Prot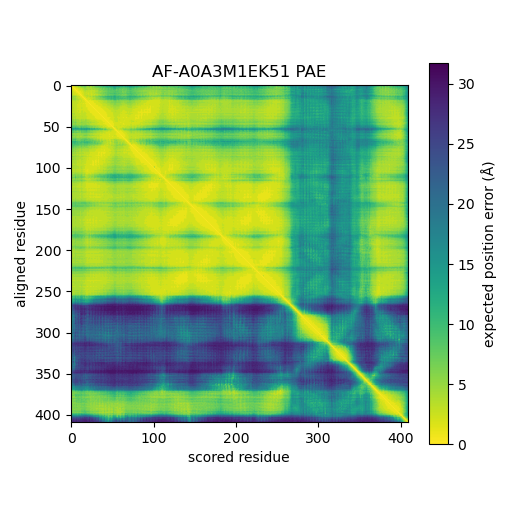ein AF-A0A3M1EK51-F1 (afdb_monomer)

Mean predicted aligned error: 11.31 Å

pLDDT: mean 75.84, std 20.47, range [30.03, 98.56]

Sequence (409 aa):
DLGHMERFWTVFVHRNLWSVLEIEIHFYVIYIVILCAELWLLMRRDLIRCGQGEGWQATVCRILALGSRDLSEESARRDMGIVKVLGILGIPTAIGVHGGTGAIFAVVKARPMWFGPLFPIIFIVSALVSGGALLTFLTAFFSRLPEEERKTLTLDLGKLTAAILAFDLLLMWSEFSVGIYGNIPEHLEVMRLSFFGPFWWVFWLVQILFGAVIPLSLILWPVTGRDRRWVGLAGLMIVVGIFGVRLNIVIPALNAEILPGFLDSYHVIPAPPKAVPAYPPGIVTSLASLAVLAALLTFLLAGVTAWRRARGQALGRVGQATATVAIVLIALLSLRWIGGTTALNITGSAPIRMTVPAVLGGLFGETHLPFLYIPSPNEWLSSMGLLGLTVLLFALGWTTLPLEVEHES

Foldseek 3Di:
DDLQLVCPCVLVVVPDPVQLVSQLVVLVVLLVVLVLLLVLLVCLLLLLVLLPDDDDSVVVSCVSNVPDNDNDPVSNVVSVVVSVVSVVVNVVSLLSNQLSVLVNQCPPPLFALSNDPCSSVLSSLLVLLLVLLQVLLCLLQPDPDDPVVSLVVSLVSLVVSLVSLVVSVVSVVVSVVCCLVVLDQLNLQLVCCCCQNPVNCLNPPQQPPQQHVLLNCQCPPPPNVSDSNSSSVSSVSNNSNSVSVVCSSPFSRVQRDSDPCPVVVPPPDPPPPDPDFPDDPVVLVVLLVVLVVLLVVLVVLLVVVSVCVVVVHDDDPVSVVVLVVSLVVLVCSLVVPSHDDGDDADDDDDFPWGDDPPVCCVSRPIDTGPGGDDPRSVNVSVVSSVVSNVSSVVVCCVRSRPSDPPPPD

Secondary structure (DSSP, 8-state):
--SSGGGTTHHHHS--TT-HHHHHHHHHHHHHHHHHHHHHHHHHHHHHHHHTSSSHHHHHHHHHTTT-----HHHHHHHHHHHHHHHHHHHHHHHHHHHHHHHHHHT-TTSTTTS-TTHHHHHHHHHHHHHHHHHHHHHHHH--S-HHHHHHHHHHHHHHHHHHHHHHHHHHHHHHHHHHHTT-HHHHHHHHHHHHSTTHHIIIIIIIIIIIIHHHHHHHSTTGGG-HHHHHHHHHHHHHHHHHHHHHHHHHHHHS-SSTTHHHH--SS---S-PPPSS-HHHHHHHHHHHHHHHHHHHHHHHHHHHHHHTT----HHHHHHHHHHHHHHHHHHHTTTT----------S---B---TTTTTTS-PBP-S------HHHHHHHHHHHHHHHHHHHHHHHH---------

Structure (mmCIF, N/CA/C/O backbone):
data_AF-A0A3M1EK51-F1
#
_entry.id   AF-A0A3M1EK51-F1
#
loop_
_atom_site.group_PDB
_atom_site.id
_atom_site.type_symbol
_atom_site.label_atom_id
_atom_site.label_alt_id
_atom_site.label_comp_id
_atom_site.label_asym_id
_atom_site.label_entity_id
_atom_site.label_seq_id
_atom_site.pdbx_PDB_ins_code
_atom_site.Cartn_x
_atom_site.Cartn_y
_atom_site.Cartn_z
_atom_site.occupancy
_atom_site.B_iso_or_equiv
_atom_site.auth_seq_id
_atom_site.auth_comp_id
_atom_site.auth_asym_id
_atom_site.auth_atom_id
_atom_site.pdbx_PDB_model_num
ATOM 1 N N . ASP A 1 1 ? 15.737 -5.920 3.160 1.00 55.31 1 ASP A N 1
ATOM 2 C CA . ASP A 1 1 ? 16.417 -5.899 1.855 1.00 55.31 1 ASP A CA 1
ATOM 3 C C . ASP A 1 1 ? 17.845 -5.339 1.886 1.00 55.31 1 ASP A C 1
ATOM 5 O O . ASP A 1 1 ? 18.521 -5.308 0.868 1.00 55.31 1 ASP A O 1
ATOM 9 N N . LEU A 1 2 ? 18.370 -4.919 3.047 1.00 62.34 2 LEU A N 1
ATOM 10 C CA . LEU A 1 2 ? 19.791 -4.575 3.140 1.00 62.34 2 LEU A CA 1
ATOM 11 C C . LEU A 1 2 ? 20.639 -5.845 2.995 1.00 62.34 2 LEU A C 1
ATOM 13 O O . LEU A 1 2 ? 20.403 -6.815 3.712 1.00 62.34 2 LEU A O 1
ATOM 17 N N . GLY A 1 3 ? 21.661 -5.809 2.135 1.00 65.94 3 GLY A N 1
ATOM 18 C CA . GLY A 1 3 ? 22.643 -6.899 2.031 1.00 65.94 3 GLY A CA 1
ATOM 19 C C . GLY A 1 3 ? 23.434 -7.132 3.328 1.00 65.94 3 GLY A C 1
ATOM 20 O O . GLY A 1 3 ? 23.920 -8.231 3.561 1.00 65.94 3 GLY A O 1
ATOM 21 N N . HIS A 1 4 ? 23.501 -6.111 4.189 1.00 72.75 4 HIS A N 1
ATOM 22 C CA . HIS A 1 4 ? 24.113 -6.127 5.518 1.00 72.75 4 HIS A CA 1
ATOM 23 C C . HIS A 1 4 ? 23.136 -5.538 6.545 1.00 72.75 4 HIS A C 1
ATOM 25 O O . HIS A 1 4 ? 23.185 -4.345 6.858 1.00 72.75 4 HIS A O 1
ATOM 31 N N . MET A 1 5 ? 22.192 -6.354 7.022 1.00 73.50 5 MET A N 1
ATOM 32 C CA . MET A 1 5 ? 21.124 -5.908 7.928 1.00 73.50 5 MET A CA 1
ATOM 33 C C . MET A 1 5 ? 21.655 -5.372 9.261 1.00 73.50 5 MET A C 1
ATOM 35 O O . MET A 1 5 ? 21.077 -4.445 9.820 1.00 73.50 5 MET A O 1
ATOM 39 N N . GLU A 1 6 ? 22.782 -5.888 9.747 1.00 78.38 6 GLU A N 1
ATOM 40 C CA . GLU A 1 6 ? 23.448 -5.441 10.973 1.00 78.38 6 GLU A CA 1
ATOM 41 C C . GLU A 1 6 ? 23.888 -3.970 10.922 1.00 78.38 6 GLU A C 1
ATOM 43 O O . GLU A 1 6 ? 24.092 -3.335 11.957 1.00 78.38 6 GLU A O 1
ATOM 48 N N . ARG A 1 7 ? 24.000 -3.407 9.714 1.00 82.44 7 ARG A N 1
ATOM 49 C CA . ARG A 1 7 ? 24.392 -2.016 9.477 1.00 82.44 7 ARG A CA 1
ATOM 50 C C . ARG A 1 7 ? 23.202 -1.073 9.333 1.00 82.44 7 ARG A C 1
ATOM 52 O O . ARG A 1 7 ? 23.407 0.077 8.982 1.00 82.44 7 ARG A O 1
ATOM 59 N N . PHE A 1 8 ? 21.969 -1.498 9.619 1.00 84.12 8 PHE A N 1
ATOM 60 C CA . PHE A 1 8 ? 20.788 -0.636 9.449 1.00 84.12 8 PHE A CA 1
ATOM 61 C C . PHE A 1 8 ? 20.923 0.725 10.160 1.00 84.12 8 PHE A C 1
ATOM 63 O O . PHE A 1 8 ? 20.462 1.744 9.652 1.00 84.12 8 PHE A O 1
ATOM 70 N N . TRP A 1 9 ? 21.596 0.757 11.317 1.00 86.44 9 TRP A N 1
ATOM 71 C CA . TRP A 1 9 ? 21.773 1.967 12.115 1.00 86.44 9 TRP A CA 1
ATOM 72 C C . TRP A 1 9 ? 22.668 3.015 11.439 1.00 86.44 9 TRP A C 1
ATOM 74 O O . TRP A 1 9 ? 22.593 4.192 11.793 1.00 86.44 9 TRP A O 1
ATOM 84 N N . THR A 1 10 ? 23.496 2.628 10.457 1.00 88.19 10 THR A N 1
ATOM 85 C CA . THR A 1 10 ? 24.425 3.559 9.801 1.00 88.19 10 THR A CA 1
ATOM 86 C C . THR A 1 10 ? 23.698 4.646 9.030 1.00 88.19 10 THR A C 1
ATOM 88 O O . THR A 1 10 ? 24.228 5.745 8.933 1.00 88.19 10 THR A O 1
ATOM 91 N N . VAL A 1 11 ? 22.489 4.361 8.540 1.00 86.00 11 VAL A N 1
ATOM 92 C CA . VAL A 1 11 ? 21.598 5.329 7.882 1.00 86.00 11 VAL A CA 1
ATOM 93 C C . VAL A 1 11 ? 21.290 6.508 8.813 1.00 86.00 11 VAL A C 1
ATOM 95 O O . VAL A 1 11 ? 21.306 7.652 8.387 1.00 86.00 11 VAL A O 1
ATOM 98 N N . PHE A 1 12 ? 21.112 6.268 10.116 1.00 88.44 12 PHE A N 1
ATOM 99 C CA . PHE A 1 12 ? 20.792 7.334 11.074 1.00 88.44 12 PHE A CA 1
ATOM 100 C C . PHE A 1 12 ? 22.010 8.149 11.523 1.00 88.44 12 PHE A C 1
ATOM 102 O O . PHE A 1 12 ? 21.857 9.276 11.991 1.00 88.44 12 PHE A O 1
ATOM 109 N N . VAL A 1 13 ? 23.217 7.592 11.393 1.00 90.19 13 VAL A N 1
ATOM 110 C CA . VAL A 1 13 ? 24.464 8.234 11.844 1.00 90.19 13 VAL A CA 1
ATOM 111 C C . VAL A 1 13 ? 25.180 8.944 10.695 1.00 90.19 13 VAL A C 1
ATOM 113 O O . VAL A 1 13 ? 25.619 10.081 10.848 1.00 90.19 13 VAL A O 1
ATOM 116 N N . HIS A 1 14 ? 25.280 8.299 9.533 1.00 88.19 14 HIS A N 1
ATOM 117 C CA . HIS A 1 14 ? 26.025 8.779 8.368 1.00 88.19 14 HIS A CA 1
ATOM 118 C C . HIS A 1 14 ? 25.056 9.194 7.261 1.00 88.19 14 HIS A C 1
ATOM 120 O O . HIS A 1 14 ? 24.879 8.501 6.259 1.00 88.19 14 HIS A O 1
ATOM 126 N N . ARG A 1 15 ? 24.404 10.336 7.476 1.00 87.62 15 ARG A N 1
ATOM 127 C CA . ARG A 1 15 ? 23.273 10.785 6.661 1.00 87.62 15 ARG A CA 1
ATOM 128 C C . ARG A 1 15 ? 23.727 11.394 5.337 1.00 87.62 15 ARG A C 1
ATOM 130 O O . ARG A 1 15 ? 24.546 12.313 5.322 1.00 87.62 15 ARG A O 1
ATOM 137 N N . ASN A 1 16 ? 23.126 10.954 4.232 1.00 89.88 16 ASN A N 1
ATOM 138 C CA . ASN A 1 16 ? 23.249 11.612 2.931 1.00 89.88 16 ASN A CA 1
ATOM 139 C C . ASN A 1 16 ? 21.917 12.256 2.532 1.00 89.88 16 ASN A C 1
ATOM 141 O O . ASN A 1 16 ? 21.075 11.614 1.908 1.00 89.88 16 ASN A O 1
ATOM 145 N N . LEU A 1 17 ? 21.752 13.542 2.847 1.00 87.69 17 LEU A N 1
ATOM 146 C CA . LEU A 1 17 ? 20.511 14.288 2.599 1.00 87.69 17 LEU A CA 1
ATOM 147 C C . LEU A 1 17 ? 20.164 14.471 1.111 1.00 87.69 17 LEU A C 1
ATOM 149 O O . LEU A 1 17 ? 19.076 14.939 0.802 1.00 87.69 17 LEU A O 1
ATOM 153 N N . TRP A 1 18 ? 21.059 14.103 0.193 1.00 89.19 18 TRP A N 1
ATOM 154 C CA . TRP A 1 18 ? 20.786 14.101 -1.246 1.00 89.19 18 TRP A CA 1
ATOM 155 C C . TRP A 1 18 ? 20.210 12.772 -1.749 1.00 89.19 18 TRP A C 1
ATOM 157 O O . TRP A 1 18 ? 19.781 12.681 -2.897 1.00 89.19 18 TRP A O 1
ATOM 167 N N . SER A 1 19 ? 20.201 11.733 -0.911 1.00 91.31 19 SER A N 1
ATOM 168 C CA . SER A 1 19 ? 19.583 10.451 -1.235 1.00 91.31 19 SER A CA 1
ATOM 169 C C . SER A 1 19 ? 18.086 10.498 -0.938 1.00 91.31 19 SER A C 1
ATOM 171 O O . SER A 1 19 ? 17.677 10.721 0.200 1.00 91.31 19 SER A O 1
ATOM 173 N N . VAL A 1 20 ? 17.255 10.224 -1.946 1.00 92.50 20 VAL A N 1
ATOM 174 C CA . VAL A 1 20 ? 15.797 10.129 -1.759 1.00 92.50 20 VAL A CA 1
ATOM 175 C C . VAL A 1 20 ? 15.443 9.018 -0.767 1.00 92.50 20 VAL A C 1
ATOM 177 O O . VAL A 1 20 ? 14.569 9.213 0.071 1.00 92.50 20 VAL A O 1
ATOM 180 N N . LEU A 1 21 ? 16.175 7.898 -0.792 1.00 91.69 21 LEU A N 1
ATOM 181 C CA . LEU A 1 21 ? 15.986 6.791 0.150 1.00 91.69 21 LEU A CA 1
ATOM 182 C C . LEU A 1 21 ? 16.266 7.211 1.602 1.00 91.69 21 LEU A C 1
ATOM 184 O O . LEU A 1 21 ? 15.526 6.842 2.505 1.00 91.69 21 LEU A O 1
ATOM 188 N N . GLU A 1 22 ? 17.304 8.018 1.835 1.00 91.62 22 GLU A N 1
ATOM 189 C CA . GLU A 1 22 ? 17.614 8.551 3.171 1.00 91.62 22 GLU A CA 1
ATOM 190 C C . GLU A 1 22 ? 16.473 9.437 3.688 1.00 91.62 22 GLU A C 1
ATOM 192 O O . GLU A 1 22 ? 16.039 9.301 4.834 1.00 91.62 22 GLU A O 1
ATOM 197 N N . ILE A 1 23 ? 15.977 10.342 2.838 1.00 92.00 23 ILE A N 1
ATOM 198 C CA . ILE A 1 23 ? 14.858 11.234 3.164 1.00 92.00 23 ILE A CA 1
ATOM 199 C C . ILE A 1 23 ? 13.604 10.412 3.488 1.00 92.00 23 ILE A C 1
ATOM 201 O O . ILE A 1 23 ? 12.938 10.662 4.493 1.00 92.00 23 ILE A O 1
ATOM 205 N N . GLU A 1 24 ? 13.305 9.409 2.666 1.00 93.19 24 GLU A N 1
ATOM 206 C CA . GLU A 1 24 ? 12.142 8.542 2.831 1.00 93.19 24 GLU A CA 1
ATOM 207 C C . GLU A 1 24 ? 12.183 7.768 4.158 1.00 93.19 24 GLU A C 1
ATOM 209 O O . GLU A 1 24 ? 11.187 7.738 4.880 1.00 93.19 24 GLU A O 1
ATOM 214 N N . ILE A 1 25 ? 13.340 7.217 4.545 1.00 91.94 25 ILE A N 1
ATOM 215 C CA . ILE A 1 25 ? 13.498 6.514 5.830 1.00 91.94 25 ILE A CA 1
ATOM 216 C C . ILE A 1 25 ? 13.119 7.424 7.007 1.00 91.94 25 ILE A C 1
ATOM 218 O O . ILE A 1 25 ? 12.463 6.981 7.951 1.00 91.94 25 ILE A O 1
ATOM 222 N N . HIS A 1 26 ? 13.470 8.709 6.947 1.00 91.19 26 HIS A N 1
ATOM 223 C CA . HIS A 1 26 ? 13.110 9.666 7.994 1.00 91.19 26 HIS A CA 1
ATOM 224 C C . HIS A 1 26 ? 11.609 9.958 8.018 1.00 91.19 26 HIS A C 1
ATOM 226 O O . HIS A 1 26 ? 11.026 10.005 9.102 1.00 91.19 26 HIS A O 1
ATOM 232 N N . PHE A 1 27 ? 10.969 10.091 6.852 1.00 94.94 27 PHE A N 1
ATOM 233 C CA . PHE A 1 27 ? 9.512 10.194 6.779 1.00 94.94 27 PHE A CA 1
ATOM 234 C C . PHE A 1 27 ? 8.833 8.964 7.384 1.00 94.94 27 PHE A C 1
ATOM 236 O O . PHE A 1 27 ? 7.913 9.135 8.179 1.00 94.94 27 PHE A O 1
ATOM 243 N N . TYR A 1 28 ? 9.314 7.748 7.103 1.00 93.06 28 TYR A N 1
ATOM 244 C CA . TYR A 1 28 ? 8.777 6.527 7.713 1.00 93.06 28 TYR A CA 1
ATOM 245 C C . TYR A 1 28 ? 8.905 6.525 9.236 1.00 93.06 28 TYR A C 1
ATOM 247 O O . TYR A 1 28 ? 7.934 6.222 9.926 1.00 93.06 28 TYR A O 1
ATOM 255 N N . VAL A 1 29 ? 10.075 6.880 9.776 1.00 94.12 29 VAL A N 1
ATOM 256 C CA . VAL A 1 29 ? 10.281 6.920 11.232 1.00 94.12 29 VAL A CA 1
ATOM 257 C C . VAL A 1 29 ? 9.351 7.941 11.885 1.00 94.12 29 VAL A C 1
ATOM 259 O O . VAL A 1 29 ? 8.668 7.606 12.852 1.00 94.12 29 VAL A O 1
ATOM 262 N N . ILE A 1 30 ? 9.274 9.160 11.342 1.00 95.38 30 ILE A N 1
ATOM 263 C CA . ILE A 1 30 ? 8.384 10.208 11.862 1.00 95.38 30 ILE A CA 1
ATOM 264 C C . ILE A 1 30 ? 6.924 9.756 11.771 1.00 95.38 30 ILE A C 1
ATOM 266 O O . ILE A 1 30 ? 6.180 9.891 12.738 1.00 95.38 30 ILE A O 1
ATOM 270 N N . TYR A 1 31 ? 6.525 9.169 10.644 1.00 95.94 31 TYR A N 1
ATOM 271 C CA . TYR A 1 31 ? 5.164 8.695 10.426 1.00 95.94 31 TYR A CA 1
ATOM 272 C C . TYR A 1 31 ? 4.767 7.604 11.421 1.00 95.94 31 TYR A C 1
ATOM 274 O O . TYR A 1 31 ? 3.708 7.692 12.037 1.00 95.94 31 TYR A O 1
ATOM 282 N N . ILE A 1 32 ? 5.638 6.617 11.648 1.00 94.56 32 ILE A N 1
ATOM 283 C CA . ILE A 1 32 ? 5.410 5.553 12.633 1.00 94.56 32 ILE A CA 1
ATOM 284 C C . ILE A 1 32 ? 5.303 6.135 14.044 1.00 94.56 32 ILE A C 1
ATOM 286 O O . ILE A 1 32 ? 4.436 5.715 14.806 1.00 94.56 32 ILE A O 1
ATOM 290 N N . VAL A 1 33 ? 6.145 7.108 14.404 1.00 96.38 33 VAL A N 1
ATOM 291 C CA . VAL A 1 33 ? 6.068 7.773 15.714 1.00 96.38 33 VAL A CA 1
ATOM 292 C C . VAL A 1 33 ? 4.739 8.510 15.880 1.00 96.38 33 VAL A C 1
ATOM 294 O O . VAL A 1 33 ? 4.097 8.349 16.917 1.00 96.38 33 VAL A O 1
ATOM 297 N N . ILE A 1 34 ? 4.302 9.264 14.864 1.00 97.12 34 ILE A N 1
ATOM 298 C CA . ILE A 1 34 ? 3.012 9.970 14.871 1.00 97.12 34 ILE A CA 1
ATOM 299 C C . ILE A 1 34 ? 1.862 8.972 15.039 1.00 97.12 34 ILE A C 1
ATOM 301 O O . ILE A 1 34 ? 1.078 9.115 15.973 1.00 97.12 34 ILE A O 1
ATOM 305 N N . LEU A 1 35 ? 1.802 7.923 14.213 1.00 94.44 35 LEU A N 1
ATOM 306 C CA . LEU A 1 35 ? 0.734 6.920 14.276 1.00 94.44 35 LEU A CA 1
ATOM 307 C C . LEU A 1 35 ? 0.709 6.168 15.610 1.00 94.44 35 LEU A C 1
ATOM 309 O O . LEU A 1 35 ? -0.360 5.943 16.172 1.00 94.44 35 LEU A O 1
ATOM 313 N N . CYS A 1 36 ? 1.873 5.783 16.139 1.00 94.25 36 CYS A N 1
ATOM 314 C CA . CYS A 1 36 ? 1.962 5.133 17.444 1.00 94.25 36 CYS A CA 1
ATOM 315 C C . CYS A 1 36 ? 1.483 6.061 18.567 1.00 94.25 36 CYS A C 1
ATOM 317 O O . CYS A 1 36 ? 0.782 5.605 19.469 1.00 94.25 36 CYS A O 1
ATOM 319 N N . ALA A 1 37 ? 1.834 7.349 18.513 1.00 95.88 37 ALA A N 1
ATOM 320 C CA . ALA A 1 37 ? 1.392 8.335 19.493 1.00 95.88 37 ALA A CA 1
ATOM 321 C C . ALA A 1 37 ? -0.120 8.590 19.406 1.00 95.88 37 ALA A C 1
ATOM 323 O O . ALA A 1 37 ? -0.792 8.583 20.435 1.00 95.88 37 ALA A O 1
ATOM 324 N N . GLU A 1 38 ? -0.668 8.758 18.200 1.00 95.25 38 GLU A N 1
ATOM 325 C CA . GLU A 1 38 ? -2.109 8.911 17.975 1.00 95.25 38 GLU A CA 1
ATOM 326 C C . GLU A 1 38 ? -2.886 7.700 18.480 1.00 95.25 38 GLU A C 1
ATOM 328 O O . GLU A 1 38 ? -3.819 7.849 19.269 1.00 95.25 38 GLU A O 1
ATOM 333 N N . LEU A 1 39 ? -2.471 6.497 18.075 1.00 91.38 39 LEU A N 1
ATOM 334 C CA . LEU A 1 39 ? -3.113 5.256 18.488 1.00 91.38 39 LEU A CA 1
ATOM 335 C C . LEU A 1 39 ? -3.073 5.094 20.010 1.00 91.38 39 LEU A C 1
ATOM 337 O O . LEU A 1 39 ? -4.082 4.748 20.622 1.00 91.38 39 LEU A O 1
ATOM 341 N N . TRP A 1 40 ? -1.925 5.376 20.630 1.00 92.88 40 TRP A N 1
ATOM 342 C CA . TRP A 1 40 ? -1.781 5.298 22.078 1.00 92.88 40 TRP A CA 1
ATOM 343 C C . TRP A 1 40 ? -2.683 6.302 22.800 1.00 92.88 40 TRP A C 1
ATOM 345 O O . TRP A 1 40 ? -3.357 5.913 23.749 1.00 92.88 40 TRP A O 1
ATOM 355 N N . LEU A 1 41 ? -2.740 7.559 22.345 1.00 93.81 41 LEU A N 1
ATOM 356 C CA . LEU A 1 41 ? -3.604 8.593 22.926 1.00 93.81 41 LEU A CA 1
ATOM 357 C C . LEU A 1 41 ? -5.087 8.230 22.797 1.00 93.81 41 LEU A C 1
ATOM 359 O O . LEU A 1 41 ? -5.825 8.350 23.773 1.00 93.81 41 LEU A O 1
ATOM 363 N N . LEU A 1 42 ? -5.508 7.730 21.631 1.00 91.00 42 LEU A N 1
ATOM 364 C CA . LEU A 1 42 ? -6.882 7.282 21.395 1.00 91.00 42 LEU A CA 1
ATOM 365 C C . LEU A 1 42 ? -7.264 6.102 22.296 1.00 91.00 42 LEU A C 1
ATOM 367 O O . LEU A 1 42 ? -8.375 6.060 22.812 1.00 91.00 42 LEU A O 1
ATOM 371 N N . MET A 1 43 ? -6.338 5.171 22.526 1.00 89.50 43 MET A N 1
ATOM 372 C CA . MET A 1 43 ? -6.567 3.986 23.358 1.00 89.50 43 MET A CA 1
ATOM 373 C C . MET A 1 43 ? -6.267 4.204 24.849 1.00 89.50 43 MET A C 1
ATOM 375 O O . MET A 1 43 ? -6.482 3.302 25.659 1.00 89.50 43 MET A O 1
ATOM 379 N N . ARG A 1 44 ? -5.738 5.366 25.249 1.00 90.94 44 ARG A N 1
ATOM 380 C CA . ARG A 1 44 ? -5.144 5.581 26.578 1.00 90.94 44 ARG A CA 1
ATOM 381 C C . ARG A 1 44 ? -6.119 5.292 27.717 1.00 90.94 44 ARG A C 1
ATOM 383 O O . ARG A 1 44 ? -5.754 4.602 28.666 1.00 90.94 44 ARG A O 1
ATOM 390 N N . ARG A 1 45 ? -7.355 5.793 27.635 1.00 89.00 45 ARG A N 1
ATOM 391 C CA . ARG A 1 45 ? -8.379 5.586 28.680 1.00 89.00 45 ARG A CA 1
ATOM 392 C C . ARG A 1 45 ? -8.806 4.124 28.769 1.00 89.00 45 ARG A C 1
ATOM 394 O O . ARG A 1 45 ? -8.911 3.593 29.874 1.00 89.00 45 ARG A O 1
ATOM 401 N N . ASP A 1 46 ? -8.954 3.462 27.629 1.00 87.88 46 ASP A N 1
ATOM 402 C CA . ASP A 1 46 ? -9.325 2.048 27.564 1.00 87.88 46 ASP A CA 1
ATOM 403 C C . ASP A 1 46 ? -8.220 1.156 28.135 1.00 87.88 46 ASP A C 1
ATOM 405 O O . ASP A 1 46 ? -8.496 0.217 28.880 1.00 87.88 46 ASP A O 1
ATOM 409 N N . LEU A 1 47 ? -6.951 1.494 27.880 1.00 89.81 47 LEU A N 1
ATOM 410 C CA . LEU A 1 47 ? -5.798 0.819 28.481 1.00 89.81 47 LEU A CA 1
ATOM 411 C C . LEU A 1 47 ? -5.763 0.989 30.006 1.00 89.81 47 LEU A C 1
ATOM 413 O O . LEU A 1 47 ? -5.469 0.029 30.720 1.00 89.81 47 LEU A O 1
ATOM 417 N N . ILE A 1 48 ? -6.097 2.175 30.527 1.00 90.25 48 ILE A N 1
ATOM 418 C CA . ILE A 1 48 ? -6.174 2.414 31.977 1.00 90.25 48 ILE A CA 1
ATOM 419 C C . ILE A 1 48 ? -7.303 1.584 32.597 1.00 90.25 48 ILE A C 1
ATOM 421 O O . ILE A 1 48 ? -7.063 0.895 33.588 1.00 90.25 48 ILE A O 1
ATOM 425 N N . ARG A 1 49 ? -8.505 1.604 32.003 1.00 88.75 49 ARG A N 1
ATOM 426 C CA . ARG A 1 49 ? -9.666 0.814 32.453 1.00 88.75 49 ARG A CA 1
ATOM 427 C C . ARG A 1 49 ? -9.362 -0.684 32.433 1.00 88.75 49 ARG A C 1
ATOM 429 O O . ARG A 1 49 ? -9.505 -1.354 33.450 1.00 88.75 49 ARG A O 1
ATOM 436 N N . CYS A 1 50 ? -8.835 -1.192 31.319 1.00 87.12 50 CYS A N 1
ATOM 437 C CA . CYS A 1 50 ? -8.387 -2.580 31.190 1.00 87.12 50 CYS A CA 1
ATOM 438 C C . CYS A 1 50 ? -7.322 -2.947 32.243 1.00 87.12 50 CYS A C 1
ATOM 440 O O . CYS A 1 50 ? -7.343 -4.039 32.809 1.00 87.12 50 CYS A O 1
ATOM 442 N N . GLY A 1 51 ? -6.400 -2.028 32.549 1.00 87.62 51 GLY A N 1
ATOM 443 C CA . GLY A 1 51 ? -5.322 -2.235 33.519 1.00 87.62 51 GLY A CA 1
ATOM 444 C C . GLY A 1 51 ? -5.761 -2.328 34.988 1.00 87.62 51 GLY A C 1
ATOM 445 O O . GLY A 1 51 ? -4.964 -2.793 35.816 1.00 87.62 51 GLY A O 1
ATOM 446 N N . GLN A 1 52 ? -6.992 -1.905 35.309 1.00 87.69 52 GLN A N 1
ATOM 447 C CA . GLN A 1 52 ? -7.608 -2.022 36.640 1.00 87.69 52 GLN A CA 1
ATOM 448 C C . GLN A 1 52 ? -8.187 -3.418 36.914 1.00 87.69 52 GLN A C 1
ATOM 450 O O . GLN A 1 52 ? -8.428 -3.747 38.072 1.00 87.69 52 GLN A O 1
ATOM 455 N N . GLY A 1 53 ? -8.394 -4.234 35.876 1.00 85.44 53 GLY A N 1
ATOM 456 C CA . GLY A 1 53 ? -8.874 -5.606 36.019 1.00 85.44 53 GLY A CA 1
ATOM 457 C C . GLY A 1 53 ? -7.825 -6.577 36.575 1.00 85.44 53 GLY A C 1
ATOM 458 O O . GLY A 1 53 ? -6.713 -6.205 36.961 1.00 85.44 53 GLY A O 1
ATOM 459 N N . GLU A 1 54 ? -8.175 -7.862 36.563 1.00 83.81 54 GLU A N 1
ATOM 460 C CA . GLU A 1 54 ? -7.309 -8.961 36.999 1.00 83.81 54 GLU A CA 1
ATOM 461 C C . GLU A 1 54 ? -6.824 -9.815 35.813 1.00 83.81 54 GLU A C 1
ATOM 463 O O . GLU A 1 54 ? -7.425 -9.845 34.739 1.00 83.81 54 GLU A O 1
ATOM 468 N N . GLY A 1 55 ? -5.713 -10.533 36.003 1.00 87.50 55 GLY A N 1
ATOM 469 C CA . GLY A 1 55 ? -5.146 -11.442 35.004 1.00 87.50 55 GLY A CA 1
ATOM 470 C C . GLY A 1 55 ? -4.088 -10.824 34.080 1.00 87.50 55 GLY A C 1
ATOM 471 O O . GLY A 1 55 ? -3.648 -9.680 34.229 1.00 87.50 55 GLY A O 1
ATOM 472 N N . TRP A 1 56 ? -3.631 -11.625 33.114 1.00 85.50 56 TRP A N 1
ATOM 473 C CA . TRP A 1 56 ? -2.505 -11.266 32.244 1.00 85.50 56 TRP A CA 1
ATOM 474 C C . TRP A 1 56 ? -2.828 -10.099 31.295 1.00 85.50 56 TRP A C 1
ATOM 476 O O . TRP A 1 56 ? -1.953 -9.279 31.025 1.00 85.50 56 TRP A O 1
ATOM 486 N N . GLN A 1 57 ? -4.085 -9.976 30.847 1.00 84.94 57 GLN A N 1
ATOM 487 C CA . GLN A 1 57 ? -4.547 -8.877 29.986 1.00 84.94 57 GLN A CA 1
ATOM 488 C C . GLN A 1 57 ? -4.423 -7.526 30.700 1.00 84.94 57 GLN A C 1
ATOM 490 O O . GLN A 1 57 ? -3.883 -6.580 30.132 1.00 84.94 57 GLN A O 1
ATOM 495 N N . ALA A 1 58 ? -4.817 -7.460 31.976 1.00 86.62 58 ALA A N 1
ATOM 496 C CA . ALA A 1 58 ? -4.682 -6.255 32.789 1.00 86.62 58 ALA A CA 1
ATOM 497 C C . ALA A 1 58 ? -3.211 -5.867 33.010 1.00 86.62 58 ALA A C 1
ATOM 499 O O . ALA A 1 58 ? -2.872 -4.685 33.005 1.00 86.62 58 ALA A O 1
ATOM 500 N N . THR A 1 59 ? -2.308 -6.848 33.140 1.00 87.75 59 THR A N 1
ATOM 501 C CA . THR A 1 59 ? -0.861 -6.575 33.225 1.00 87.75 59 THR A CA 1
ATOM 502 C C . THR A 1 59 ? -0.333 -5.953 31.932 1.00 87.75 59 THR A C 1
ATOM 504 O O . THR A 1 59 ? 0.362 -4.940 31.987 1.00 87.75 59 THR A O 1
ATOM 507 N N . VAL A 1 60 ? -0.705 -6.503 30.770 1.00 88.75 60 VAL A N 1
ATOM 508 C CA . VAL A 1 60 ? -0.322 -5.944 29.461 1.00 88.75 60 VAL A CA 1
ATOM 509 C C . VAL A 1 60 ? -0.869 -4.526 29.296 1.00 88.75 60 VAL A C 1
ATOM 511 O O . VAL A 1 60 ? -0.105 -3.613 28.992 1.00 88.75 60 VAL A O 1
ATOM 514 N N . CYS A 1 61 ? -2.156 -4.310 29.574 1.00 89.62 61 CYS A N 1
ATOM 515 C CA . CYS A 1 61 ? -2.781 -2.989 29.518 1.00 89.62 61 CYS A CA 1
ATOM 516 C C . CYS A 1 61 ? -2.100 -1.979 30.457 1.00 89.62 61 CYS A C 1
ATOM 518 O O . CYS A 1 61 ? -1.892 -0.834 30.073 1.00 89.62 61 CYS A O 1
ATOM 520 N N . ARG A 1 62 ? -1.670 -2.397 31.655 1.00 89.31 62 ARG A N 1
ATOM 521 C CA . ARG A 1 62 ? -0.958 -1.538 32.615 1.00 89.31 62 ARG A CA 1
ATOM 522 C C . ARG A 1 62 ? 0.433 -1.127 32.135 1.00 89.31 62 ARG A C 1
ATOM 524 O O . ARG A 1 62 ? 0.829 0.016 32.354 1.00 89.31 62 ARG A O 1
ATOM 531 N N . ILE A 1 63 ? 1.154 -2.038 31.479 1.00 91.31 63 ILE A N 1
ATOM 532 C CA . ILE A 1 63 ? 2.436 -1.728 30.830 1.00 91.31 63 ILE A CA 1
ATOM 533 C C . ILE A 1 63 ? 2.198 -0.736 29.687 1.00 91.31 63 ILE A C 1
ATOM 535 O O . ILE A 1 63 ? 2.856 0.300 29.628 1.00 91.31 63 ILE A O 1
ATOM 539 N N . LEU A 1 64 ? 1.215 -1.011 28.825 1.00 90.69 64 LEU A N 1
ATOM 540 C CA . LEU A 1 64 ? 0.874 -0.156 27.687 1.00 90.69 64 LEU A CA 1
ATOM 541 C C . LEU A 1 64 ? 0.284 1.198 28.102 1.00 90.69 64 LEU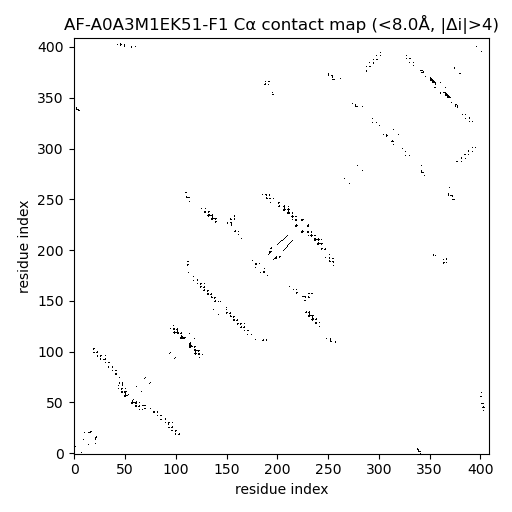 A C 1
ATOM 543 O O . LEU A 1 64 ? 0.433 2.160 27.363 1.00 90.69 64 LEU A O 1
ATOM 547 N N . ALA A 1 65 ? -0.321 1.322 29.285 1.00 90.50 65 ALA A N 1
ATOM 548 C CA . ALA A 1 65 ? -0.783 2.599 29.830 1.00 90.50 65 ALA A CA 1
ATOM 549 C C . ALA A 1 65 ? 0.373 3.536 30.238 1.00 90.50 65 ALA A C 1
ATOM 551 O O . ALA A 1 65 ? 0.121 4.693 30.576 1.00 90.50 65 ALA A O 1
ATOM 552 N N . LEU A 1 66 ? 1.627 3.054 30.231 1.00 91.75 66 LEU A N 1
ATOM 553 C CA . LEU A 1 66 ? 2.843 3.821 30.543 1.00 91.75 66 LEU A CA 1
ATOM 554 C C . LEU A 1 66 ? 2.753 4.592 31.875 1.00 91.75 66 LEU A C 1
ATOM 556 O O . LEU A 1 66 ? 3.236 5.713 32.004 1.00 91.75 66 LEU A O 1
ATOM 560 N N . GLY A 1 67 ? 2.095 4.000 32.876 1.00 88.00 67 GLY A N 1
ATOM 561 C CA . GLY A 1 67 ? 1.912 4.611 34.198 1.00 88.00 67 GLY A CA 1
ATOM 562 C C . GLY A 1 67 ? 0.822 5.687 34.280 1.00 88.00 67 GLY A C 1
ATOM 563 O O . GLY A 1 67 ? 0.607 6.240 35.359 1.00 88.00 67 GLY A O 1
ATOM 564 N N . SER A 1 68 ? 0.098 5.959 33.192 1.00 88.56 68 SER A N 1
ATOM 565 C CA . SER A 1 68 ? -1.056 6.858 33.200 1.00 88.56 68 SER A CA 1
ATOM 566 C C . SER A 1 68 ? -2.189 6.320 34.082 1.00 88.56 68 SER A C 1
ATOM 568 O O . SER A 1 68 ? -2.463 5.122 34.092 1.00 88.56 68 SER A O 1
ATOM 570 N N . ARG A 1 69 ? -2.869 7.210 34.816 1.00 87.75 69 ARG A N 1
ATOM 571 C CA . ARG A 1 69 ? -4.003 6.872 35.707 1.00 87.75 69 ARG A CA 1
ATOM 572 C C . ARG A 1 69 ? -5.205 7.804 35.571 1.00 87.75 69 ARG A C 1
ATOM 574 O O . ARG A 1 69 ? -6.217 7.602 36.230 1.00 87.75 69 ARG A O 1
ATOM 581 N N . ASP A 1 70 ? -5.071 8.839 34.754 1.00 88.94 70 ASP A N 1
ATOM 582 C CA . ASP A 1 70 ? -6.060 9.898 34.631 1.00 88.94 70 ASP A CA 1
ATOM 583 C C . ASP A 1 70 ? -7.179 9.482 33.668 1.00 88.94 70 ASP A C 1
ATOM 585 O O . ASP A 1 70 ? -6.931 9.227 32.489 1.00 88.94 70 ASP A O 1
ATOM 589 N N . LEU A 1 71 ? -8.399 9.385 34.198 1.00 87.25 71 LEU A N 1
ATOM 590 C CA . LEU A 1 71 ? -9.620 9.040 33.463 1.00 87.25 71 LEU A CA 1
ATOM 591 C C . LEU A 1 71 ? -10.567 10.238 33.289 1.00 87.25 71 LEU A C 1
ATOM 593 O O . LEU A 1 71 ? -11.673 10.053 32.772 1.00 87.25 71 LEU A O 1
ATOM 597 N N . SER A 1 72 ? -10.154 11.436 33.718 1.00 89.88 72 SER A N 1
ATOM 598 C CA . SER A 1 72 ? -10.976 12.646 33.671 1.00 89.88 72 SER A CA 1
ATOM 599 C C . SER A 1 72 ? -11.346 13.046 32.238 1.00 89.88 72 SER A C 1
ATOM 601 O O . SER A 1 72 ? -10.599 12.805 31.284 1.00 89.88 72 SER A O 1
ATOM 603 N N . GLU A 1 73 ? -12.497 13.705 32.082 1.00 88.69 73 GLU A N 1
ATOM 604 C CA . GLU A 1 73 ? -12.894 14.294 30.798 1.00 88.69 73 GLU A CA 1
ATOM 605 C C . GLU A 1 73 ? -11.902 15.355 30.309 1.00 88.69 73 GLU A C 1
ATOM 607 O O . GLU A 1 73 ? -11.703 15.508 29.106 1.00 88.69 73 GLU A O 1
ATOM 612 N N . GLU A 1 74 ? -11.256 16.080 31.225 1.00 89.31 74 GLU A N 1
ATOM 613 C CA . GLU A 1 74 ? -10.244 17.077 30.881 1.00 89.31 74 GLU A CA 1
ATOM 614 C C . GLU A 1 74 ? -9.034 16.427 30.192 1.00 89.31 74 GLU A C 1
ATOM 616 O O . GLU A 1 74 ? -8.593 16.910 29.145 1.00 89.31 74 GLU A O 1
ATOM 621 N N . SER A 1 75 ? -8.559 15.280 30.701 1.00 89.50 75 SER A N 1
ATOM 622 C CA . SER A 1 75 ? -7.520 14.487 30.029 1.00 89.50 75 SER A CA 1
ATOM 623 C C . SER A 1 75 ? -7.968 14.043 28.642 1.00 89.50 75 SER A C 1
ATOM 625 O O . SER A 1 75 ? -7.207 14.192 27.693 1.00 89.50 75 SER A O 1
ATOM 627 N N . ALA A 1 76 ? -9.209 13.564 28.499 1.00 88.00 76 ALA A N 1
ATOM 628 C CA . ALA A 1 76 ? -9.742 13.113 27.213 1.00 88.00 76 ALA A CA 1
ATOM 629 C C . ALA A 1 76 ? -9.788 14.247 26.175 1.00 88.00 76 ALA A C 1
ATOM 631 O O . ALA A 1 76 ? -9.390 14.064 25.023 1.00 88.00 76 ALA A O 1
ATOM 632 N N . ARG A 1 77 ? -10.224 15.447 26.585 1.00 91.44 77 ARG A N 1
ATOM 633 C CA . ARG A 1 77 ? -10.239 16.636 25.717 1.00 91.44 77 ARG A CA 1
ATOM 634 C C . ARG A 1 77 ? -8.826 17.062 25.328 1.00 91.44 77 ARG A C 1
ATOM 636 O O . ARG A 1 77 ? -8.599 17.408 24.169 1.00 91.44 77 ARG A O 1
ATOM 643 N N . ARG A 1 78 ? -7.873 17.012 26.264 1.00 92.69 78 ARG A N 1
ATOM 644 C CA . ARG A 1 78 ? -6.459 17.296 25.982 1.00 92.69 78 ARG A CA 1
ATOM 645 C C . ARG A 1 78 ? -5.866 16.280 25.008 1.00 92.69 78 ARG A C 1
ATOM 647 O O . ARG A 1 78 ? -5.228 16.690 24.043 1.00 92.69 78 ARG A O 1
ATOM 654 N N . ASP A 1 79 ? -6.106 14.992 25.231 1.00 93.94 79 ASP A N 1
ATOM 655 C CA . ASP A 1 79 ? -5.622 13.909 24.374 1.00 93.94 79 ASP A CA 1
ATOM 656 C C . ASP A 1 79 ? -6.172 14.073 22.951 1.00 93.94 79 ASP A C 1
ATOM 658 O O . ASP A 1 79 ? -5.401 14.062 21.995 1.00 93.94 79 ASP A O 1
ATOM 662 N N . MET A 1 80 ? -7.469 14.365 22.803 1.00 94.25 80 MET A N 1
ATOM 663 C CA . MET A 1 80 ? -8.079 14.663 21.502 1.00 94.25 80 MET A CA 1
ATOM 664 C C . MET A 1 80 ? -7.489 15.921 20.843 1.00 94.25 80 MET A C 1
ATOM 666 O O . MET A 1 80 ? -7.287 15.958 19.629 1.00 94.25 80 MET A O 1
ATOM 670 N N . GLY A 1 81 ? -7.168 16.953 21.631 1.00 96.19 81 GLY A N 1
ATOM 671 C CA . GLY A 1 81 ? -6.468 18.143 21.147 1.00 96.19 81 GLY A CA 1
ATOM 672 C C . GLY A 1 81 ? -5.089 17.816 20.566 1.00 96.19 81 GLY A C 1
ATOM 673 O O . GLY A 1 81 ? -4.746 18.303 19.489 1.00 96.19 81 GLY A O 1
ATOM 674 N N . ILE A 1 82 ? -4.327 16.947 21.237 1.00 96.69 82 ILE A N 1
ATOM 675 C CA . ILE A 1 82 ? -3.017 16.482 20.762 1.00 96.69 82 ILE A CA 1
ATOM 676 C C . ILE A 1 82 ? -3.177 15.602 19.521 1.00 96.69 82 ILE A C 1
ATOM 678 O O . ILE A 1 82 ? -2.488 15.842 18.533 1.00 96.69 82 ILE A O 1
ATOM 682 N N . VAL A 1 83 ? -4.110 14.644 19.527 1.00 96.69 83 VAL A N 1
ATOM 683 C CA . VAL A 1 83 ? -4.415 13.792 18.363 1.00 96.69 83 VAL A CA 1
ATOM 684 C C . VAL A 1 83 ? -4.758 14.642 17.142 1.00 96.69 83 VAL A C 1
ATOM 686 O O . VAL A 1 83 ? -4.276 14.364 16.052 1.00 96.69 83 VAL A O 1
ATOM 689 N N . LYS A 1 84 ? -5.517 15.730 17.306 1.00 96.69 84 LYS A N 1
ATOM 690 C CA . LYS A 1 84 ? -5.823 16.649 16.203 1.00 96.69 84 LYS A CA 1
ATOM 691 C C . LYS A 1 84 ? -4.568 17.310 15.626 1.00 96.69 84 LYS A C 1
ATOM 693 O O . LYS A 1 84 ? -4.448 17.423 14.408 1.00 96.69 84 LYS A O 1
ATOM 698 N N . VAL A 1 85 ? -3.643 17.758 16.476 1.00 97.44 85 VAL A N 1
ATOM 699 C CA . VAL A 1 85 ? -2.369 18.350 16.030 1.00 97.44 85 VAL A CA 1
ATOM 700 C C . VAL A 1 85 ? -1.503 17.303 15.334 1.00 97.44 85 VAL A C 1
ATOM 702 O O . VAL A 1 85 ? -0.995 17.568 14.246 1.00 97.44 85 VAL A O 1
ATOM 705 N N . LEU A 1 86 ? -1.373 16.116 15.931 1.00 97.12 86 LEU A N 1
ATOM 706 C CA . LEU A 1 86 ? -0.641 14.997 15.344 1.00 97.12 86 LEU A CA 1
ATOM 707 C C . LEU A 1 86 ? -1.222 14.612 13.983 1.00 97.12 86 LEU A C 1
ATOM 709 O O . LEU A 1 86 ? -0.451 14.519 13.038 1.00 97.12 86 LEU A O 1
ATOM 713 N N . GLY A 1 87 ? -2.548 14.556 13.837 1.00 94.62 87 GLY A N 1
ATOM 714 C CA . GLY A 1 87 ? -3.200 14.231 12.568 1.00 94.62 87 GLY A CA 1
ATOM 715 C C . GLY A 1 87 ? -2.936 15.275 11.483 1.00 94.62 87 GLY A C 1
ATOM 716 O O . GLY A 1 87 ? -2.668 14.927 10.333 1.00 94.62 87 GLY A O 1
ATOM 717 N N . ILE A 1 88 ? -2.924 16.564 11.843 1.00 96.50 88 ILE A N 1
ATOM 718 C CA . ILE A 1 88 ? -2.553 17.651 10.921 1.00 96.50 88 ILE A CA 1
ATOM 719 C C . ILE A 1 88 ? -1.094 17.512 10.468 1.00 96.50 88 ILE A C 1
ATOM 721 O O . ILE A 1 88 ? -0.806 17.723 9.293 1.00 96.50 88 ILE A O 1
ATOM 725 N N . LEU A 1 89 ? -0.180 17.136 11.369 1.00 96.50 89 LEU A N 1
ATOM 726 C CA . LEU A 1 89 ? 1.222 16.850 11.034 1.00 96.50 89 LEU A CA 1
ATOM 727 C C . LEU A 1 89 ? 1.389 15.510 10.295 1.00 96.50 89 LEU A C 1
ATOM 729 O O . LEU A 1 89 ? 2.314 15.340 9.497 1.00 96.50 89 LEU A O 1
ATOM 733 N N . GLY A 1 90 ? 0.479 14.569 10.522 1.00 95.12 90 GLY A N 1
ATOM 734 C CA . GLY A 1 90 ? 0.454 13.249 9.916 1.00 95.12 90 GLY A CA 1
ATOM 735 C C . GLY A 1 90 ? 0.168 13.313 8.422 1.00 95.12 90 GLY A C 1
ATOM 736 O O . GLY A 1 90 ? 0.812 12.594 7.669 1.00 95.12 90 GLY A O 1
ATOM 737 N N . ILE A 1 91 ? -0.707 14.217 7.964 1.00 94.94 91 ILE A N 1
ATOM 738 C CA . ILE A 1 91 ? -1.034 14.393 6.535 1.00 94.94 91 ILE A CA 1
ATOM 739 C C . ILE A 1 91 ? 0.207 14.695 5.667 1.00 94.94 91 ILE A C 1
ATOM 741 O O . ILE A 1 91 ? 0.481 13.916 4.751 1.00 94.94 91 ILE A O 1
ATOM 745 N N . PRO A 1 92 ? 0.994 15.768 5.905 1.00 95.75 92 PRO A N 1
ATOM 746 C CA . PRO A 1 92 ? 2.189 16.040 5.109 1.00 95.75 92 PRO A CA 1
ATOM 747 C C . PRO A 1 92 ? 3.250 14.947 5.276 1.00 95.75 92 PRO A C 1
ATOM 749 O O . PRO A 1 92 ? 3.950 14.630 4.317 1.00 95.75 92 PRO A O 1
ATOM 752 N N . THR A 1 93 ? 3.336 14.321 6.452 1.00 96.19 93 THR A N 1
ATOM 753 C CA . THR A 1 93 ? 4.247 13.191 6.674 1.00 96.19 93 THR A CA 1
ATOM 754 C C . THR A 1 93 ? 3.848 11.976 5.829 1.00 96.19 93 THR A C 1
ATOM 756 O O . THR A 1 93 ? 4.704 11.385 5.181 1.00 96.19 93 THR A O 1
ATOM 759 N N . ALA A 1 94 ? 2.558 11.637 5.754 1.00 94.38 94 ALA A N 1
ATOM 760 C CA . ALA A 1 94 ? 2.030 10.542 4.938 1.00 94.38 94 ALA A CA 1
ATOM 761 C C . ALA A 1 94 ? 2.233 10.794 3.437 1.00 94.38 94 ALA A C 1
ATOM 763 O O . ALA A 1 94 ? 2.591 9.878 2.695 1.00 94.38 94 ALA A O 1
ATOM 764 N N . ILE A 1 95 ? 2.061 12.046 2.995 1.00 95.50 95 ILE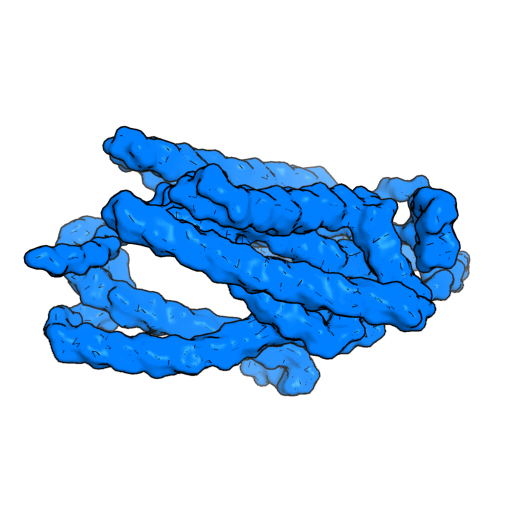 A N 1
ATOM 765 C CA . ILE A 1 95 ? 2.418 12.476 1.637 1.00 95.50 95 ILE A CA 1
ATOM 766 C C . ILE A 1 95 ? 3.916 12.258 1.395 1.00 95.50 95 ILE A C 1
ATOM 768 O O . ILE A 1 95 ? 4.287 11.723 0.355 1.00 95.50 95 ILE A O 1
ATOM 772 N N . GLY A 1 96 ? 4.770 12.618 2.357 1.00 95.56 96 GLY A N 1
ATOM 773 C CA . GLY A 1 96 ? 6.212 12.379 2.297 1.00 95.56 96 GLY A CA 1
ATOM 774 C C . GLY A 1 96 ? 6.584 10.896 2.239 1.00 95.56 96 GLY A C 1
ATOM 775 O O . GLY A 1 96 ? 7.470 10.533 1.475 1.00 95.56 96 GLY A O 1
ATOM 776 N N . VAL A 1 97 ? 5.881 10.028 2.971 1.00 95.44 97 VAL A N 1
ATOM 777 C CA . VAL A 1 97 ? 6.082 8.571 2.929 1.00 95.44 97 VAL A CA 1
ATOM 778 C C . VAL A 1 97 ? 5.699 8.008 1.562 1.00 95.44 97 VAL A C 1
ATOM 780 O O . VAL A 1 97 ? 6.544 7.471 0.854 1.00 95.44 97 VAL A O 1
ATOM 783 N N . HIS A 1 98 ? 4.439 8.156 1.151 1.00 95.00 98 HIS A N 1
ATOM 784 C CA . HIS A 1 98 ? 3.952 7.524 -0.079 1.00 95.00 98 HIS A CA 1
ATOM 785 C C . HIS A 1 98 ? 4.504 8.196 -1.337 1.00 95.00 98 HIS A C 1
ATOM 787 O O . HIS A 1 98 ? 4.926 7.518 -2.275 1.00 95.00 98 HIS A O 1
ATOM 793 N N . GLY A 1 99 ? 4.548 9.528 -1.342 1.00 95.25 99 GLY A N 1
ATOM 794 C CA . GLY A 1 99 ? 5.180 10.302 -2.402 1.00 95.25 99 GLY A CA 1
ATOM 795 C C . GLY A 1 99 ? 6.685 10.063 -2.453 1.00 95.25 99 GLY A C 1
ATOM 796 O O . GLY A 1 99 ? 7.235 9.969 -3.544 1.00 95.25 99 GLY A O 1
ATOM 797 N N . GLY A 1 100 ? 7.339 9.889 -1.300 1.00 94.75 100 GLY A N 1
ATOM 798 C CA . GLY A 1 100 ? 8.751 9.519 -1.193 1.00 94.75 100 GLY A CA 1
ATOM 799 C C . GLY A 1 100 ? 9.046 8.162 -1.824 1.00 94.75 100 GLY A C 1
ATOM 800 O O . GLY A 1 100 ? 9.972 8.067 -2.626 1.00 94.75 100 GLY A O 1
ATOM 801 N N . THR A 1 101 ? 8.208 7.151 -1.577 1.00 93.38 101 THR A N 1
ATOM 802 C CA . THR A 1 101 ? 8.342 5.843 -2.239 1.00 93.38 101 THR A CA 1
ATOM 803 C C . THR A 1 101 ? 8.238 5.974 -3.751 1.00 93.38 101 THR A C 1
ATOM 805 O O . THR A 1 101 ? 9.090 5.461 -4.473 1.00 93.38 101 THR A O 1
ATOM 808 N N . GLY A 1 102 ? 7.248 6.716 -4.253 1.00 94.50 102 GLY A N 1
ATOM 809 C CA . GLY A 1 102 ? 7.158 7.003 -5.686 1.00 94.50 102 GLY A CA 1
ATOM 810 C C . GLY A 1 102 ? 8.356 7.810 -6.201 1.00 94.50 102 GLY A C 1
ATOM 811 O O . GLY A 1 102 ? 8.832 7.563 -7.306 1.00 94.50 102 GLY A O 1
ATOM 812 N N . ALA A 1 103 ? 8.901 8.724 -5.395 1.00 95.00 103 ALA A N 1
ATOM 813 C CA . ALA A 1 103 ? 10.070 9.524 -5.742 1.00 95.00 103 ALA A CA 1
ATOM 814 C C . ALA A 1 103 ? 11.347 8.687 -5.868 1.00 95.00 103 ALA A C 1
ATOM 816 O O . ALA A 1 103 ? 12.172 8.994 -6.725 1.00 95.00 103 ALA A O 1
ATOM 817 N N . ILE A 1 104 ? 11.500 7.615 -5.082 1.00 93.56 104 ILE A N 1
ATOM 818 C CA . ILE A 1 104 ? 12.633 6.689 -5.221 1.00 93.56 104 ILE A CA 1
ATOM 819 C C . ILE A 1 104 ? 12.670 6.100 -6.620 1.00 93.56 104 ILE A C 1
ATOM 821 O O . ILE A 1 104 ? 13.737 6.086 -7.220 1.00 93.56 104 ILE A O 1
ATOM 825 N N . PHE A 1 105 ? 11.524 5.679 -7.156 1.00 92.81 105 PHE A N 1
ATOM 826 C CA . PHE A 1 105 ? 11.417 5.230 -8.543 1.00 92.81 105 PHE A CA 1
ATOM 827 C C . PHE A 1 105 ? 11.611 6.395 -9.524 1.00 92.81 105 PHE A C 1
ATOM 829 O O . PHE A 1 105 ? 12.400 6.283 -10.463 1.00 92.81 105 PHE A O 1
ATOM 836 N N . ALA A 1 106 ? 10.975 7.541 -9.259 1.00 94.06 106 ALA A N 1
ATOM 837 C CA . ALA A 1 106 ? 10.992 8.719 -10.128 1.00 94.06 106 ALA A CA 1
ATOM 838 C C . ALA A 1 106 ? 12.389 9.265 -10.435 1.00 94.06 106 ALA A C 1
ATOM 840 O O . ALA A 1 106 ? 12.574 9.906 -11.465 1.00 94.06 106 ALA A O 1
ATOM 841 N N . VAL A 1 107 ? 13.376 9.041 -9.562 1.00 92.62 107 VAL A N 1
ATOM 842 C CA . VAL A 1 107 ? 14.754 9.517 -9.771 1.00 92.62 107 VAL A CA 1
ATOM 843 C C . VAL A 1 107 ? 15.670 8.492 -10.447 1.00 92.62 107 VAL A C 1
ATOM 845 O O . VAL A 1 107 ? 16.806 8.828 -10.793 1.00 92.62 107 VAL A O 1
ATOM 848 N N . VAL A 1 108 ? 15.204 7.261 -10.695 1.00 90.25 108 VAL A N 1
ATOM 849 C CA . VAL A 1 108 ? 15.995 6.217 -11.366 1.00 90.25 108 VAL A CA 1
ATOM 850 C C . VAL A 1 108 ? 15.967 6.416 -12.881 1.00 90.25 108 VAL A C 1
ATOM 852 O O . VAL A 1 108 ? 15.271 5.722 -13.614 1.00 90.25 108 VAL A O 1
ATOM 855 N N . LYS A 1 109 ? 16.803 7.335 -13.372 1.00 86.25 109 LYS A N 1
ATOM 856 C CA . LYS A 1 109 ? 16.946 7.648 -14.810 1.00 86.25 109 LYS A CA 1
ATOM 857 C C . LYS A 1 109 ? 17.235 6.432 -15.695 1.00 86.25 109 LYS A C 1
ATOM 859 O O . LYS A 1 109 ? 16.892 6.433 -16.867 1.00 86.25 109 LYS A O 1
ATOM 864 N N . ALA A 1 110 ? 17.893 5.414 -15.141 1.00 85.12 110 ALA A N 1
ATOM 865 C CA . ALA A 1 110 ? 18.277 4.206 -15.867 1.00 85.12 110 ALA A CA 1
ATOM 866 C C . ALA A 1 110 ? 17.112 3.229 -16.106 1.00 85.12 110 ALA A C 1
ATOM 868 O O . ALA A 1 110 ? 17.306 2.218 -16.776 1.00 85.12 110 ALA A O 1
ATOM 869 N N . ARG A 1 111 ? 15.929 3.470 -15.524 1.00 87.88 111 ARG A N 1
ATOM 870 C CA . ARG A 1 111 ? 14.773 2.577 -15.636 1.00 87.88 111 ARG A CA 1
ATOM 871 C C . ARG A 1 111 ? 13.619 3.297 -16.343 1.00 87.88 111 ARG A C 1
ATOM 873 O O . ARG A 1 111 ? 12.997 4.180 -15.744 1.00 87.88 111 ARG A O 1
ATOM 880 N N . PRO A 1 112 ? 13.332 2.932 -17.606 1.00 84.88 112 PRO A N 1
ATOM 881 C CA . PRO A 1 112 ? 12.198 3.471 -18.352 1.00 84.88 112 PRO A CA 1
ATOM 882 C C . PRO A 1 112 ? 10.885 3.249 -17.591 1.00 84.88 112 PRO A C 1
ATOM 884 O O . PRO A 1 112 ? 10.758 2.265 -16.862 1.00 84.88 112 PRO A O 1
ATOM 887 N N . MET A 1 113 ? 9.916 4.156 -17.745 1.00 87.25 113 MET A N 1
ATOM 888 C CA . MET A 1 113 ? 8.625 4.178 -17.021 1.00 87.25 113 MET A CA 1
ATOM 889 C C . MET A 1 113 ? 8.684 4.388 -15.496 1.00 87.25 113 MET A C 1
ATOM 891 O O . MET A 1 113 ? 7.644 4.634 -14.893 1.00 87.25 113 MET A O 1
ATOM 895 N N . TRP A 1 114 ? 9.853 4.315 -14.848 1.00 90.88 114 TRP A N 1
ATOM 896 C CA . TRP A 1 114 ? 10.008 4.778 -13.461 1.00 90.88 114 TRP A CA 1
ATOM 897 C C . TRP A 1 114 ? 10.317 6.266 -13.414 1.00 90.88 114 TRP A C 1
ATOM 899 O O . TRP A 1 114 ? 9.732 6.993 -12.617 1.00 90.88 114 TRP A O 1
ATOM 909 N N . PHE A 1 115 ? 11.235 6.716 -14.272 1.00 89.62 115 PHE A N 1
ATOM 910 C CA . PHE A 1 115 ? 11.659 8.108 -14.332 1.00 89.62 115 PHE A CA 1
ATOM 911 C C . PHE A 1 115 ? 10.544 9.008 -14.883 1.00 89.62 115 PHE A C 1
ATOM 913 O O . PHE A 1 115 ? 10.396 9.165 -16.094 1.00 89.62 115 PHE A O 1
ATOM 920 N N . GLY A 1 116 ? 9.769 9.620 -13.986 1.00 87.94 116 GLY A N 1
ATOM 921 C CA . GLY A 1 116 ? 8.674 10.509 -14.359 1.00 87.94 116 GLY A CA 1
ATOM 922 C C . GLY A 1 116 ? 8.146 11.334 -13.180 1.00 87.94 116 GLY A C 1
ATOM 923 O O . GLY A 1 116 ? 8.073 10.838 -12.054 1.00 87.94 116 GLY A O 1
ATOM 924 N N . PRO A 1 117 ? 7.741 12.599 -13.403 1.00 91.44 117 PRO A N 1
ATOM 925 C CA . PRO A 1 117 ? 7.251 13.478 -12.336 1.00 91.44 117 PRO A CA 1
ATOM 926 C C . PRO A 1 117 ? 5.876 13.066 -11.786 1.00 91.44 117 PRO A C 1
ATOM 928 O O . PRO A 1 117 ? 5.502 13.491 -10.696 1.00 91.44 117 PRO A O 1
ATOM 931 N N . LEU A 1 118 ? 5.120 12.242 -12.520 1.00 93.56 118 LEU A N 1
ATOM 932 C CA . LEU A 1 118 ? 3.809 11.732 -12.108 1.00 93.56 118 LEU A CA 1
ATOM 933 C C . LEU A 1 118 ? 3.909 10.591 -11.088 1.00 93.56 118 LEU A C 1
ATOM 935 O O . LEU A 1 118 ? 2.971 10.376 -10.324 1.00 93.56 118 LEU A O 1
ATOM 939 N N . PHE A 1 119 ? 5.039 9.884 -11.025 1.00 93.06 119 PHE A N 1
ATOM 940 C CA . PHE A 1 119 ? 5.191 8.680 -10.205 1.00 93.06 119 PHE A CA 1
ATOM 941 C C . PHE A 1 119 ? 4.948 8.901 -8.699 1.00 93.06 119 PHE A C 1
ATOM 943 O O . PHE A 1 119 ? 4.191 8.132 -8.104 1.00 93.06 119 PHE A O 1
ATOM 950 N N . PRO A 1 120 ? 5.478 9.967 -8.062 1.00 95.69 120 PRO A N 1
ATOM 951 C CA . PRO A 1 120 ? 5.149 10.295 -6.672 1.00 95.69 120 PRO A CA 1
ATOM 952 C C . PRO A 1 120 ? 3.645 10.496 -6.447 1.00 95.69 120 PRO A C 1
ATOM 954 O O . PRO A 1 120 ? 3.097 10.042 -5.445 1.00 95.69 120 PRO A O 1
ATOM 957 N N . ILE A 1 121 ? 2.963 11.139 -7.401 1.00 96.69 121 ILE A N 1
ATOM 958 C CA . ILE A 1 121 ? 1.524 11.421 -7.327 1.00 96.69 121 ILE A CA 1
ATOM 959 C C . ILE A 1 121 ? 0.727 10.121 -7.467 1.00 96.69 121 ILE A C 1
ATOM 961 O O . ILE A 1 121 ? -0.163 9.866 -6.657 1.00 96.69 121 ILE A O 1
ATOM 965 N N . ILE A 1 122 ? 1.090 9.269 -8.431 1.00 95.75 122 ILE A N 1
ATOM 966 C CA . ILE A 1 122 ? 0.489 7.942 -8.621 1.00 95.75 122 ILE A CA 1
ATOM 967 C C . ILE A 1 122 ? 0.609 7.118 -7.336 1.00 95.75 122 ILE A C 1
ATOM 969 O O . ILE A 1 122 ? -0.364 6.506 -6.907 1.00 95.75 122 ILE A O 1
ATOM 973 N N . PHE A 1 123 ? 1.763 7.131 -6.664 1.00 96.31 123 PHE A N 1
ATOM 974 C CA . PHE A 1 123 ? 1.933 6.380 -5.416 1.00 96.31 123 PHE A CA 1
ATOM 975 C C . PHE A 1 123 ? 1.043 6.892 -4.281 1.00 96.31 123 PHE A C 1
ATOM 977 O O . PHE A 1 123 ? 0.473 6.074 -3.558 1.00 96.31 123 PHE A O 1
ATOM 984 N N . ILE A 1 124 ? 0.877 8.211 -4.141 1.00 97.00 124 ILE A N 1
ATOM 985 C CA . ILE A 1 124 ? -0.025 8.803 -3.140 1.00 97.00 124 ILE A CA 1
ATOM 986 C C . ILE A 1 124 ? -1.477 8.407 -3.427 1.00 97.00 124 ILE A C 1
ATOM 988 O O . ILE A 1 124 ? -2.178 7.932 -2.533 1.00 97.00 124 ILE A O 1
ATOM 992 N N . VAL A 1 125 ? -1.929 8.568 -4.672 1.00 97.75 125 VAL A N 1
ATOM 993 C CA . VAL A 1 125 ? -3.306 8.243 -5.070 1.00 97.75 125 VAL A CA 1
ATOM 994 C C . VAL A 1 125 ? -3.570 6.747 -4.901 1.00 97.75 125 VAL A C 1
ATOM 996 O O . VAL A 1 125 ? -4.525 6.362 -4.232 1.00 97.75 125 VAL A O 1
ATOM 999 N N . SER A 1 126 ? -2.672 5.899 -5.395 1.00 96.12 126 SER A N 1
ATOM 1000 C CA . SER A 1 126 ? -2.742 4.444 -5.259 1.00 96.12 126 SER A CA 1
ATOM 1001 C C . SER A 1 126 ? -2.731 3.985 -3.789 1.00 96.12 126 SER A C 1
ATOM 1003 O O . SER A 1 126 ? -3.431 3.034 -3.427 1.00 96.12 126 SER A O 1
ATOM 1005 N N . ALA A 1 127 ? -1.995 4.676 -2.907 1.00 96.00 127 ALA A N 1
ATOM 1006 C CA . ALA A 1 127 ? -2.039 4.425 -1.466 1.00 96.00 127 ALA A CA 1
ATOM 1007 C C . ALA A 1 127 ? -3.429 4.729 -0.884 1.00 96.00 127 ALA A C 1
ATOM 1009 O O . ALA A 1 127 ? -3.990 3.874 -0.193 1.00 96.00 127 ALA A O 1
ATOM 1010 N N . LEU A 1 128 ? -4.027 5.877 -1.230 1.00 97.06 128 LEU A N 1
ATOM 1011 C CA . LEU A 1 128 ? -5.391 6.234 -0.820 1.00 97.06 128 LEU A CA 1
ATOM 1012 C C . LEU A 1 128 ? -6.430 5.222 -1.322 1.00 97.06 128 LEU A C 1
ATOM 1014 O O . LEU A 1 128 ? -7.304 4.826 -0.552 1.00 97.06 128 LEU A O 1
ATOM 1018 N N . VAL A 1 129 ? -6.307 4.755 -2.571 1.00 98.31 129 VAL A N 1
ATOM 1019 C CA . VAL A 1 129 ? -7.171 3.699 -3.124 1.00 98.31 129 VAL A CA 1
ATOM 1020 C C . VAL A 1 129 ? -7.070 2.428 -2.285 1.00 98.31 129 VAL A C 1
ATOM 1022 O O . VAL A 1 129 ? -8.090 1.912 -1.836 1.00 98.31 129 VAL A O 1
ATOM 1025 N N . SER A 1 130 ? -5.857 1.930 -2.029 1.00 95.81 130 SER A N 1
ATOM 1026 C CA . SER A 1 130 ? -5.670 0.688 -1.266 1.00 95.81 130 SER A CA 1
ATOM 1027 C C . SER A 1 130 ? -6.144 0.795 0.187 1.00 95.81 130 SER A C 1
ATOM 1029 O O . SER A 1 130 ? -6.795 -0.124 0.686 1.00 95.81 130 SER A O 1
ATOM 1031 N N . GLY A 1 131 ? -5.884 1.926 0.853 1.00 95.31 131 GLY A N 1
ATOM 1032 C CA . GLY A 1 131 ? -6.325 2.181 2.222 1.00 95.31 131 GLY A CA 1
ATOM 1033 C C . GLY A 1 131 ? -7.845 2.303 2.323 1.00 95.31 131 GLY A C 1
ATOM 1034 O O . GLY A 1 131 ? -8.463 1.626 3.144 1.00 95.31 131 GLY A O 1
ATOM 1035 N N . GLY A 1 132 ? -8.463 3.102 1.447 1.00 97.31 132 GLY A N 1
ATOM 1036 C CA . GLY A 1 132 ? -9.919 3.247 1.371 1.00 97.31 132 GLY A CA 1
ATOM 1037 C C . GLY A 1 132 ? -10.620 1.927 1.048 1.00 97.31 132 GLY A C 1
ATOM 1038 O O . GLY A 1 132 ? -11.605 1.566 1.694 1.00 97.31 132 GLY A O 1
ATOM 1039 N N . ALA A 1 133 ? -10.062 1.147 0.123 1.00 98.06 133 ALA A N 1
ATOM 1040 C CA . ALA A 1 133 ? -10.570 -0.168 -0.244 1.00 98.06 133 ALA A CA 1
ATOM 1041 C C . ALA A 1 133 ? -10.496 -1.173 0.915 1.00 98.06 133 ALA A C 1
ATOM 1043 O O . ALA A 1 133 ? -11.474 -1.875 1.193 1.00 98.06 133 ALA A O 1
ATOM 1044 N N . LEU A 1 134 ? -9.373 -1.204 1.639 1.00 95.19 134 LEU A N 1
ATOM 1045 C CA . LEU A 1 134 ? -9.216 -2.058 2.813 1.00 95.19 134 LEU A CA 1
ATOM 1046 C C . LEU A 1 134 ? -10.178 -1.646 3.934 1.00 95.19 134 LEU A C 1
ATOM 1048 O O . LEU A 1 134 ? -10.833 -2.510 4.513 1.00 95.19 134 LEU A O 1
ATOM 1052 N N . LEU A 1 135 ? -10.333 -0.346 4.208 1.00 95.75 135 LEU A N 1
ATOM 1053 C CA . LEU A 1 135 ? -11.310 0.153 5.182 1.00 95.75 135 LEU A CA 1
ATOM 1054 C C . LEU A 1 135 ? -12.749 -0.183 4.776 1.00 95.75 135 LEU A C 1
ATOM 1056 O O . LEU A 1 135 ? -13.546 -0.594 5.619 1.00 95.75 135 LEU A O 1
ATOM 1060 N N . THR A 1 136 ? -13.082 -0.079 3.490 1.00 96.31 136 THR A N 1
ATOM 1061 C CA . THR A 1 136 ? -14.391 -0.483 2.954 1.00 96.31 136 THR A CA 1
ATOM 1062 C C . THR A 1 136 ? -14.654 -1.964 3.239 1.00 96.31 136 THR A C 1
ATOM 1064 O O . THR A 1 136 ? -15.704 -2.319 3.771 1.00 96.31 136 THR A O 1
ATOM 1067 N N . PHE A 1 137 ? -13.682 -2.839 2.972 1.00 94.31 137 PHE A N 1
ATOM 1068 C CA . PHE A 1 137 ? -13.794 -4.268 3.269 1.00 94.31 137 PHE A CA 1
ATOM 1069 C C . PHE A 1 137 ? -13.905 -4.549 4.777 1.00 94.31 137 PHE A C 1
ATOM 1071 O O . PHE A 1 137 ? -14.787 -5.290 5.219 1.00 94.31 137 PHE A O 1
ATOM 1078 N N . LEU A 1 138 ? -13.044 -3.934 5.592 1.00 87.44 138 LEU A N 1
ATOM 1079 C CA . LEU A 1 138 ? -13.030 -4.151 7.038 1.00 87.44 138 LEU A CA 1
ATOM 1080 C C . LEU A 1 138 ? -14.321 -3.660 7.702 1.00 87.44 138 LEU A C 1
ATOM 1082 O O . LEU A 1 138 ? -14.899 -4.370 8.528 1.00 87.44 138 LEU A O 1
ATOM 1086 N N . THR A 1 139 ? -14.834 -2.496 7.301 1.00 90.50 139 THR A N 1
ATOM 1087 C CA . THR A 1 139 ? -16.126 -1.993 7.791 1.00 90.50 139 THR A CA 1
ATOM 1088 C C . THR A 1 139 ? -17.276 -2.905 7.373 1.00 90.50 139 THR A C 1
ATOM 1090 O O . THR A 1 139 ? -18.132 -3.225 8.203 1.00 90.50 139 THR A O 1
ATOM 1093 N N . ALA A 1 140 ? -17.250 -3.416 6.141 1.00 89.69 140 ALA A N 1
ATOM 1094 C CA . ALA A 1 140 ? -18.278 -4.297 5.605 1.00 89.69 140 ALA A CA 1
ATOM 1095 C C . ALA A 1 140 ? -18.358 -5.672 6.280 1.00 89.69 140 ALA A C 1
ATOM 1097 O O . ALA A 1 140 ? -19.425 -6.274 6.256 1.00 89.69 140 ALA A O 1
ATOM 1098 N N . PHE A 1 141 ? -17.284 -6.199 6.864 1.00 86.06 141 PHE A N 1
ATOM 1099 C CA . PHE A 1 141 ? -17.297 -7.574 7.389 1.00 86.06 141 PHE A CA 1
ATOM 1100 C C . PHE A 1 141 ? -16.918 -7.696 8.864 1.00 86.06 141 PHE A C 1
ATOM 1102 O O . PHE A 1 141 ? -17.334 -8.655 9.512 1.00 86.06 141 PHE A O 1
ATOM 1109 N N . PHE A 1 142 ? -16.180 -6.731 9.412 1.00 82.69 142 PHE A N 1
ATOM 1110 C CA . PHE A 1 142 ? -15.556 -6.856 10.731 1.00 82.69 142 PHE A CA 1
ATOM 1111 C C . PHE A 1 142 ? -15.926 -5.740 11.714 1.00 82.69 142 PHE A C 1
ATOM 1113 O O . PHE A 1 142 ? -15.665 -5.889 12.909 1.00 82.69 142 PHE A O 1
ATOM 1120 N N . SER A 1 143 ? -16.551 -4.644 11.264 1.00 82.56 143 SER A N 1
ATOM 1121 C CA . SER A 1 143 ? -16.958 -3.574 12.182 1.00 82.56 143 SER A CA 1
ATOM 1122 C C . SER A 1 143 ? -18.122 -3.987 13.087 1.00 82.56 143 SER A C 1
ATOM 1124 O O . SER A 1 143 ? -19.035 -4.718 12.685 1.00 82.56 143 SER A O 1
ATOM 1126 N N . ARG A 1 144 ? -18.091 -3.481 14.325 1.00 82.62 144 ARG A N 1
ATOM 1127 C CA . ARG A 1 144 ? -19.120 -3.702 15.357 1.00 82.62 144 ARG A CA 1
ATOM 1128 C C . ARG A 1 144 ? -20.214 -2.628 15.364 1.00 82.62 144 ARG A C 1
ATOM 1130 O O . ARG A 1 144 ? -21.038 -2.627 16.268 1.00 82.62 144 ARG A O 1
ATOM 1137 N N . LEU A 1 145 ? -20.215 -1.741 14.369 1.00 85.88 145 LEU A N 1
ATOM 1138 C CA . LEU A 1 145 ? -21.221 -0.693 14.226 1.00 85.88 145 LEU A CA 1
ATOM 1139 C C . LEU A 1 145 ? -22.626 -1.297 14.015 1.00 85.88 145 LEU A C 1
ATOM 1141 O O . LEU A 1 145 ? -22.733 -2.389 13.431 1.00 85.88 145 LEU A O 1
ATOM 1145 N N . PRO A 1 146 ? -23.694 -0.591 14.433 1.00 92.12 146 PRO A N 1
ATOM 1146 C CA . PRO A 1 146 ? -25.074 -0.942 14.096 1.00 92.12 146 PRO A CA 1
ATOM 1147 C C . PRO A 1 146 ? -25.257 -1.153 12.585 1.00 92.12 146 PRO A C 1
ATOM 1149 O O . PRO A 1 146 ? -24.596 -0.494 11.786 1.00 92.12 146 PRO A O 1
ATOM 1152 N N . GLU A 1 147 ? -26.151 -2.061 12.168 1.00 89.69 147 GLU A N 1
ATOM 1153 C CA . GLU A 1 147 ? -26.282 -2.460 10.749 1.00 89.69 147 GLU A CA 1
ATOM 1154 C C . GLU A 1 147 ? -26.492 -1.268 9.805 1.00 89.69 147 GLU A C 1
ATOM 1156 O O . GLU A 1 147 ? -25.850 -1.216 8.757 1.00 89.69 147 GLU A O 1
ATOM 1161 N N . GLU A 1 148 ? -27.335 -0.306 10.185 1.00 92.69 148 GLU A N 1
ATOM 1162 C CA . GLU A 1 148 ? -27.653 0.867 9.360 1.00 92.69 148 GLU A CA 1
ATOM 1163 C C . GLU A 1 148 ? -26.469 1.835 9.219 1.00 92.69 148 GLU A C 1
ATOM 1165 O O . GLU A 1 148 ? -26.145 2.273 8.112 1.00 92.69 148 GLU A O 1
ATOM 1170 N N . GLU A 1 149 ? -25.770 2.125 10.318 1.00 94.31 149 GLU A N 1
ATOM 1171 C CA . GLU A 1 149 ? -24.576 2.978 10.304 1.00 94.31 149 GLU A CA 1
ATOM 1172 C C . GLU A 1 149 ? -23.441 2.304 9.530 1.00 94.31 149 GLU A C 1
ATOM 1174 O O . GLU A 1 149 ? -22.829 2.899 8.645 1.00 94.31 149 GLU A O 1
ATOM 1179 N N . ARG A 1 150 ? -23.228 1.011 9.788 1.00 93.00 150 ARG A N 1
ATOM 1180 C CA . ARG A 1 150 ? -22.254 0.177 9.089 1.00 93.00 150 ARG A CA 1
ATOM 1181 C C . ARG A 1 150 ? -22.514 0.136 7.587 1.00 93.00 150 ARG A C 1
ATOM 1183 O O . ARG A 1 150 ? -21.578 0.237 6.800 1.00 93.00 150 ARG A O 1
ATOM 1190 N N . LYS A 1 151 ? -23.776 -0.026 7.181 1.00 96.06 151 LYS A N 1
ATOM 1191 C CA . LYS A 1 151 ? -24.196 0.020 5.777 1.00 96.06 151 LYS A CA 1
ATOM 1192 C C . LYS A 1 151 ? -23.872 1.370 5.163 1.00 96.06 151 LYS A C 1
ATOM 1194 O O . LYS A 1 151 ? -23.188 1.399 4.147 1.00 96.06 151 LYS A O 1
ATOM 1199 N N . THR A 1 152 ? -24.312 2.455 5.786 1.00 97.12 152 THR A N 1
ATOM 1200 C CA . THR A 1 152 ? -24.093 3.815 5.279 1.00 97.12 152 THR A CA 1
ATOM 1201 C C . THR A 1 152 ? -22.601 4.105 5.109 1.00 97.12 152 THR A C 1
ATOM 1203 O O . THR A 1 152 ? -22.160 4.419 4.005 1.00 97.12 152 THR A O 1
ATOM 1206 N N . LEU A 1 153 ? -21.804 3.856 6.152 1.00 97.12 153 LEU A N 1
ATOM 1207 C CA . LEU A 1 153 ? -20.361 4.077 6.138 1.00 97.12 153 LEU A CA 1
ATOM 1208 C C . LEU A 1 153 ? -19.648 3.250 5.060 1.00 97.12 153 LEU A C 1
ATOM 1210 O O . LEU A 1 153 ? -18.823 3.789 4.327 1.00 97.12 153 LEU A O 1
ATOM 1214 N N . THR A 1 154 ? -19.962 1.956 4.922 1.00 97.50 154 THR A N 1
ATOM 1215 C CA . THR A 1 154 ? -19.348 1.128 3.871 1.00 97.50 154 THR A CA 1
ATOM 1216 C C . THR A 1 154 ? -19.696 1.639 2.474 1.00 97.50 154 THR A C 1
ATOM 1218 O O . THR A 1 154 ? -18.828 1.652 1.605 1.00 97.50 154 THR A O 1
ATOM 1221 N N . LEU A 1 155 ? -20.946 2.048 2.232 1.00 97.88 155 LEU A N 1
ATOM 1222 C CA . LEU A 1 155 ? -21.348 2.557 0.921 1.00 97.88 155 LEU A CA 1
ATOM 1223 C C . LEU A 1 155 ? -20.628 3.866 0.580 1.00 97.88 155 LEU A C 1
ATOM 1225 O O . LEU A 1 155 ? -20.195 4.042 -0.558 1.00 97.88 155 LEU A O 1
ATOM 1229 N N . ASP A 1 156 ? -20.463 4.760 1.551 1.00 98.00 156 ASP A N 1
ATOM 1230 C CA . ASP A 1 156 ? -19.791 6.042 1.336 1.00 98.00 156 ASP A CA 1
ATOM 1231 C C . ASP A 1 156 ? -18.277 5.878 1.159 1.00 98.00 156 ASP A C 1
ATOM 1233 O O . ASP A 1 156 ? -17.709 6.439 0.218 1.00 98.00 156 ASP A O 1
ATOM 1237 N N . LEU A 1 157 ? -17.636 5.020 1.964 1.00 97.94 157 LEU A N 1
ATOM 1238 C CA . LEU A 1 157 ? -16.238 4.622 1.759 1.00 97.94 157 LEU A CA 1
ATOM 1239 C C . LEU A 1 157 ? -16.034 3.971 0.387 1.00 97.94 157 LEU A C 1
ATOM 1241 O O . LEU A 1 157 ? -15.065 4.287 -0.305 1.00 97.94 157 LEU A O 1
ATOM 1245 N N . GLY A 1 158 ? -16.962 3.109 -0.037 1.00 97.94 158 GLY A N 1
ATOM 1246 C CA . GLY A 1 158 ? -16.923 2.456 -1.341 1.00 97.94 158 GLY A CA 1
ATOM 1247 C C . GLY A 1 158 ? -16.996 3.449 -2.500 1.00 97.94 158 GLY A C 1
ATOM 1248 O O . GLY A 1 158 ? -16.184 3.372 -3.419 1.00 97.94 158 GLY A O 1
ATOM 1249 N N . LYS A 1 159 ? -17.912 4.426 -2.447 1.00 97.94 159 LYS A N 1
ATOM 1250 C CA . LYS A 1 159 ? -18.027 5.481 -3.472 1.00 97.94 159 LYS A CA 1
ATOM 1251 C C . LYS A 1 159 ? -16.790 6.373 -3.520 1.00 97.94 159 LYS A C 1
ATOM 1253 O O . LYS A 1 159 ? -16.304 6.667 -4.610 1.00 97.94 159 LYS A O 1
ATOM 1258 N N . LEU A 1 160 ? -16.270 6.781 -2.360 1.00 98.31 160 LEU A N 1
ATOM 1259 C CA . LEU A 1 160 ? -15.046 7.576 -2.283 1.00 98.31 160 LEU A CA 1
ATOM 1260 C C . LEU A 1 160 ? -13.865 6.801 -2.878 1.00 98.31 160 LEU A C 1
ATOM 1262 O O . LEU A 1 160 ? -13.156 7.318 -3.736 1.00 98.31 160 LEU A O 1
ATOM 1266 N N . THR A 1 161 ? -13.704 5.536 -2.488 1.00 98.44 161 THR A N 1
ATOM 1267 C CA . THR A 1 161 ? -12.661 4.649 -3.019 1.00 98.44 161 THR A CA 1
ATOM 1268 C C . THR A 1 161 ? -12.796 4.476 -4.531 1.00 98.44 161 THR A C 1
ATOM 1270 O O . THR A 1 161 ? -11.799 4.567 -5.239 1.00 98.44 161 THR A O 1
ATOM 1273 N N . ALA A 1 162 ? -14.013 4.282 -5.047 1.00 98.31 162 ALA A N 1
ATOM 1274 C CA . ALA A 1 162 ? -14.271 4.172 -6.481 1.00 98.31 162 ALA A CA 1
ATOM 1275 C C . ALA A 1 162 ? -13.911 5.457 -7.244 1.00 98.31 162 ALA A C 1
ATOM 1277 O O . ALA A 1 162 ? -13.330 5.379 -8.324 1.00 98.31 162 ALA A O 1
ATOM 1278 N N . ALA A 1 163 ? -14.206 6.633 -6.681 1.00 98.56 163 ALA A N 1
ATOM 1279 C CA . ALA A 1 163 ? -13.830 7.913 -7.278 1.00 98.56 163 ALA A CA 1
ATOM 1280 C C . ALA A 1 163 ? -12.303 8.089 -7.337 1.00 98.56 163 ALA A C 1
ATOM 1282 O O . ALA A 1 163 ? -11.766 8.467 -8.378 1.00 98.56 163 ALA A O 1
ATOM 1283 N N . ILE A 1 164 ? -11.595 7.763 -6.250 1.00 98.44 164 ILE A N 1
ATOM 1284 C CA . ILE A 1 164 ? -10.127 7.831 -6.209 1.00 98.44 164 ILE A CA 1
ATOM 1285 C C . ILE A 1 164 ? -9.519 6.786 -7.158 1.00 98.44 164 ILE A C 1
ATOM 1287 O O . ILE A 1 164 ? -8.571 7.098 -7.867 1.00 98.44 164 ILE A O 1
ATOM 1291 N N . LEU A 1 165 ? -10.085 5.578 -7.244 1.00 98.56 165 LEU A N 1
ATOM 1292 C CA . LEU A 1 165 ? -9.651 4.543 -8.188 1.00 98.56 165 LEU A CA 1
ATOM 1293 C C . LEU A 1 165 ? -9.839 4.985 -9.643 1.00 98.56 165 LEU A C 1
ATOM 1295 O O . LEU A 1 165 ? -8.952 4.780 -10.462 1.00 98.56 165 LEU A O 1
ATOM 1299 N N . ALA A 1 166 ? -10.961 5.624 -9.978 1.00 98.50 166 ALA A N 1
ATOM 1300 C CA . ALA A 1 166 ? -11.158 6.190 -11.310 1.00 98.50 166 ALA A CA 1
ATOM 1301 C C . ALA A 1 166 ? -10.107 7.268 -11.630 1.00 98.50 166 ALA A C 1
ATOM 1303 O O . ALA A 1 166 ? -9.606 7.329 -12.752 1.00 98.50 166 ALA A O 1
ATOM 1304 N N . PHE A 1 167 ? -9.732 8.082 -10.638 1.00 98.50 167 PHE A N 1
ATOM 1305 C CA . PHE A 1 167 ? -8.646 9.049 -10.777 1.00 98.50 167 PHE A CA 1
ATOM 1306 C C . PHE A 1 167 ? -7.268 8.376 -10.925 1.00 98.50 167 PHE A C 1
ATOM 1308 O O . PHE A 1 167 ? -6.482 8.793 -11.769 1.00 98.50 167 PHE A O 1
ATOM 1315 N N . ASP A 1 168 ? -6.993 7.295 -10.191 1.00 97.88 168 ASP A N 1
ATOM 1316 C CA . ASP A 1 168 ? -5.771 6.486 -10.335 1.00 97.88 168 ASP A CA 1
ATOM 1317 C C . ASP A 1 168 ? -5.643 5.904 -11.755 1.00 97.88 168 ASP A C 1
ATOM 1319 O O . ASP A 1 168 ? -4.598 6.016 -12.396 1.00 97.88 168 ASP A O 1
ATOM 1323 N N . LEU A 1 169 ? -6.743 5.372 -12.304 1.00 98.06 169 LEU A N 1
ATOM 1324 C CA . LEU A 1 169 ? -6.801 4.879 -13.684 1.00 98.06 169 LEU A CA 1
ATOM 1325 C C . LEU A 1 169 ? -6.574 5.993 -14.711 1.00 98.06 169 LEU A C 1
ATOM 1327 O O . LEU A 1 169 ? -5.945 5.747 -15.740 1.00 98.06 169 LEU A O 1
ATOM 1331 N N . LEU A 1 170 ? -7.055 7.210 -14.440 1.00 97.94 170 LEU A N 1
ATOM 1332 C CA . LEU A 1 170 ? -6.793 8.376 -15.282 1.00 97.94 170 LEU A CA 1
ATOM 1333 C C . LEU A 1 170 ? -5.305 8.753 -15.268 1.00 97.94 170 LEU A C 1
ATOM 1335 O O . LEU A 1 170 ? -4.748 9.037 -16.327 1.00 97.94 170 LEU A O 1
ATOM 1339 N N . LEU A 1 171 ? -4.649 8.731 -14.104 1.00 96.81 171 LEU A N 1
ATOM 1340 C CA . LEU A 1 171 ? -3.209 8.986 -14.003 1.00 96.81 171 LEU A CA 1
ATOM 1341 C C . LEU A 1 171 ? -2.395 7.910 -14.731 1.00 96.81 171 LEU A C 1
ATOM 1343 O O . LEU A 1 171 ? -1.477 8.238 -15.478 1.00 96.81 171 LEU A O 1
ATOM 1347 N N . MET A 1 172 ? -2.768 6.638 -14.578 1.00 95.12 172 MET A N 1
ATOM 1348 C CA . MET A 1 172 ? -2.159 5.530 -15.319 1.00 95.12 172 MET A CA 1
ATOM 1349 C C . MET A 1 172 ? -2.343 5.694 -16.832 1.00 95.12 172 MET A C 1
ATOM 1351 O O . MET A 1 172 ? -1.394 5.523 -17.595 1.00 95.12 172 MET A O 1
ATOM 1355 N N . TRP A 1 173 ? -3.553 6.044 -17.276 1.00 95.00 173 TRP A N 1
ATOM 1356 C CA . TRP A 1 173 ? -3.818 6.341 -18.682 1.00 95.00 173 TRP A CA 1
ATOM 1357 C C . TRP A 1 173 ? -2.952 7.499 -19.179 1.00 95.00 173 TRP A C 1
ATOM 1359 O O . TRP A 1 173 ? -2.361 7.395 -20.251 1.00 95.00 173 TRP A O 1
ATOM 1369 N N . SER A 1 174 ? -2.833 8.574 -18.394 1.00 94.12 174 SER A N 1
ATOM 1370 C CA . SER A 1 174 ? -1.965 9.707 -18.713 1.00 94.12 174 SER A CA 1
ATOM 1371 C C . SER A 1 174 ? -0.524 9.245 -18.930 1.00 94.12 174 SER A C 1
ATOM 1373 O O . SER A 1 174 ? 0.037 9.519 -19.988 1.00 94.12 174 SER A O 1
ATOM 1375 N N . GLU A 1 175 ? 0.046 8.487 -17.992 1.00 91.38 175 GLU A N 1
ATOM 1376 C CA . GLU A 1 175 ? 1.424 7.985 -18.077 1.00 91.38 175 GLU A CA 1
ATOM 1377 C C . GLU A 1 175 ? 1.647 7.115 -19.328 1.00 91.38 175 GLU A C 1
ATOM 1379 O O . GLU A 1 175 ? 2.571 7.349 -20.109 1.00 91.38 175 GLU A O 1
ATOM 1384 N N . PHE A 1 176 ? 0.753 6.154 -19.584 1.00 91.19 176 PHE A N 1
ATOM 1385 C CA . PHE A 1 176 ? 0.838 5.299 -20.770 1.00 91.19 176 PHE A CA 1
ATOM 1386 C C . PHE A 1 176 ? 0.637 6.065 -22.074 1.00 91.19 176 PHE A C 1
ATOM 1388 O O . PHE A 1 176 ? 1.340 5.804 -23.049 1.00 91.19 176 PHE A O 1
ATOM 1395 N N . SER A 1 177 ? -0.295 7.016 -22.110 1.00 91.06 177 SER A N 1
ATOM 1396 C CA . SER A 1 177 ? -0.546 7.818 -23.305 1.00 91.06 177 SER A CA 1
ATOM 1397 C C . SER A 1 177 ? 0.679 8.653 -23.671 1.00 91.06 177 SER A C 1
ATOM 1399 O O . SER A 1 177 ? 1.071 8.661 -24.833 1.00 91.06 177 SER A O 1
ATOM 1401 N N . VAL A 1 178 ? 1.349 9.271 -22.692 1.00 88.94 178 VAL A N 1
ATOM 1402 C CA . VAL A 1 178 ? 2.581 10.036 -22.923 1.00 88.94 178 VAL A CA 1
ATOM 1403 C C . VAL A 1 178 ? 3.689 9.130 -23.459 1.00 88.94 178 VAL A C 1
ATOM 1405 O O . VAL A 1 178 ? 4.354 9.508 -24.421 1.00 88.94 178 VAL A O 1
ATOM 1408 N N . GLY A 1 179 ? 3.849 7.922 -22.909 1.00 86.00 179 GLY A N 1
ATOM 1409 C CA . GLY A 1 179 ? 4.802 6.935 -23.426 1.00 86.00 179 GLY A CA 1
ATOM 1410 C C . GLY A 1 179 ? 4.525 6.534 -24.881 1.00 86.00 179 GLY A C 1
ATOM 1411 O O . GLY A 1 179 ? 5.446 6.511 -25.699 1.00 86.00 179 GLY A O 1
ATOM 1412 N N . ILE A 1 180 ? 3.255 6.284 -25.222 1.00 88.31 180 ILE A N 1
ATOM 1413 C CA . ILE A 1 180 ? 2.829 5.905 -26.579 1.00 88.31 180 ILE A CA 1
ATOM 1414 C C . ILE A 1 180 ? 3.000 7.064 -27.566 1.00 88.31 180 ILE A C 1
ATOM 1416 O O . ILE A 1 180 ? 3.630 6.893 -28.607 1.00 88.31 180 ILE A O 1
ATOM 1420 N N . TYR A 1 181 ? 2.471 8.248 -27.252 1.00 88.38 181 TYR A N 1
ATOM 1421 C CA . TYR A 1 181 ? 2.544 9.416 -28.136 1.00 88.38 181 TYR A CA 1
ATOM 1422 C C . TYR A 1 181 ? 3.962 9.968 -28.271 1.00 88.38 181 TYR A C 1
ATOM 1424 O O . TYR A 1 181 ? 4.324 10.467 -29.334 1.00 88.38 181 TYR A O 1
ATOM 1432 N N . GLY A 1 182 ? 4.768 9.866 -27.213 1.00 86.62 182 GLY A N 1
ATOM 1433 C CA . GLY A 1 182 ? 6.180 10.231 -27.243 1.00 86.62 182 GLY A CA 1
ATOM 1434 C C . GLY A 1 182 ? 7.03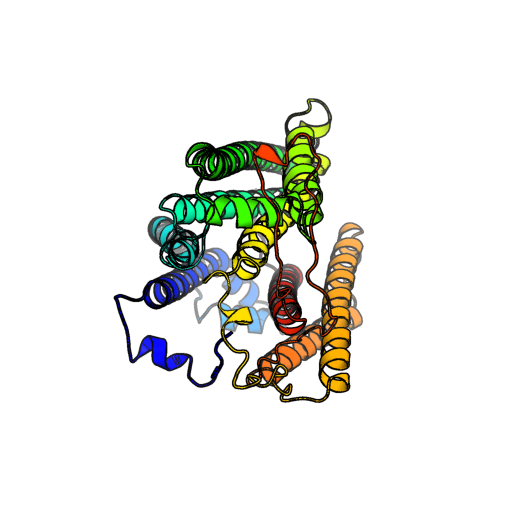2 9.281 -28.084 1.00 86.62 182 GLY A C 1
ATOM 1435 O O . GLY A 1 182 ? 8.156 9.638 -28.424 1.00 86.62 182 GLY A O 1
ATOM 1436 N N . ASN A 1 183 ? 6.507 8.095 -28.425 1.00 84.81 183 ASN A N 1
ATOM 1437 C CA . ASN A 1 183 ? 7.182 7.055 -29.201 1.00 84.81 183 ASN A CA 1
ATOM 1438 C C . ASN A 1 183 ? 8.608 6.758 -28.696 1.00 84.81 183 ASN A C 1
ATOM 1440 O O . ASN A 1 183 ? 9.539 6.597 -29.484 1.00 84.81 183 ASN A O 1
ATOM 1444 N N . ILE A 1 184 ? 8.781 6.740 -27.369 1.00 82.81 184 ILE A N 1
ATOM 1445 C CA . ILE A 1 184 ? 10.071 6.491 -26.716 1.00 82.81 184 ILE A CA 1
ATOM 1446 C C . ILE A 1 184 ? 10.295 4.970 -26.702 1.00 82.81 184 ILE A C 1
ATOM 1448 O O . ILE A 1 184 ? 9.562 4.274 -25.987 1.00 82.81 184 ILE A O 1
ATOM 1452 N N . PRO A 1 185 ? 11.264 4.426 -27.465 1.00 83.12 185 PRO A N 1
ATOM 1453 C CA . PRO A 1 185 ? 11.395 2.981 -27.667 1.00 83.12 185 PRO A CA 1
ATOM 1454 C C . PRO A 1 185 ? 11.509 2.186 -26.363 1.00 83.12 185 PRO A C 1
ATOM 1456 O O . PRO A 1 185 ? 10.875 1.143 -26.205 1.00 83.12 185 PRO A O 1
ATOM 1459 N N . GLU A 1 186 ? 12.255 2.710 -25.393 1.00 82.00 186 GLU A N 1
ATOM 1460 C CA . GLU A 1 186 ? 12.506 2.053 -24.113 1.00 82.00 186 GLU A CA 1
ATOM 1461 C C . GLU A 1 186 ? 11.254 2.032 -23.219 1.00 82.00 186 GLU A C 1
ATOM 1463 O O . GLU A 1 186 ? 11.027 1.074 -22.481 1.00 82.00 186 GLU A O 1
ATOM 1468 N N . HIS A 1 187 ? 10.397 3.056 -23.303 1.00 86.50 187 HIS A N 1
ATOM 1469 C CA . HIS A 1 187 ? 9.115 3.075 -22.589 1.00 86.50 187 HIS A CA 1
ATOM 1470 C C . HIS A 1 187 ? 8.136 2.077 -23.217 1.00 86.50 187 HIS A C 1
ATOM 1472 O O . HIS A 1 187 ? 7.482 1.310 -22.507 1.00 86.50 187 HIS A O 1
ATOM 1478 N N . LEU A 1 188 ? 8.082 2.034 -24.552 1.00 88.00 188 LEU A N 1
ATOM 1479 C CA . LEU A 1 188 ? 7.256 1.082 -25.296 1.00 88.00 188 LEU A CA 1
ATOM 1480 C C . LEU A 1 188 ? 7.664 -0.373 -25.033 1.00 88.00 188 LEU A C 1
ATOM 1482 O O . LEU A 1 188 ? 6.806 -1.255 -25.047 1.00 88.00 188 LEU A O 1
ATOM 1486 N N . GLU A 1 189 ? 8.946 -0.637 -24.774 1.00 85.25 189 GLU A N 1
ATOM 1487 C CA . GLU A 1 189 ? 9.442 -1.952 -24.352 1.00 85.25 189 GLU A CA 1
ATOM 1488 C C . GLU A 1 189 ? 8.842 -2.384 -23.009 1.00 85.25 189 GLU A C 1
ATOM 1490 O O . GLU A 1 189 ? 8.235 -3.451 -22.910 1.00 85.25 189 GLU A O 1
ATOM 1495 N N . VAL A 1 190 ? 8.924 -1.528 -21.986 1.00 88.25 190 VAL A N 1
ATOM 1496 C CA . VAL A 1 190 ? 8.347 -1.816 -20.663 1.00 88.25 190 VAL A CA 1
ATOM 1497 C C . VAL A 1 190 ? 6.828 -2.004 -20.748 1.00 88.25 190 VAL A C 1
ATOM 1499 O O . VAL A 1 190 ? 6.270 -2.905 -20.113 1.00 88.25 190 VAL A O 1
ATOM 1502 N N . MET A 1 191 ? 6.142 -1.207 -21.571 1.00 90.31 191 MET A N 1
ATOM 1503 C CA . MET A 1 191 ? 4.702 -1.352 -21.807 1.00 90.31 191 MET A CA 1
ATOM 1504 C C . MET A 1 191 ? 4.367 -2.669 -22.512 1.00 90.31 191 MET A C 1
ATOM 1506 O O . MET A 1 191 ? 3.440 -3.366 -22.105 1.00 90.31 191 MET A O 1
ATOM 1510 N N . ARG A 1 192 ? 5.149 -3.068 -23.517 1.00 86.12 192 ARG A N 1
ATOM 1511 C CA . ARG A 1 192 ? 4.981 -4.346 -24.221 1.00 86.12 192 ARG A CA 1
ATOM 1512 C C . ARG A 1 192 ? 5.189 -5.535 -23.290 1.00 86.12 192 ARG A C 1
ATOM 1514 O O . ARG A 1 192 ? 4.365 -6.447 -23.293 1.00 86.12 192 ARG A O 1
ATOM 1521 N N . LEU A 1 193 ? 6.200 -5.483 -22.423 1.00 81.19 193 LEU A N 1
ATOM 1522 C CA . LEU A 1 193 ? 6.406 -6.472 -21.362 1.00 81.19 193 LEU A CA 1
ATOM 1523 C C . LEU A 1 193 ? 5.240 -6.517 -20.364 1.00 81.19 193 LEU A C 1
ATOM 1525 O O . LEU A 1 193 ? 4.868 -7.593 -19.899 1.00 81.19 193 LEU A O 1
ATOM 1529 N N . SER A 1 194 ? 4.628 -5.372 -20.068 1.00 86.75 194 SER A N 1
ATOM 1530 C CA . SER A 1 194 ? 3.463 -5.294 -19.179 1.00 86.75 194 SER A CA 1
ATOM 1531 C C . SER A 1 194 ? 2.196 -5.864 -19.828 1.00 86.75 194 SER A C 1
ATOM 1533 O O . SER A 1 194 ? 1.448 -6.594 -19.185 1.00 86.75 194 SER A O 1
ATOM 1535 N N . PHE A 1 195 ? 1.940 -5.549 -21.102 1.00 84.88 195 PHE A N 1
ATOM 1536 C CA . PHE A 1 195 ? 0.686 -5.885 -21.788 1.00 84.88 195 PHE A CA 1
ATOM 1537 C C . PHE A 1 195 ? 0.691 -7.263 -22.440 1.00 84.88 195 PHE A C 1
ATOM 1539 O O . PHE A 1 195 ? -0.371 -7.870 -22.561 1.00 84.88 195 PHE A O 1
ATOM 1546 N N . PHE A 1 196 ? 1.858 -7.725 -22.888 1.00 77.94 196 PHE A N 1
ATOM 1547 C CA . PHE A 1 196 ? 2.019 -8.931 -23.705 1.00 77.94 196 PHE A CA 1
ATOM 1548 C C . PHE A 1 196 ? 3.201 -9.803 -23.261 1.00 77.94 196 PHE A C 1
ATOM 1550 O O . PHE A 1 196 ? 3.432 -10.861 -23.844 1.00 77.94 196 PHE A O 1
ATOM 1557 N N . GLY A 1 197 ? 3.941 -9.385 -22.229 1.00 68.06 197 GLY A N 1
ATOM 1558 C CA . GLY A 1 197 ? 5.040 -10.161 -21.664 1.00 68.06 197 GLY A CA 1
ATOM 1559 C C . GLY A 1 197 ? 4.589 -11.375 -20.850 1.00 68.06 197 GLY A C 1
ATOM 1560 O O . GLY A 1 197 ? 3.400 -11.675 -20.773 1.00 68.06 197 GLY A O 1
ATOM 1561 N N . PRO A 1 198 ? 5.507 -12.086 -20.171 1.00 63.56 198 PRO A N 1
ATOM 1562 C CA . PRO A 1 198 ? 5.204 -13.351 -19.488 1.00 63.56 198 PRO A CA 1
ATOM 1563 C C . PRO A 1 198 ? 4.171 -13.193 -18.363 1.00 63.56 198 PRO A C 1
ATOM 1565 O O . PRO A 1 198 ? 3.476 -14.140 -17.996 1.00 63.56 198 PRO A O 1
ATOM 1568 N N . PHE A 1 199 ? 4.065 -11.976 -17.830 1.00 67.38 199 PHE A N 1
ATOM 1569 C CA . PHE A 1 199 ? 3.174 -11.600 -16.739 1.00 67.38 199 PHE A CA 1
ATOM 1570 C C . PHE A 1 199 ? 2.008 -10.715 -17.198 1.00 67.38 199 PHE A C 1
ATOM 1572 O O . PHE A 1 199 ? 1.394 -10.051 -16.368 1.00 67.38 199 PHE A O 1
ATOM 1579 N N . TRP A 1 200 ? 1.651 -10.733 -18.490 1.00 76.19 200 TRP A N 1
ATOM 1580 C CA . TRP A 1 200 ? 0.547 -9.929 -19.037 1.00 76.19 200 TRP A CA 1
ATOM 1581 C C . TRP A 1 200 ? -0.777 -10.101 -18.280 1.00 76.19 200 TRP A C 1
ATOM 1583 O O . TRP A 1 200 ? -1.583 -9.177 -18.174 1.00 76.19 200 TRP A O 1
ATOM 1593 N N . TRP A 1 201 ? -1.007 -11.294 -17.732 1.00 68.94 201 TRP A N 1
ATOM 1594 C CA . TRP A 1 201 ? -2.202 -11.631 -16.968 1.00 68.94 201 TRP A CA 1
ATOM 1595 C C . TRP A 1 201 ? -2.280 -10.860 -15.641 1.00 68.94 201 TRP A C 1
ATOM 1597 O O . TRP A 1 201 ? -3.381 -10.579 -15.170 1.00 68.94 201 TRP A O 1
ATOM 1607 N N . VAL A 1 202 ? -1.145 -10.458 -15.053 1.00 75.44 202 VAL A N 1
ATOM 1608 C CA . VAL A 1 202 ? -1.112 -9.592 -13.861 1.00 75.44 202 VAL A CA 1
ATOM 1609 C C . VAL A 1 202 ? -1.658 -8.212 -14.214 1.00 75.44 202 VAL A C 1
ATOM 1611 O O . VAL A 1 202 ? -2.439 -7.638 -13.460 1.00 75.44 202 VAL A O 1
ATOM 1614 N N . PHE A 1 203 ? -1.301 -7.687 -15.384 1.00 83.88 203 PHE A N 1
ATOM 1615 C CA . PHE A 1 203 ? -1.854 -6.435 -15.882 1.00 83.88 203 PHE A CA 1
ATOM 1616 C C . PHE A 1 203 ? -3.341 -6.571 -16.227 1.00 83.88 203 PHE A C 1
ATOM 1618 O O . PHE A 1 203 ? -4.190 -5.955 -15.584 1.00 83.88 203 PHE A O 1
ATOM 1625 N N . TRP A 1 204 ? -3.691 -7.418 -17.194 1.00 79.94 204 TRP A N 1
ATOM 1626 C CA . TRP A 1 204 ? -5.053 -7.455 -17.729 1.00 79.94 204 TRP A CA 1
ATOM 1627 C C . TRP A 1 204 ? -6.074 -8.080 -16.779 1.00 79.94 204 TRP A C 1
ATOM 1629 O O . TRP A 1 204 ? -7.172 -7.546 -16.626 1.00 79.94 204 TRP A O 1
ATOM 1639 N N . LEU A 1 205 ? -5.742 -9.204 -16.138 1.00 75.19 205 LEU A N 1
ATOM 1640 C CA . LEU A 1 205 ? -6.704 -9.937 -15.314 1.00 75.19 205 LEU A CA 1
ATOM 1641 C C . LEU A 1 205 ? -6.705 -9.443 -13.870 1.00 75.19 205 LEU A C 1
ATOM 1643 O O . LEU A 1 205 ? -7.777 -9.193 -13.328 1.00 75.19 205 LEU A O 1
ATOM 1647 N N . VAL A 1 206 ? -5.533 -9.286 -13.247 1.00 78.44 206 VAL A N 1
ATOM 1648 C CA . VAL A 1 206 ? -5.448 -8.925 -11.820 1.00 78.44 206 VAL A CA 1
ATOM 1649 C C . VAL A 1 206 ? -5.660 -7.429 -11.607 1.00 78.44 206 VAL A C 1
ATOM 1651 O O . VAL A 1 206 ? -6.543 -7.049 -10.845 1.00 78.44 206 VAL A O 1
ATOM 1654 N N . GLN A 1 207 ? -4.890 -6.573 -12.278 1.00 90.00 207 GLN A N 1
ATOM 1655 C CA . GLN A 1 207 ? -4.976 -5.124 -12.091 1.00 90.00 207 GLN A CA 1
ATOM 1656 C C . GLN A 1 207 ? -6.211 -4.524 -12.779 1.00 90.00 207 GLN A C 1
ATOM 1658 O O . GLN A 1 207 ? -7.017 -3.876 -12.114 1.00 90.00 207 GLN A O 1
ATOM 1663 N N . ILE A 1 208 ? -6.382 -4.734 -14.090 1.00 92.38 208 ILE A N 1
ATOM 1664 C CA . ILE A 1 208 ? -7.445 -4.072 -14.863 1.00 92.38 208 ILE A CA 1
ATOM 1665 C C . ILE A 1 208 ? -8.807 -4.721 -14.612 1.00 92.38 208 ILE A C 1
ATOM 1667 O O . ILE A 1 208 ? -9.728 -4.058 -14.141 1.00 92.38 208 ILE A O 1
ATOM 1671 N N . LEU A 1 209 ? -8.971 -6.010 -14.912 1.00 83.62 209 LEU A N 1
ATOM 1672 C CA . LEU A 1 209 ? -10.284 -6.647 -14.832 1.00 83.62 209 LEU A CA 1
ATOM 1673 C C . LEU A 1 209 ? -10.752 -6.813 -13.379 1.00 83.62 209 LEU A C 1
ATOM 1675 O O . LEU A 1 209 ? -11.796 -6.284 -12.999 1.00 83.62 209 LEU A O 1
ATOM 1679 N N . PHE A 1 210 ? -9.981 -7.535 -12.566 1.00 78.88 210 PHE A N 1
ATOM 1680 C CA . PHE A 1 210 ? -10.343 -7.871 -11.189 1.00 78.88 210 PHE A CA 1
ATOM 1681 C C . PHE A 1 210 ? -10.165 -6.695 -10.227 1.00 78.88 210 PHE A C 1
ATOM 1683 O O . PHE A 1 210 ? -11.009 -6.488 -9.365 1.00 78.88 210 PHE A O 1
ATOM 1690 N N . GLY A 1 211 ? -9.096 -5.917 -10.383 1.00 85.94 211 GLY A N 1
ATOM 1691 C CA . GLY A 1 211 ? -8.743 -4.813 -9.495 1.00 85.94 211 GLY A CA 1
ATOM 1692 C C . GLY A 1 211 ? -9.470 -3.499 -9.763 1.00 85.94 211 GLY A C 1
ATOM 1693 O O . GLY A 1 211 ? -9.584 -2.684 -8.850 1.00 85.94 211 GLY A O 1
ATOM 1694 N N . ALA A 1 212 ? -9.978 -3.295 -10.982 1.00 95.06 212 ALA A N 1
ATOM 1695 C CA . ALA A 1 212 ? -10.592 -2.034 -11.384 1.00 95.06 212 ALA A CA 1
ATOM 1696 C C . ALA A 1 212 ? -11.988 -2.195 -12.000 1.00 95.06 212 ALA A C 1
ATOM 1698 O O . ALA A 1 212 ? -12.968 -1.726 -11.424 1.00 95.06 212 ALA A O 1
ATOM 1699 N N . VAL A 1 213 ? -12.115 -2.874 -13.142 1.00 93.81 213 VAL A N 1
ATOM 1700 C CA . VAL A 1 213 ? -13.370 -2.923 -13.913 1.00 93.81 213 VAL A CA 1
ATOM 1701 C C . VAL A 1 213 ? -14.496 -3.593 -13.128 1.00 93.81 213 VAL A C 1
ATOM 1703 O O . VAL A 1 213 ? -15.577 -3.015 -12.993 1.00 93.81 213 VAL A O 1
ATOM 1706 N N . ILE A 1 214 ? -14.263 -4.793 -12.590 1.00 88.12 214 ILE A N 1
ATOM 1707 C CA . ILE A 1 214 ? -15.272 -5.514 -11.807 1.00 88.12 214 ILE A CA 1
ATOM 1708 C C . ILE A 1 214 ? -15.674 -4.730 -10.544 1.00 88.12 214 ILE A C 1
ATOM 1710 O O . ILE A 1 214 ? -16.872 -4.505 -10.373 1.00 88.12 214 ILE A O 1
ATOM 1714 N N . PRO A 1 215 ? -14.759 -4.273 -9.664 1.00 90.94 215 PRO A N 1
ATOM 1715 C CA . PRO A 1 215 ? -15.159 -3.589 -8.438 1.00 90.94 215 PRO A CA 1
ATOM 1716 C C . PRO A 1 215 ? -15.832 -2.239 -8.703 1.00 90.94 215 PRO A C 1
ATOM 1718 O O . PRO A 1 215 ? -16.817 -1.931 -8.034 1.00 90.94 215 PRO A O 1
ATOM 1721 N N . LEU A 1 216 ? -15.394 -1.472 -9.711 1.00 96.88 216 LEU A N 1
ATOM 1722 C CA . LEU A 1 216 ? -16.108 -0.260 -10.131 1.00 96.88 216 LEU A CA 1
ATOM 1723 C C . LEU A 1 216 ? -17.525 -0.592 -10.602 1.00 96.88 216 LEU A C 1
ATOM 1725 O O . LEU A 1 216 ? -18.477 0.066 -10.190 1.00 96.88 216 LEU A O 1
ATOM 1729 N N . SER A 1 217 ? -17.684 -1.649 -11.401 1.00 92.81 217 SER A N 1
ATOM 1730 C CA . SER A 1 217 ? -19.004 -2.104 -11.846 1.00 92.81 217 SER A CA 1
ATOM 1731 C C . SER A 1 217 ? -19.884 -2.505 -10.660 1.00 92.81 217 SER A C 1
ATOM 1733 O O . SER A 1 217 ? -21.036 -2.092 -10.591 1.00 92.81 217 SER A O 1
ATOM 1735 N N . LEU A 1 218 ? -19.347 -3.243 -9.682 1.00 89.44 218 LEU A N 1
ATOM 1736 C CA . LEU A 1 218 ? -20.087 -3.654 -8.485 1.00 89.44 218 LEU A CA 1
ATOM 1737 C C . LEU A 1 218 ? -20.535 -2.462 -7.629 1.00 89.44 218 LEU A C 1
ATOM 1739 O O . LEU A 1 218 ? -21.657 -2.478 -7.123 1.00 89.44 218 LEU A O 1
ATOM 1743 N N . ILE A 1 219 ? -19.686 -1.445 -7.469 1.00 94.50 219 ILE A N 1
ATOM 1744 C CA . ILE A 1 219 ? -19.982 -0.259 -6.652 1.00 94.50 219 ILE A CA 1
ATOM 1745 C C . ILE A 1 219 ? -20.975 0.673 -7.359 1.00 94.50 219 ILE A C 1
ATOM 1747 O O . ILE A 1 219 ? -21.869 1.217 -6.714 1.00 94.50 219 ILE A O 1
ATOM 1751 N N . LEU A 1 220 ? -20.840 0.858 -8.674 1.00 93.31 220 LEU A N 1
ATOM 1752 C CA . LEU A 1 220 ? -21.666 1.794 -9.445 1.00 93.31 220 LEU A CA 1
ATOM 1753 C C . LEU A 1 220 ? -23.014 1.198 -9.876 1.00 93.31 220 LEU A C 1
ATOM 1755 O O . LEU A 1 220 ? -23.947 1.942 -10.183 1.00 93.31 220 LEU A O 1
ATOM 1759 N N . TRP A 1 221 ? -23.145 -0.129 -9.901 1.00 94.12 221 TRP A N 1
ATOM 1760 C CA . TRP A 1 221 ? -24.374 -0.776 -10.344 1.00 94.12 221 TRP A CA 1
ATOM 1761 C C . TRP A 1 221 ? -25.519 -0.609 -9.323 1.00 94.12 221 TRP A C 1
ATOM 1763 O O . TRP A 1 221 ? -25.325 -0.884 -8.137 1.00 94.12 221 TRP A O 1
ATOM 1773 N N . PRO A 1 222 ? -26.751 -0.247 -9.740 1.00 90.88 222 PRO A N 1
ATOM 1774 C CA . PRO A 1 222 ? -27.840 0.105 -8.816 1.00 90.88 222 PRO A CA 1
ATOM 1775 C C . PRO A 1 222 ? -28.296 -1.001 -7.854 1.00 90.88 222 PRO A C 1
ATOM 1777 O O . PRO A 1 222 ? -28.948 -0.705 -6.849 1.00 90.88 222 PRO A O 1
ATOM 1780 N N . VAL A 1 223 ? -28.022 -2.266 -8.184 1.00 89.94 223 VAL A N 1
ATOM 1781 C CA . VAL A 1 223 ? -28.401 -3.424 -7.358 1.00 89.94 223 VAL A CA 1
ATOM 1782 C C . VAL A 1 223 ? -27.308 -3.728 -6.334 1.00 89.94 223 VAL A C 1
ATOM 1784 O O . VAL A 1 223 ? -27.564 -3.697 -5.134 1.00 89.94 223 VAL A O 1
ATOM 1787 N N . THR A 1 224 ? -26.079 -3.973 -6.790 1.00 88.88 224 THR A N 1
ATOM 1788 C CA . THR A 1 224 ? -24.951 -4.361 -5.929 1.00 88.88 224 THR A CA 1
ATOM 1789 C C . THR A 1 224 ? -24.387 -3.179 -5.147 1.00 88.88 224 THR A C 1
ATOM 1791 O O . THR A 1 224 ? -24.033 -3.338 -3.986 1.00 88.88 224 THR A O 1
ATOM 1794 N N . GLY A 1 225 ? -24.401 -1.972 -5.715 1.00 91.62 225 GLY A N 1
ATOM 1795 C CA . GLY A 1 225 ? -23.917 -0.744 -5.079 1.00 91.62 225 GLY A CA 1
ATOM 1796 C C . GLY A 1 225 ? -24.777 -0.242 -3.914 1.00 91.62 225 GLY A C 1
ATOM 1797 O O . GLY A 1 225 ? -24.405 0.717 -3.245 1.00 91.62 225 GLY A O 1
ATOM 1798 N N . ARG A 1 226 ? -25.933 -0.868 -3.652 1.00 93.25 226 ARG A N 1
ATOM 1799 C CA . ARG A 1 226 ? -26.776 -0.607 -2.467 1.00 93.25 226 ARG A CA 1
ATOM 1800 C C . ARG A 1 226 ? -26.604 -1.652 -1.365 1.00 93.25 226 ARG A C 1
ATOM 1802 O O . ARG A 1 226 ? -27.135 -1.475 -0.265 1.00 93.25 226 ARG A O 1
ATOM 1809 N N . ASP A 1 227 ? -25.881 -2.730 -1.651 1.00 90.31 227 ASP A N 1
ATOM 1810 C CA . ASP A 1 227 ? -25.610 -3.814 -0.718 1.00 90.31 227 ASP A CA 1
ATOM 1811 C C . ASP A 1 227 ? -24.173 -3.706 -0.200 1.00 90.31 227 ASP A C 1
ATOM 1813 O O . ASP A 1 227 ? -23.187 -3.812 -0.934 1.00 90.31 227 ASP A O 1
ATOM 1817 N N . ARG A 1 228 ? -24.071 -3.539 1.119 1.00 93.75 228 ARG A N 1
ATOM 1818 C CA . ARG A 1 228 ? -22.812 -3.437 1.853 1.00 93.75 228 ARG A CA 1
ATOM 1819 C C . ARG A 1 228 ? -21.852 -4.591 1.556 1.00 93.75 228 ARG A C 1
ATOM 1821 O O . ARG A 1 228 ? -20.647 -4.369 1.505 1.00 93.75 228 ARG A O 1
ATOM 1828 N N . ARG A 1 229 ? -22.350 -5.820 1.388 1.00 89.00 229 ARG A N 1
ATOM 1829 C CA . ARG A 1 229 ? -21.499 -7.006 1.197 1.00 89.00 229 ARG A CA 1
ATOM 1830 C C . ARG A 1 229 ? -20.778 -6.953 -0.143 1.00 89.00 229 ARG A C 1
ATOM 1832 O O . ARG A 1 229 ? -19.583 -7.227 -0.193 1.00 89.00 229 ARG A O 1
ATOM 1839 N N . TRP A 1 230 ? -21.480 -6.560 -1.205 1.00 90.25 230 TRP A N 1
ATOM 1840 C CA . TRP A 1 230 ? -20.898 -6.421 -2.540 1.00 90.25 230 TRP A CA 1
ATOM 1841 C C . TRP A 1 230 ? -19.884 -5.281 -2.602 1.00 90.25 230 TRP A C 1
ATOM 1843 O O . TRP A 1 230 ? -18.794 -5.471 -3.135 1.00 90.25 230 TRP A O 1
ATOM 1853 N N . VAL A 1 231 ? -20.196 -4.136 -1.989 1.00 95.50 231 VAL A N 1
ATOM 1854 C CA . VAL A 1 231 ? -19.258 -3.006 -1.887 1.00 95.50 231 VAL A CA 1
ATOM 1855 C C . VAL A 1 231 ? -18.027 -3.369 -1.048 1.00 95.50 231 VAL A C 1
ATOM 1857 O O . VAL A 1 231 ? -16.901 -3.057 -1.428 1.00 95.50 231 VAL A O 1
ATOM 1860 N N . GLY A 1 232 ? -18.212 -4.112 0.044 1.00 90.88 232 GLY A N 1
ATOM 1861 C CA . GLY A 1 232 ? -17.114 -4.663 0.835 1.00 90.88 232 GLY A CA 1
ATOM 1862 C C . GLY A 1 232 ? -16.209 -5.597 0.032 1.00 90.88 232 GLY A C 1
ATOM 1863 O O . GLY A 1 232 ? -14.989 -5.447 0.067 1.00 90.88 232 GLY A O 1
ATOM 1864 N N . LEU A 1 233 ? -16.791 -6.547 -0.712 1.00 90.50 233 LEU A N 1
ATOM 1865 C CA . LEU A 1 233 ? -16.036 -7.459 -1.581 1.00 90.50 233 LEU A CA 1
ATOM 1866 C C . LEU A 1 233 ? -15.288 -6.701 -2.679 1.00 90.50 233 LEU A C 1
ATOM 1868 O O . LEU A 1 233 ? -14.128 -7.014 -2.930 1.00 90.50 233 LEU A O 1
ATOM 1872 N N . ALA A 1 234 ? -15.902 -5.674 -3.271 1.00 90.69 234 ALA A N 1
ATOM 1873 C CA . ALA A 1 234 ? -15.234 -4.800 -4.230 1.00 90.69 234 ALA A CA 1
ATOM 1874 C C . ALA A 1 234 ? -13.988 -4.135 -3.617 1.00 90.69 234 ALA A C 1
ATOM 1876 O O . ALA A 1 234 ? -12.943 -4.103 -4.261 1.00 90.69 234 ALA A O 1
ATOM 1877 N N . GLY A 1 235 ? -14.046 -3.708 -2.350 1.00 92.81 235 GLY A N 1
ATOM 1878 C CA . GLY A 1 235 ? -12.873 -3.232 -1.609 1.00 92.81 235 GLY A CA 1
ATOM 1879 C C . GLY A 1 235 ? -11.733 -4.260 -1.557 1.00 92.81 235 GLY A C 1
ATOM 1880 O O . GLY A 1 235 ? -10.590 -3.939 -1.875 1.00 92.81 235 GLY A O 1
ATOM 1881 N N . LEU A 1 236 ? -12.026 -5.527 -1.249 1.00 90.75 236 LEU A N 1
ATOM 1882 C CA . LEU A 1 236 ? -11.003 -6.583 -1.255 1.00 90.75 236 LEU A CA 1
ATOM 1883 C C . LEU A 1 236 ? -10.393 -6.796 -2.649 1.00 90.75 236 LEU A C 1
ATOM 1885 O O . LEU A 1 236 ? -9.181 -6.970 -2.776 1.00 90.75 236 LEU A O 1
ATOM 1889 N N . MET A 1 237 ? -11.221 -6.762 -3.694 1.00 85.81 237 MET A N 1
ATOM 1890 C CA . MET A 1 237 ? -10.767 -6.907 -5.079 1.00 85.81 237 MET A CA 1
ATOM 1891 C C . MET A 1 237 ? -9.810 -5.782 -5.483 1.00 85.81 237 MET A C 1
ATOM 1893 O O . MET A 1 237 ? -8.762 -6.052 -6.068 1.00 85.81 237 MET A O 1
ATOM 1897 N N . ILE A 1 238 ? -10.118 -4.540 -5.096 1.00 97.19 238 ILE A N 1
ATOM 1898 C CA . ILE A 1 238 ? -9.256 -3.375 -5.335 1.00 97.19 238 ILE A CA 1
ATOM 1899 C C . ILE A 1 238 ? -7.907 -3.539 -4.624 1.00 97.19 238 ILE A C 1
ATOM 1901 O O . ILE A 1 238 ? -6.873 -3.297 -5.239 1.00 97.19 238 ILE A O 1
ATOM 1905 N N . VAL A 1 239 ? -7.876 -4.006 -3.368 1.00 92.94 239 VAL A N 1
ATOM 1906 C CA . VAL A 1 239 ? -6.610 -4.259 -2.643 1.00 92.94 239 VAL A CA 1
ATOM 1907 C C . VAL A 1 239 ? -5.723 -5.256 -3.401 1.00 92.94 239 VAL A C 1
ATOM 1909 O O . VAL A 1 239 ? -4.529 -5.009 -3.579 1.00 92.94 239 VAL A O 1
ATOM 1912 N N . VAL A 1 240 ? -6.303 -6.353 -3.901 1.00 85.12 240 VAL A N 1
ATOM 1913 C CA . VAL A 1 240 ? -5.587 -7.336 -4.738 1.00 85.12 240 VAL A CA 1
ATOM 1914 C C . VAL A 1 240 ? -5.129 -6.710 -6.062 1.00 85.12 240 VAL A C 1
ATOM 1916 O O . VAL A 1 240 ? -4.014 -6.965 -6.516 1.00 85.12 240 VAL A O 1
ATOM 1919 N N . GLY A 1 241 ? -5.949 -5.845 -6.657 1.00 89.38 241 GLY A N 1
ATOM 1920 C CA . GLY A 1 241 ? -5.602 -5.066 -7.844 1.00 89.38 241 GLY A CA 1
ATOM 1921 C C . GLY A 1 241 ? -4.375 -4.179 -7.647 1.00 89.38 241 GLY A C 1
ATOM 1922 O O . GLY A 1 241 ? -3.445 -4.234 -8.449 1.00 89.38 241 GLY A O 1
ATOM 1923 N N . ILE A 1 242 ? -4.333 -3.410 -6.553 1.00 94.75 242 ILE A N 1
ATOM 1924 C CA . ILE A 1 242 ? -3.200 -2.533 -6.216 1.00 94.75 242 ILE A CA 1
ATOM 1925 C C . ILE A 1 242 ? -1.929 -3.344 -5.939 1.00 94.75 242 ILE A C 1
ATOM 1927 O O . ILE A 1 242 ? -0.833 -2.910 -6.295 1.00 94.75 242 ILE A O 1
ATOM 1931 N N . PHE A 1 243 ? -2.047 -4.552 -5.383 1.00 87.38 243 PHE A N 1
ATOM 1932 C CA . PHE A 1 243 ? -0.908 -5.469 -5.313 1.00 87.38 243 PHE A CA 1
ATOM 1933 C C . PHE A 1 243 ? -0.367 -5.803 -6.717 1.00 87.38 243 PHE A C 1
ATOM 1935 O O . PHE A 1 243 ? 0.837 -5.709 -6.953 1.00 87.38 243 PHE A O 1
ATOM 1942 N N . GLY A 1 244 ? -1.257 -6.088 -7.675 1.00 86.88 244 GLY A N 1
ATOM 1943 C CA . GLY A 1 244 ? -0.911 -6.240 -9.092 1.00 86.88 244 GLY A CA 1
ATOM 1944 C C . GLY A 1 244 ? -0.234 -5.002 -9.693 1.00 86.88 244 GLY A C 1
ATOM 1945 O O . GLY A 1 244 ? 0.774 -5.145 -10.381 1.00 86.88 244 GLY A O 1
ATOM 1946 N N . VAL A 1 245 ? -0.704 -3.789 -9.365 1.00 94.44 245 VAL A N 1
ATOM 1947 C CA . VAL A 1 245 ? -0.061 -2.523 -9.783 1.00 94.44 245 VAL A CA 1
ATOM 1948 C C . VAL A 1 245 ? 1.403 -2.482 -9.345 1.00 94.44 245 VAL A C 1
ATOM 1950 O O . VAL A 1 245 ? 2.276 -2.142 -10.140 1.00 94.44 245 VAL A O 1
ATOM 1953 N N . ARG A 1 246 ? 1.708 -2.862 -8.096 1.00 91.69 246 ARG A N 1
ATOM 1954 C CA . ARG A 1 246 ? 3.093 -2.872 -7.589 1.00 91.69 246 ARG A CA 1
ATOM 1955 C C . ARG A 1 246 ? 3.972 -3.877 -8.336 1.00 91.69 246 ARG A C 1
ATOM 1957 O O . ARG A 1 246 ? 5.114 -3.551 -8.653 1.00 91.69 246 ARG A O 1
ATOM 1964 N N . LEU A 1 247 ? 3.440 -5.049 -8.687 1.00 84.94 247 LEU A N 1
ATOM 1965 C CA . LEU A 1 247 ? 4.157 -6.023 -9.518 1.00 84.94 247 LEU A CA 1
ATOM 1966 C C . LEU A 1 247 ? 4.409 -5.497 -10.938 1.00 84.94 247 LEU A C 1
ATOM 1968 O O . LEU A 1 247 ? 5.518 -5.647 -11.445 1.00 84.94 247 LEU A O 1
ATOM 1972 N N . ASN A 1 248 ? 3.419 -4.850 -11.557 1.00 90.12 248 ASN A N 1
ATOM 1973 C CA . ASN A 1 248 ? 3.537 -4.295 -12.910 1.00 90.12 248 ASN A CA 1
ATOM 1974 C C . ASN A 1 248 ? 4.445 -3.063 -12.985 1.00 90.12 248 ASN A C 1
ATOM 1976 O O . ASN A 1 248 ? 5.005 -2.786 -14.039 1.00 90.12 248 ASN A O 1
ATOM 1980 N N . ILE A 1 249 ? 4.640 -2.348 -11.877 1.00 92.12 249 ILE A N 1
ATOM 1981 C CA . ILE A 1 249 ? 5.662 -1.301 -11.786 1.00 92.12 249 ILE A CA 1
ATOM 1982 C C . ILE A 1 249 ? 7.063 -1.923 -11.779 1.00 92.12 249 ILE A C 1
ATOM 1984 O O . ILE A 1 249 ? 7.953 -1.441 -12.473 1.00 92.12 249 ILE A O 1
ATOM 1988 N N . VAL A 1 250 ? 7.279 -2.987 -11.002 1.00 88.94 250 VAL A N 1
ATOM 1989 C CA . VAL A 1 250 ? 8.629 -3.506 -10.735 1.00 88.94 250 VAL A CA 1
ATOM 1990 C C . VAL A 1 250 ? 9.099 -4.513 -11.787 1.00 88.94 250 VAL A C 1
ATOM 1992 O O . VAL A 1 250 ? 10.195 -4.374 -12.329 1.00 88.94 250 VAL A O 1
ATOM 1995 N N . ILE A 1 251 ? 8.289 -5.531 -12.089 1.00 80.50 251 ILE A N 1
ATOM 1996 C CA . ILE A 1 251 ? 8.718 -6.692 -12.881 1.00 80.50 251 ILE A CA 1
ATOM 1997 C C . ILE A 1 251 ? 9.068 -6.304 -14.327 1.00 80.50 251 ILE A C 1
ATOM 1999 O O . ILE A 1 251 ? 10.176 -6.627 -14.757 1.00 80.50 251 ILE A O 1
ATOM 2003 N N . PRO A 1 252 ? 8.206 -5.615 -15.097 1.00 85.62 252 PRO A N 1
ATOM 2004 C CA . PRO A 1 252 ? 8.511 -5.258 -16.484 1.00 85.62 252 PRO A CA 1
ATOM 2005 C C . PRO A 1 252 ? 9.735 -4.341 -16.600 1.00 85.62 252 PRO A C 1
ATOM 2007 O O . PRO A 1 252 ? 10.612 -4.587 -17.423 1.00 85.62 252 PRO A O 1
ATOM 2010 N N . ALA A 1 253 ? 9.851 -3.336 -15.727 1.00 88.06 253 ALA A N 1
ATOM 2011 C CA . ALA A 1 253 ? 10.958 -2.379 -15.747 1.00 88.06 253 ALA A CA 1
ATOM 2012 C C . ALA A 1 253 ? 12.319 -3.006 -15.387 1.00 88.06 253 ALA A C 1
ATOM 2014 O O . ALA A 1 253 ? 13.355 -2.583 -15.906 1.00 88.06 253 ALA A O 1
ATOM 2015 N N . LEU A 1 254 ? 12.341 -4.026 -14.519 1.00 83.19 254 LEU A N 1
ATOM 2016 C CA . LEU A 1 254 ? 13.561 -4.782 -14.215 1.00 83.19 254 LEU A CA 1
ATOM 2017 C C . LEU A 1 254 ? 13.952 -5.762 -15.327 1.00 83.19 254 LEU A C 1
ATOM 2019 O O . LEU A 1 254 ? 15.139 -6.056 -15.467 1.00 83.19 254 LEU A O 1
ATOM 2023 N N . ASN A 1 255 ? 12.975 -6.234 -16.104 1.00 74.38 255 ASN A N 1
ATOM 2024 C CA . ASN A 1 255 ? 13.174 -7.120 -17.251 1.00 74.38 255 ASN A CA 1
ATOM 2025 C C . ASN A 1 255 ? 13.608 -6.391 -18.528 1.00 74.38 255 ASN A C 1
ATOM 2027 O O . ASN A 1 255 ? 14.262 -6.995 -19.372 1.00 74.38 255 ASN A O 1
ATOM 2031 N N . ALA A 1 256 ? 13.266 -5.111 -18.673 1.00 80.12 256 ALA A N 1
ATOM 2032 C CA . ALA A 1 256 ? 13.756 -4.302 -19.779 1.00 80.12 256 ALA A CA 1
ATOM 2033 C C . ALA A 1 256 ? 15.280 -4.105 -19.684 1.00 80.12 256 ALA A C 1
ATOM 2035 O O . ALA A 1 256 ? 15.823 -3.771 -18.620 1.00 80.12 256 ALA A O 1
ATOM 2036 N N . GLU A 1 257 ? 15.972 -4.309 -20.806 1.00 73.19 257 GLU A N 1
ATOM 2037 C CA . GLU A 1 257 ? 17.408 -4.055 -20.920 1.00 73.19 257 GLU A CA 1
ATOM 2038 C C . GLU A 1 257 ? 17.704 -2.559 -20.731 1.00 73.19 257 GLU A C 1
ATOM 2040 O O . GLU A 1 257 ? 17.103 -1.711 -21.384 1.00 73.19 257 GLU A O 1
ATOM 2045 N N . ILE A 1 258 ? 18.653 -2.225 -19.847 1.00 74.81 258 ILE A N 1
ATOM 2046 C CA . ILE A 1 258 ? 19.097 -0.830 -19.646 1.00 74.81 258 ILE A CA 1
ATOM 2047 C C . ILE A 1 258 ? 19.990 -0.371 -20.808 1.00 74.81 258 ILE A C 1
ATOM 2049 O O . ILE A 1 258 ? 19.947 0.784 -21.220 1.00 74.81 258 ILE A O 1
ATOM 2053 N N . LEU A 1 259 ? 20.842 -1.273 -21.300 1.00 73.81 259 LEU A N 1
ATOM 2054 C CA . LEU A 1 259 ? 21.808 -1.023 -22.364 1.00 73.81 259 LEU A CA 1
ATOM 2055 C C . LEU A 1 259 ? 21.622 -2.100 -23.437 1.00 73.81 259 LEU A C 1
ATOM 2057 O O . LEU A 1 259 ? 22.074 -3.229 -23.217 1.00 73.81 259 LEU A O 1
ATOM 2061 N N . PRO A 1 260 ? 20.971 -1.773 -24.568 1.00 70.44 260 PRO A N 1
ATOM 2062 C CA . PRO A 1 260 ? 20.753 -2.725 -25.649 1.00 70.44 260 PRO A CA 1
ATOM 2063 C C . PRO A 1 260 ? 22.065 -3.378 -26.096 1.00 70.44 260 PRO A C 1
ATOM 2065 O O . PRO A 1 260 ? 23.045 -2.687 -26.381 1.00 70.44 260 PRO A O 1
ATOM 2068 N N . GLY A 1 261 ? 22.099 -4.712 -26.129 1.00 65.25 261 GLY A N 1
ATOM 2069 C CA . GLY A 1 261 ? 23.270 -5.476 -26.579 1.00 65.25 261 GLY A CA 1
ATOM 2070 C C . GLY A 1 261 ? 24.432 -5.540 -25.578 1.00 65.25 261 GLY A C 1
ATOM 2071 O O . GLY A 1 261 ? 25.476 -6.110 -25.890 1.00 65.25 261 GLY A O 1
ATOM 2072 N N . PHE A 1 262 ? 24.279 -5.017 -24.353 1.00 68.25 262 PHE A N 1
ATOM 2073 C CA . PHE A 1 262 ? 25.299 -5.148 -23.302 1.00 68.25 262 PHE A CA 1
ATOM 2074 C C . PHE A 1 262 ? 25.607 -6.614 -22.984 1.00 68.25 262 PHE A C 1
ATOM 2076 O O . PHE A 1 262 ? 26.769 -6.983 -22.829 1.00 68.25 262 PHE A O 1
ATOM 2083 N N . LEU A 1 263 ? 24.585 -7.468 -22.929 1.00 59.97 263 LEU A N 1
ATOM 2084 C CA . LEU A 1 263 ? 24.763 -8.893 -22.642 1.00 59.97 263 LEU A CA 1
ATOM 2085 C C . LEU A 1 263 ? 25.430 -9.643 -23.799 1.00 59.97 263 LEU A C 1
ATOM 2087 O O . LEU A 1 263 ? 26.190 -10.578 -23.554 1.00 59.97 263 LEU A O 1
ATOM 2091 N N . ASP A 1 264 ? 25.234 -9.170 -25.028 1.00 63.50 264 ASP A N 1
ATOM 2092 C CA . ASP A 1 264 ? 25.923 -9.685 -26.209 1.00 63.50 264 ASP A CA 1
ATOM 2093 C C . ASP A 1 264 ? 27.360 -9.134 -26.312 1.00 63.50 264 ASP A C 1
ATOM 2095 O O . ASP A 1 264 ? 28.235 -9.758 -26.893 1.00 63.50 264 ASP A O 1
ATOM 2099 N N . SER A 1 265 ? 27.675 -7.995 -25.688 1.00 62.62 265 SER A N 1
ATOM 2100 C CA . SER A 1 265 ? 29.002 -7.369 -25.809 1.00 62.62 265 SER A CA 1
ATOM 2101 C C . SER A 1 265 ? 30.144 -8.117 -25.090 1.00 62.62 265 SER A C 1
ATOM 2103 O O . SER A 1 265 ? 31.312 -7.949 -25.449 1.00 62.62 265 SER A O 1
ATOM 2105 N N . TYR A 1 266 ? 29.841 -8.992 -24.121 1.00 57.69 266 TYR A N 1
ATOM 2106 C CA . TYR A 1 266 ? 30.839 -9.769 -23.367 1.00 57.69 266 TYR A CA 1
ATOM 2107 C C . TYR A 1 266 ? 30.999 -11.200 -23.900 1.00 57.69 266 TYR A C 1
ATOM 2109 O O . TYR A 1 266 ? 30.788 -12.180 -23.190 1.00 57.69 266 TYR A O 1
ATOM 2117 N N . HIS A 1 267 ? 31.434 -11.344 -25.152 1.00 57.84 267 HIS A N 1
ATOM 2118 C CA . HIS A 1 267 ? 31.798 -12.653 -25.716 1.00 57.84 267 HIS A CA 1
ATOM 2119 C C . HIS A 1 267 ? 33.218 -13.132 -25.332 1.00 57.84 267 HIS A C 1
ATOM 2121 O O . HIS A 1 267 ? 33.561 -14.286 -25.578 1.00 57.84 267 HIS A O 1
ATOM 2127 N N . VAL A 1 268 ? 34.060 -12.268 -24.743 1.00 54.19 268 VAL A N 1
ATOM 2128 C CA . VAL A 1 268 ? 35.511 -12.524 -24.560 1.00 54.19 268 VAL A CA 1
ATOM 2129 C C . VAL A 1 268 ? 35.870 -13.048 -23.164 1.00 54.19 268 VAL A C 1
ATOM 2131 O O . VAL A 1 268 ? 36.885 -13.715 -22.985 1.00 54.19 268 VAL A O 1
ATOM 2134 N N . ILE A 1 269 ? 35.020 -12.810 -22.168 1.00 49.91 269 ILE A N 1
ATOM 2135 C CA . ILE A 1 269 ? 35.125 -13.428 -20.846 1.00 49.91 269 ILE A CA 1
ATOM 2136 C C . ILE A 1 269 ? 33.716 -13.905 -20.532 1.00 49.91 269 ILE A C 1
ATOM 2138 O O . ILE A 1 269 ? 32.838 -13.048 -20.420 1.00 49.91 269 ILE A O 1
ATOM 2142 N N . PRO A 1 270 ? 33.455 -15.218 -20.401 1.00 46.84 270 PRO A N 1
ATOM 2143 C CA . PRO A 1 270 ? 32.188 -15.661 -19.857 1.00 46.84 270 PRO A CA 1
ATOM 2144 C C . PRO A 1 270 ? 32.135 -15.126 -18.427 1.00 46.84 270 PRO A C 1
ATOM 2146 O O . PRO A 1 270 ? 32.711 -15.715 -17.511 1.00 46.84 270 PRO A O 1
ATOM 2149 N N . ALA A 1 271 ? 31.493 -13.969 -18.237 1.00 45.91 271 ALA A N 1
ATOM 2150 C CA . ALA A 1 271 ? 31.046 -13.542 -16.924 1.00 45.91 271 ALA A CA 1
ATOM 2151 C C . ALA A 1 271 ? 30.361 -14.771 -16.329 1.00 45.91 271 ALA A C 1
ATOM 2153 O O . ALA A 1 271 ? 29.540 -15.361 -17.039 1.00 45.91 271 ALA A O 1
ATOM 2154 N N . PRO A 1 272 ? 30.745 -15.244 -15.129 1.00 42.88 272 PRO A N 1
ATOM 2155 C CA . PRO A 1 272 ? 30.229 -16.500 -14.617 1.00 42.88 272 PRO A CA 1
ATOM 2156 C C . PRO A 1 272 ? 28.701 -16.413 -14.686 1.00 42.88 272 PRO A C 1
ATOM 2158 O O . PRO A 1 272 ? 28.112 -15.614 -13.958 1.00 42.88 272 PRO A O 1
ATOM 2161 N N . PRO A 1 273 ? 28.030 -17.198 -15.555 1.00 48.31 273 PRO A N 1
ATOM 2162 C CA . PRO A 1 273 ? 26.597 -17.030 -15.821 1.00 48.31 273 PRO A CA 1
ATOM 2163 C C . PRO A 1 273 ? 25.753 -17.526 -14.637 1.00 48.31 273 PRO A C 1
ATOM 2165 O O . PRO A 1 273 ? 24.535 -17.666 -14.707 1.00 48.31 273 PRO A O 1
ATOM 2168 N N . LYS A 1 274 ? 26.429 -17.862 -13.539 1.00 41.84 274 LYS A N 1
ATOM 2169 C CA . LYS A 1 274 ? 25.921 -18.470 -12.332 1.00 41.84 274 LYS A CA 1
ATOM 2170 C C . LYS A 1 274 ? 26.598 -17.760 -11.170 1.00 41.84 274 LYS A C 1
ATOM 2172 O O . LYS A 1 274 ? 27.727 -18.087 -10.810 1.00 41.84 274 LYS A O 1
ATOM 2177 N N . ALA A 1 275 ? 25.895 -16.814 -10.558 1.00 39.75 275 ALA A N 1
ATOM 2178 C CA . ALA A 1 275 ? 26.133 -16.556 -9.149 1.00 39.75 275 ALA A CA 1
ATOM 2179 C C . ALA A 1 275 ? 25.841 -17.873 -8.416 1.00 39.75 275 ALA A C 1
ATOM 2181 O O . ALA A 1 275 ? 24.739 -18.415 -8.527 1.00 39.75 275 ALA A O 1
ATOM 2182 N N . VAL A 1 276 ? 26.844 -18.442 -7.749 1.00 40.03 276 VAL A N 1
ATOM 2183 C CA . VAL A 1 276 ? 26.657 -19.642 -6.930 1.00 40.03 276 VAL A CA 1
ATOM 2184 C C . VAL A 1 276 ? 25.767 -19.223 -5.757 1.00 40.03 276 VAL A C 1
ATOM 2186 O O . VAL A 1 276 ? 26.175 -18.338 -5.002 1.00 40.03 276 VAL A O 1
ATOM 2189 N N . PRO A 1 277 ? 24.548 -19.774 -5.600 1.00 42.00 277 PRO A N 1
ATOM 2190 C CA . PRO A 1 277 ? 23.737 -19.443 -4.440 1.00 42.00 277 PRO A CA 1
ATOM 2191 C C . PRO A 1 277 ? 24.519 -19.836 -3.185 1.00 42.00 277 PRO A C 1
ATOM 2193 O O . PRO A 1 277 ? 25.079 -20.930 -3.115 1.00 42.00 277 PRO A O 1
ATOM 2196 N N . ALA A 1 278 ? 24.547 -18.950 -2.188 1.00 41.22 278 ALA A N 1
ATOM 2197 C CA . ALA A 1 278 ? 25.240 -19.193 -0.920 1.00 41.22 278 ALA A CA 1
ATOM 2198 C C . ALA A 1 278 ? 24.732 -20.455 -0.190 1.00 41.22 278 ALA A C 1
ATOM 2200 O O . ALA A 1 278 ? 25.408 -20.974 0.697 1.00 41.22 278 ALA A O 1
ATOM 2201 N N . TYR A 1 279 ? 23.557 -20.965 -0.585 1.00 43.22 279 TYR A N 1
ATOM 2202 C CA . TYR A 1 279 ? 22.929 -22.156 -0.034 1.00 43.22 279 TYR A CA 1
ATOM 2203 C C . TYR A 1 279 ? 22.543 -23.169 -1.121 1.00 43.22 279 TYR A C 1
ATOM 2205 O O . TYR A 1 279 ? 22.125 -22.777 -2.215 1.00 43.22 279 TYR A O 1
ATOM 2213 N N . PRO A 1 280 ? 22.598 -24.479 -0.811 1.00 50.44 280 PRO A N 1
ATOM 2214 C CA . PRO A 1 280 ? 22.073 -25.525 -1.676 1.00 50.44 280 PRO A CA 1
ATOM 2215 C C . PRO A 1 280 ? 20.608 -25.257 -2.077 1.00 50.44 280 PRO A C 1
ATOM 2217 O O . PRO A 1 280 ? 19.788 -24.956 -1.204 1.00 50.44 280 PRO A O 1
ATOM 2220 N N . PRO A 1 281 ? 20.229 -25.444 -3.356 1.00 46.97 281 PRO A N 1
ATOM 2221 C CA . PRO A 1 281 ? 18.857 -25.241 -3.839 1.00 46.97 281 PRO A CA 1
ATOM 2222 C C . PRO A 1 281 ? 17.784 -26.004 -3.047 1.00 46.97 281 PRO A C 1
ATOM 2224 O O . PRO A 1 281 ? 16.671 -25.507 -2.879 1.00 46.97 281 PRO A O 1
ATOM 2227 N N . GLY A 1 282 ? 18.118 -27.179 -2.498 1.00 49.50 282 GLY A N 1
ATOM 2228 C CA . GLY A 1 282 ? 17.229 -27.955 -1.625 1.00 49.50 282 GLY A CA 1
ATOM 2229 C C . GLY A 1 282 ? 16.865 -27.235 -0.320 1.00 49.50 282 GLY A C 1
ATOM 2230 O O . GLY A 1 282 ? 15.741 -27.355 0.159 1.00 49.50 282 GLY A O 1
ATOM 2231 N N . ILE A 1 283 ? 17.779 -26.431 0.234 1.00 47.44 283 ILE A N 1
ATOM 2232 C CA . ILE A 1 283 ? 17.523 -25.631 1.440 1.00 47.44 283 ILE A CA 1
ATOM 2233 C C . ILE A 1 283 ? 16.623 -24.446 1.094 1.00 47.44 283 ILE A C 1
ATOM 2235 O O . ILE A 1 283 ? 15.640 -24.206 1.788 1.00 47.44 283 ILE A O 1
ATOM 2239 N N . VAL A 1 284 ? 16.910 -23.746 -0.006 1.00 45.31 284 VAL A N 1
ATOM 2240 C CA . VAL A 1 284 ? 16.113 -22.587 -0.439 1.00 45.31 284 VAL A CA 1
ATOM 2241 C C . VAL A 1 284 ? 14.673 -22.996 -0.767 1.00 45.31 284 VAL A C 1
ATOM 2243 O O . VAL A 1 284 ? 13.728 -22.360 -0.311 1.00 45.31 284 VAL A O 1
ATOM 2246 N N . THR A 1 285 ? 14.489 -24.105 -1.483 1.00 45.12 285 THR A N 1
ATOM 2247 C CA . THR A 1 285 ? 13.160 -24.654 -1.809 1.00 45.12 285 THR A CA 1
ATOM 2248 C C . THR A 1 285 ? 12.407 -25.162 -0.578 1.00 45.12 285 THR A C 1
ATOM 2250 O O . THR A 1 285 ? 11.203 -24.925 -0.463 1.00 45.12 285 THR A O 1
ATOM 2253 N N . SER A 1 286 ? 13.096 -25.794 0.377 1.00 46.03 286 SER A N 1
ATOM 2254 C CA . SER A 1 286 ? 12.486 -26.241 1.639 1.00 46.03 286 SER A CA 1
ATOM 2255 C C . SER A 1 286 ? 12.033 -25.063 2.501 1.00 46.03 286 SER A C 1
ATOM 2257 O O . SER A 1 286 ? 10.915 -25.068 3.012 1.00 46.03 286 SER A O 1
ATOM 2259 N N . LEU A 1 287 ? 12.868 -24.028 2.626 1.00 46.12 287 LEU A N 1
ATOM 2260 C CA . LEU A 1 287 ? 12.530 -22.806 3.357 1.00 46.12 287 LEU A CA 1
ATOM 2261 C C . LEU A 1 287 ? 11.382 -22.048 2.685 1.00 46.12 287 LEU A C 1
ATOM 2263 O O . LEU A 1 287 ? 10.479 -21.578 3.376 1.00 46.12 287 LEU A O 1
ATOM 2267 N N . ALA A 1 288 ? 11.365 -21.998 1.351 1.00 43.50 288 ALA A N 1
ATOM 2268 C CA . ALA A 1 288 ? 10.269 -21.393 0.611 1.00 43.50 288 ALA A CA 1
ATOM 2269 C C . ALA A 1 288 ? 8.947 -22.126 0.799 1.00 43.50 288 ALA A C 1
ATOM 2271 O O . ALA A 1 288 ? 7.923 -21.506 1.080 1.00 43.50 288 ALA A O 1
ATOM 2272 N N . SER A 1 289 ? 8.985 -23.452 0.740 1.00 43.16 289 SER A N 1
ATOM 2273 C CA . SER A 1 289 ? 7.814 -24.286 0.995 1.00 43.16 289 SER A CA 1
ATOM 2274 C C . SER A 1 289 ? 7.311 -24.113 2.430 1.00 43.16 289 SER A C 1
ATOM 2276 O O . SER A 1 289 ? 6.110 -23.969 2.640 1.00 43.16 289 SER A O 1
ATOM 2278 N N . LEU A 1 290 ? 8.214 -24.050 3.417 1.00 48.06 290 LEU A N 1
ATOM 2279 C CA . LEU A 1 290 ? 7.862 -23.854 4.826 1.00 48.06 290 LEU A CA 1
ATOM 2280 C C . LEU A 1 290 ? 7.200 -22.492 5.074 1.00 48.06 290 LEU A C 1
ATOM 2282 O O . LEU A 1 290 ? 6.243 -22.400 5.838 1.00 48.06 290 LEU A O 1
ATOM 2286 N N . ALA A 1 291 ? 7.684 -21.437 4.424 1.00 46.09 291 ALA A N 1
ATOM 2287 C CA . ALA A 1 291 ? 7.160 -20.093 4.622 1.00 46.09 291 ALA A CA 1
ATOM 2288 C C . ALA A 1 291 ? 5.864 -19.836 3.822 1.00 46.09 291 ALA A C 1
ATOM 2290 O O . ALA A 1 291 ? 4.966 -19.175 4.342 1.00 46.09 291 ALA A O 1
ATOM 2291 N N . VAL A 1 292 ? 5.683 -20.450 2.644 1.00 44.72 292 VAL A N 1
ATOM 2292 C CA . VAL A 1 292 ? 4.367 -20.527 1.977 1.00 44.72 292 VAL A CA 1
ATOM 2293 C C . VAL A 1 292 ? 3.372 -21.277 2.862 1.00 44.72 292 VAL A C 1
ATOM 2295 O O . VAL A 1 292 ? 2.254 -20.811 3.065 1.00 44.72 292 VAL A O 1
ATOM 2298 N N . LEU A 1 293 ? 3.785 -22.401 3.451 1.00 47.78 293 LEU A N 1
ATOM 2299 C CA . LEU A 1 293 ? 2.947 -23.183 4.358 1.00 47.78 293 LEU A CA 1
ATOM 2300 C C . LEU A 1 293 ? 2.591 -22.392 5.628 1.00 47.78 293 LEU A C 1
ATOM 2302 O O . LEU A 1 293 ? 1.443 -22.429 6.061 1.00 47.78 293 LEU A O 1
ATOM 2306 N N . ALA A 1 294 ? 3.528 -21.617 6.181 1.00 51.16 294 ALA A N 1
ATOM 2307 C CA . ALA A 1 294 ? 3.287 -20.727 7.317 1.00 51.16 294 ALA A CA 1
ATOM 2308 C C . ALA A 1 294 ? 2.327 -19.575 6.970 1.00 51.16 294 ALA A C 1
ATOM 2310 O O . ALA A 1 294 ? 1.419 -19.278 7.749 1.00 51.16 294 ALA A O 1
ATOM 2311 N N . ALA A 1 295 ? 2.472 -18.957 5.795 1.00 46.91 295 ALA A N 1
ATOM 2312 C CA . ALA A 1 295 ? 1.555 -17.923 5.318 1.00 46.91 295 ALA A CA 1
ATOM 2313 C C . ALA A 1 295 ? 0.143 -18.490 5.101 1.00 46.91 295 ALA A C 1
ATOM 2315 O O . ALA A 1 295 ? -0.828 -17.936 5.614 1.00 46.91 295 ALA A O 1
ATOM 2316 N N . LEU A 1 296 ? 0.023 -19.642 4.430 1.00 48.16 296 LEU A N 1
ATOM 2317 C CA . LEU A 1 296 ? -1.251 -20.339 4.227 1.00 48.16 296 LEU A CA 1
ATOM 2318 C C . LEU A 1 296 ? -1.904 -20.730 5.554 1.00 48.16 296 LEU A C 1
ATOM 2320 O O . LEU A 1 296 ? -3.093 -20.485 5.738 1.00 48.16 296 LEU A O 1
ATOM 2324 N N . LEU A 1 297 ? -1.135 -21.276 6.501 1.00 52.75 297 LEU A N 1
ATOM 2325 C CA . LEU A 1 297 ? -1.614 -21.560 7.855 1.00 52.75 297 LEU A CA 1
ATOM 2326 C C . LEU A 1 297 ? -2.103 -20.289 8.549 1.00 52.75 297 LEU A C 1
ATOM 2328 O O . LEU A 1 297 ? -3.141 -20.325 9.198 1.00 52.75 297 LEU A O 1
ATOM 2332 N N . THR A 1 298 ? -1.420 -19.160 8.379 1.00 51.91 298 THR A N 1
ATOM 2333 C CA . THR A 1 298 ? -1.825 -17.879 8.975 1.00 51.91 298 THR A CA 1
ATOM 2334 C C . THR A 1 298 ? -3.142 -17.380 8.391 1.00 51.91 298 THR A C 1
ATOM 2336 O O . THR A 1 298 ? -4.049 -17.047 9.149 1.00 51.91 298 THR A O 1
ATOM 2339 N N . PHE A 1 299 ? -3.299 -17.395 7.064 1.00 49.09 299 PHE A N 1
ATOM 2340 C CA . PHE A 1 299 ? -4.556 -17.022 6.409 1.00 49.09 299 PHE A CA 1
ATOM 2341 C C . PHE A 1 299 ? -5.701 -17.977 6.765 1.00 49.09 299 PHE A C 1
ATOM 2343 O O . PHE A 1 299 ? -6.811 -17.524 7.040 1.00 49.09 299 PHE A O 1
ATOM 2350 N N . LEU A 1 300 ? -5.437 -19.286 6.830 1.00 52.31 300 LEU A N 1
ATOM 2351 C CA . LEU A 1 300 ? -6.419 -20.286 7.251 1.00 52.31 300 LEU A CA 1
ATOM 2352 C C . LEU A 1 300 ? -6.830 -20.088 8.712 1.00 52.31 300 LEU A C 1
ATOM 2354 O O . LEU A 1 300 ? -8.017 -20.098 9.018 1.00 52.31 300 LEU A O 1
ATOM 2358 N N . LEU A 1 301 ? -5.881 -19.861 9.620 1.00 58.50 301 LEU A N 1
ATOM 2359 C CA . LEU A 1 301 ? -6.163 -19.640 11.039 1.00 58.50 301 LEU A CA 1
ATOM 2360 C C . LEU A 1 301 ? -6.880 -18.303 11.267 1.00 58.50 301 LEU A C 1
ATOM 2362 O O . LEU A 1 301 ? -7.869 -18.263 11.999 1.00 58.50 301 LEU A O 1
ATOM 2366 N N . ALA A 1 302 ? -6.461 -17.226 10.602 1.00 52.50 302 ALA A N 1
ATOM 2367 C CA . ALA A 1 302 ? -7.159 -15.941 10.634 1.00 52.50 302 ALA A CA 1
ATOM 2368 C C . ALA A 1 302 ? -8.591 -16.072 10.078 1.00 52.50 302 ALA A C 1
ATOM 2370 O O . ALA A 1 302 ? -9.545 -15.603 10.695 1.00 52.50 302 ALA A O 1
ATOM 2371 N N . GLY A 1 303 ? -8.771 -16.806 8.975 1.00 50.69 303 GLY A N 1
ATOM 2372 C CA . GLY A 1 303 ? -10.083 -17.103 8.401 1.00 50.69 303 GLY A CA 1
ATOM 2373 C C . GLY A 1 303 ? -10.970 -17.949 9.321 1.00 50.69 303 GLY A C 1
ATOM 2374 O O . GLY A 1 303 ? -12.145 -17.639 9.505 1.00 50.69 303 GLY A O 1
ATOM 2375 N N . VAL A 1 304 ? -10.420 -18.983 9.963 1.00 54.69 304 VAL A N 1
ATOM 2376 C CA . VAL A 1 304 ? -11.152 -19.852 10.903 1.00 54.69 304 VAL A CA 1
ATOM 2377 C C . VAL A 1 304 ? -11.526 -19.105 12.182 1.00 54.69 304 VAL A C 1
ATOM 2379 O O . VAL A 1 304 ? -12.642 -19.270 12.679 1.00 54.69 304 VAL A O 1
ATOM 2382 N N . THR A 1 305 ? -10.631 -18.276 12.722 1.00 54.91 305 THR A N 1
ATOM 2383 C CA . THR A 1 305 ? -10.928 -17.448 13.902 1.00 54.91 305 THR A CA 1
ATOM 2384 C C . THR A 1 305 ? -11.998 -16.397 13.592 1.00 54.91 305 THR A C 1
ATOM 2386 O O . THR A 1 305 ? -12.941 -16.252 14.373 1.00 54.91 305 THR A O 1
ATOM 2389 N N . ALA A 1 306 ? -11.933 -15.751 12.423 1.00 48.69 306 ALA A N 1
ATOM 2390 C CA . ALA A 1 306 ? -12.977 -14.855 11.928 1.00 48.69 306 ALA A CA 1
ATOM 2391 C C . ALA A 1 306 ? -14.328 -15.573 11.742 1.00 48.69 306 ALA A C 1
ATOM 2393 O O . ALA A 1 306 ? -15.351 -15.101 12.242 1.00 48.69 306 ALA A O 1
ATOM 2394 N N . TRP A 1 307 ? -14.338 -16.748 11.100 1.00 48.41 307 TRP A N 1
ATOM 2395 C CA . TRP A 1 307 ? -15.547 -17.551 10.880 1.00 48.41 307 TRP A CA 1
ATOM 2396 C C . TRP A 1 307 ? -16.192 -17.973 12.202 1.00 48.41 307 TRP A C 1
ATOM 2398 O O . TRP A 1 307 ? -17.386 -17.747 12.415 1.00 48.41 307 TRP A O 1
ATOM 2408 N N . ARG A 1 308 ? -15.435 -18.600 13.112 1.00 55.56 308 ARG A N 1
ATOM 2409 C CA . ARG A 1 308 ? -15.976 -19.104 14.388 1.00 55.56 308 ARG A CA 1
ATOM 2410 C C . ARG A 1 308 ? -16.595 -17.985 15.223 1.00 55.56 308 ARG A C 1
ATOM 2412 O O . ARG A 1 308 ? -17.648 -18.190 15.826 1.00 55.56 308 ARG A O 1
ATOM 2419 N N . ARG A 1 309 ? -16.009 -16.786 15.180 1.00 50.91 309 ARG A N 1
ATOM 2420 C CA . ARG A 1 309 ? -16.548 -15.605 15.860 1.00 50.91 309 ARG A CA 1
ATOM 2421 C C . ARG A 1 309 ? -17.795 -15.038 15.177 1.00 50.91 309 ARG A C 1
ATOM 2423 O O . ARG A 1 309 ? -18.721 -14.660 15.884 1.00 50.91 309 ARG A O 1
ATOM 2430 N N . ALA A 1 310 ? -17.881 -15.066 13.843 1.00 48.84 310 ALA A N 1
ATOM 2431 C CA . ALA A 1 310 ? -19.113 -14.726 13.117 1.00 48.84 310 ALA A CA 1
ATOM 2432 C C . ALA A 1 310 ? -20.294 -15.655 13.475 1.00 48.84 310 ALA A C 1
ATOM 2434 O O . ALA A 1 310 ? -21.450 -15.276 13.320 1.00 48.84 310 ALA A O 1
ATOM 2435 N N . ARG A 1 311 ? -20.007 -16.857 13.998 1.00 53.47 311 ARG A N 1
ATOM 2436 C CA . ARG A 1 311 ? -20.995 -17.796 14.557 1.00 53.47 311 ARG A CA 1
ATOM 2437 C C . ARG A 1 311 ? -21.157 -17.719 16.084 1.00 53.47 311 ARG A C 1
ATOM 2439 O O . ARG A 1 311 ? -21.820 -18.579 16.653 1.00 53.47 311 ARG A O 1
ATOM 2446 N N . GLY A 1 312 ? -20.546 -16.739 16.754 1.00 52.62 312 GLY A N 1
ATOM 2447 C CA . GLY A 1 312 ? -20.661 -16.553 18.206 1.00 52.62 312 GLY A CA 1
ATOM 2448 C C . GLY A 1 312 ? -19.947 -17.610 19.061 1.00 52.62 312 GLY A C 1
ATOM 2449 O O . GLY A 1 312 ? -20.259 -17.746 20.239 1.00 52.62 312 GLY A O 1
ATOM 2450 N N . GLN A 1 313 ? -19.000 -18.376 18.504 1.00 52.69 313 GLN A N 1
ATOM 2451 C CA . GLN A 1 313 ? -18.277 -19.422 19.239 1.00 52.69 313 GLN A CA 1
ATOM 2452 C C . GLN A 1 313 ? -16.982 -18.877 19.870 1.00 52.69 313 GLN A C 1
ATOM 2454 O O . GLN A 1 313 ? -16.173 -18.242 19.191 1.00 52.69 313 GLN A O 1
ATOM 2459 N N . ALA A 1 314 ? -16.762 -19.149 21.163 1.00 50.25 314 ALA A N 1
ATOM 2460 C CA . ALA A 1 314 ? -15.564 -18.725 21.894 1.00 50.25 314 ALA A CA 1
ATOM 2461 C C . ALA A 1 314 ? -14.300 -19.491 21.449 1.00 50.25 314 ALA A C 1
ATOM 2463 O O . ALA A 1 314 ? -14.337 -20.696 21.184 1.00 50.25 314 ALA A O 1
ATOM 2464 N N . LEU A 1 315 ? -13.156 -18.799 21.396 1.00 51.81 315 LEU A N 1
ATOM 2465 C CA . LEU A 1 315 ? -11.858 -19.418 21.112 1.00 51.81 315 LEU A CA 1
ATOM 2466 C C . LEU A 1 315 ? -11.377 -20.196 22.350 1.00 51.81 315 LEU A C 1
ATOM 2468 O O . LEU A 1 315 ? -11.020 -19.598 23.361 1.00 51.81 315 LEU A O 1
ATOM 2472 N N . GLY A 1 316 ? -11.363 -21.530 22.290 1.00 50.53 316 GLY A N 1
ATOM 2473 C CA . GLY A 1 316 ? -10.812 -22.359 23.370 1.00 50.53 316 GLY A CA 1
ATOM 2474 C C . GLY A 1 316 ? -9.299 -22.158 23.570 1.00 50.53 316 GLY A C 1
ATOM 2475 O O . GLY A 1 316 ? -8.602 -21.713 22.656 1.00 50.53 316 GLY A O 1
ATOM 2476 N N . ARG A 1 317 ? -8.770 -22.557 24.743 1.00 46.78 317 ARG A N 1
ATOM 2477 C CA . ARG A 1 317 ? -7.340 -22.449 25.136 1.00 46.78 317 ARG A CA 1
ATOM 2478 C C . ARG A 1 317 ? -6.354 -22.985 24.083 1.00 46.78 317 ARG A C 1
ATOM 2480 O O . ARG A 1 317 ? -5.256 -22.458 23.942 1.00 46.78 317 ARG A O 1
ATOM 2487 N N . VAL A 1 318 ? -6.767 -23.987 23.306 1.00 43.97 318 VAL A N 1
ATOM 2488 C CA . VAL A 1 318 ? -5.974 -24.571 22.210 1.00 43.97 318 VAL A CA 1
ATOM 2489 C C . VAL A 1 318 ? -5.781 -23.582 21.055 1.00 43.97 318 VAL A C 1
ATOM 2491 O O . VAL A 1 318 ? -4.677 -23.480 20.541 1.00 43.97 318 VAL A O 1
ATOM 2494 N N . GLY A 1 319 ? -6.806 -22.797 20.699 1.00 44.00 319 GLY A N 1
ATOM 2495 C CA . GLY A 1 319 ? -6.732 -21.802 19.620 1.00 44.00 319 GLY A CA 1
ATOM 2496 C C . GLY A 1 319 ? -5.806 -20.628 19.950 1.00 44.00 319 GLY A C 1
ATOM 2497 O O . GLY A 1 319 ? -5.086 -20.139 19.080 1.00 44.00 319 GLY A O 1
ATOM 2498 N N . GLN A 1 320 ? -5.778 -20.223 21.222 1.00 47.44 320 GLN A N 1
ATOM 2499 C CA . GLN A 1 320 ? -4.851 -19.207 21.727 1.00 47.44 320 GLN A CA 1
ATOM 2500 C C . GLN A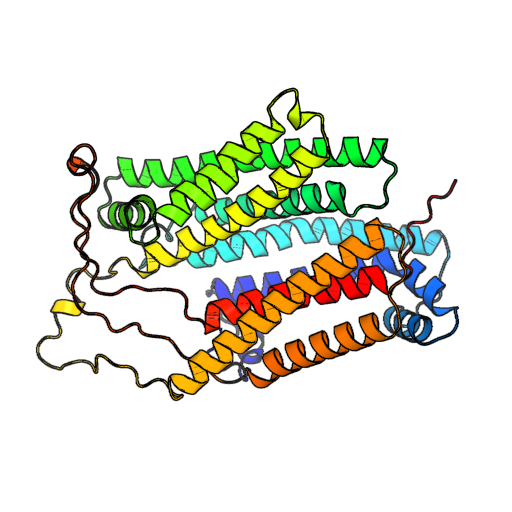 1 320 ? -3.409 -19.731 21.745 1.00 47.44 320 GLN A C 1
ATOM 2502 O O . GLN A 1 320 ? -2.518 -19.061 21.236 1.00 47.44 320 GLN A O 1
ATOM 2507 N N . ALA A 1 321 ? -3.181 -20.957 22.234 1.00 44.38 321 ALA A N 1
ATOM 2508 C CA . ALA A 1 321 ? -1.855 -21.577 22.233 1.00 44.38 321 ALA A CA 1
ATOM 2509 C C . ALA A 1 321 ? -1.293 -21.759 20.811 1.00 44.38 321 ALA A C 1
ATOM 2511 O O . ALA A 1 321 ? -0.124 -21.469 20.569 1.00 44.38 321 ALA A O 1
ATOM 2512 N N . THR A 1 322 ? -2.123 -22.163 19.845 1.00 42.69 322 THR A N 1
ATOM 2513 C CA . THR A 1 322 ? -1.701 -22.311 18.443 1.00 42.69 322 THR A CA 1
ATOM 2514 C C . THR A 1 322 ? -1.413 -20.976 17.760 1.00 42.69 322 THR A C 1
ATOM 2516 O O . THR A 1 322 ? -0.484 -20.904 16.960 1.00 42.69 322 THR A O 1
ATOM 2519 N N . ALA A 1 323 ? -2.152 -19.911 18.092 1.00 45.38 323 ALA A N 1
ATOM 2520 C CA . ALA A 1 323 ? -1.862 -18.566 17.595 1.00 45.38 323 ALA A CA 1
ATOM 2521 C C . ALA A 1 323 ? -0.527 -18.052 18.152 1.00 45.38 323 ALA A C 1
ATOM 2523 O O . ALA A 1 323 ? 0.299 -17.558 17.392 1.00 45.38 323 ALA A O 1
ATOM 2524 N N . THR A 1 324 ? -0.261 -18.259 19.445 1.00 45.91 324 THR A N 1
ATOM 2525 C CA . THR A 1 324 ? 1.024 -17.916 20.072 1.00 45.91 324 THR A CA 1
ATOM 2526 C C . THR A 1 324 ? 2.188 -18.698 19.462 1.00 45.91 324 THR A C 1
ATOM 2528 O O . THR A 1 324 ? 3.231 -18.116 19.184 1.00 45.91 324 THR A O 1
ATOM 2531 N N . VAL A 1 325 ? 2.018 -19.995 19.182 1.00 46.50 325 VAL A N 1
ATOM 2532 C CA . VAL A 1 325 ? 3.045 -20.810 18.506 1.00 46.50 325 VAL A CA 1
ATOM 2533 C C . VAL A 1 325 ? 3.285 -20.333 17.071 1.00 46.50 325 VAL A C 1
ATOM 2535 O O . VAL A 1 325 ? 4.437 -20.257 16.654 1.00 46.50 325 VAL A O 1
ATOM 2538 N N . ALA A 1 326 ? 2.242 -19.946 16.331 1.00 46.41 326 ALA A N 1
ATOM 2539 C CA . ALA A 1 326 ? 2.388 -19.360 14.998 1.00 46.41 326 ALA A CA 1
ATOM 2540 C C . ALA A 1 326 ? 3.111 -18.001 15.042 1.00 46.41 326 ALA A C 1
ATOM 2542 O O . ALA A 1 326 ? 4.009 -17.773 14.238 1.00 46.41 326 ALA A O 1
ATOM 2543 N N . ILE A 1 327 ? 2.796 -17.140 16.019 1.00 47.00 327 ILE A N 1
ATOM 2544 C CA . ILE A 1 327 ? 3.500 -15.867 16.265 1.00 47.00 327 ILE A CA 1
ATOM 2545 C C . ILE A 1 327 ? 4.976 -16.119 16.550 1.00 47.00 327 ILE A C 1
ATOM 2547 O O . ILE A 1 327 ? 5.832 -15.482 15.948 1.00 47.00 327 ILE A O 1
ATOM 2551 N N . VAL A 1 328 ? 5.281 -17.059 17.446 1.00 47.91 328 VAL A N 1
ATOM 2552 C CA . VAL A 1 328 ? 6.657 -17.396 17.821 1.00 47.91 328 VAL A CA 1
ATOM 2553 C C . VAL A 1 328 ? 7.402 -18.008 16.640 1.00 47.91 328 VAL A C 1
ATOM 2555 O O . VAL A 1 328 ? 8.538 -17.631 16.399 1.00 47.91 328 VAL A O 1
ATOM 2558 N N . LEU A 1 329 ? 6.777 -18.880 15.847 1.00 45.72 329 LEU A N 1
ATOM 2559 C CA . LEU A 1 329 ? 7.392 -19.439 14.642 1.00 45.72 329 LEU A CA 1
ATOM 2560 C C . LEU A 1 329 ? 7.629 -18.375 13.568 1.00 45.72 329 LEU A C 1
ATOM 2562 O O . LEU A 1 329 ? 8.701 -18.371 12.980 1.00 45.72 329 LEU A O 1
ATOM 2566 N N . ILE A 1 330 ? 6.695 -17.450 13.338 1.00 49.97 330 ILE A N 1
ATOM 2567 C CA . ILE A 1 330 ? 6.866 -16.343 12.384 1.00 49.97 330 ILE A CA 1
ATOM 2568 C C . ILE A 1 330 ? 7.935 -15.373 12.880 1.00 49.97 330 ILE A C 1
ATOM 2570 O O . ILE A 1 330 ? 8.809 -14.996 12.107 1.00 49.97 330 ILE A O 1
ATOM 2574 N N . ALA A 1 331 ? 7.928 -15.012 14.163 1.00 43.91 331 ALA A N 1
ATOM 2575 C CA . ALA A 1 331 ? 8.953 -14.168 14.762 1.00 43.91 331 ALA A CA 1
ATOM 2576 C C . ALA A 1 331 ? 10.329 -14.845 14.699 1.00 43.91 331 ALA A C 1
ATOM 2578 O O . ALA A 1 331 ? 11.285 -14.211 14.279 1.00 43.91 331 ALA A O 1
ATOM 2579 N N . LEU A 1 332 ? 10.439 -16.139 15.017 1.00 40.81 332 LEU A N 1
ATOM 2580 C CA . LEU A 1 332 ? 11.685 -16.907 14.916 1.00 40.81 332 LEU A CA 1
ATOM 2581 C C . LEU A 1 332 ? 12.139 -17.103 13.466 1.00 40.81 332 LEU A C 1
ATOM 2583 O O . LEU A 1 332 ? 13.336 -17.043 13.203 1.00 40.81 332 LEU A O 1
ATOM 2587 N N . LEU A 1 333 ? 11.219 -17.304 12.520 1.00 43.97 333 LEU A N 1
ATOM 2588 C CA . LEU A 1 333 ? 11.531 -17.375 11.091 1.00 43.97 333 LEU A CA 1
ATOM 2589 C C . LEU A 1 333 ? 11.998 -16.018 10.563 1.00 43.97 333 LEU A C 1
ATOM 2591 O O . LEU A 1 333 ? 12.947 -15.989 9.796 1.00 43.97 333 LEU A O 1
ATOM 2595 N N . SER A 1 334 ? 11.406 -14.917 11.028 1.00 39.16 334 SER A N 1
ATOM 2596 C CA . SER A 1 334 ? 11.799 -13.545 10.675 1.00 39.16 334 SER A CA 1
ATOM 2597 C C . SER A 1 334 ? 13.130 -13.137 11.328 1.00 39.16 334 SER A C 1
ATOM 2599 O O . SER A 1 334 ? 13.966 -12.507 10.689 1.00 39.16 334 SER A O 1
ATOM 2601 N N . LEU A 1 335 ? 13.365 -13.540 12.585 1.00 36.62 335 LEU A N 1
ATOM 2602 C CA . LEU A 1 335 ? 14.578 -13.257 13.367 1.00 36.62 335 LEU A CA 1
ATOM 2603 C C . LEU A 1 335 ? 15.772 -14.135 12.962 1.00 36.62 335 LEU A C 1
ATOM 2605 O O . LEU A 1 335 ? 16.912 -13.684 13.007 1.00 36.62 335 LEU A O 1
ATOM 2609 N N . ARG A 1 336 ? 15.555 -15.386 12.536 1.00 38.16 336 ARG A N 1
ATOM 2610 C CA . ARG A 1 336 ? 16.635 -16.261 12.035 1.00 38.16 336 ARG A CA 1
ATOM 2611 C C . ARG A 1 336 ? 17.130 -15.839 10.646 1.00 38.16 336 ARG A C 1
ATOM 2613 O O . ARG A 1 336 ? 18.175 -16.300 10.198 1.00 38.16 336 ARG A O 1
ATOM 2620 N N . TRP A 1 337 ? 16.399 -14.956 9.975 1.00 42.22 337 TRP A N 1
ATOM 2621 C CA . TRP A 1 337 ? 16.657 -14.512 8.608 1.00 42.22 337 TRP A CA 1
ATOM 2622 C C . TRP A 1 337 ? 17.302 -13.128 8.513 1.00 42.22 337 TRP A C 1
ATOM 2624 O O . TRP A 1 337 ? 17.213 -12.444 7.499 1.00 42.22 337 TRP A O 1
ATOM 2634 N N . ILE A 1 338 ? 18.015 -12.744 9.570 1.00 33.56 338 ILE A N 1
ATOM 2635 C CA . ILE A 1 338 ? 18.801 -11.510 9.683 1.00 33.56 338 ILE A CA 1
ATOM 2636 C C . ILE A 1 338 ? 20.101 -11.561 8.831 1.00 33.56 338 ILE A C 1
ATOM 2638 O O . ILE A 1 338 ? 20.973 -10.714 8.980 1.00 33.56 338 ILE A O 1
ATOM 2642 N N . GLY A 1 339 ? 20.275 -12.513 7.898 1.00 31.69 339 GLY A N 1
ATOM 2643 C CA . GLY A 1 339 ? 21.598 -12.728 7.288 1.00 31.69 339 GLY A CA 1
ATOM 2644 C C . GLY A 1 339 ? 21.708 -13.423 5.931 1.00 31.69 339 GLY A C 1
ATOM 2645 O O . GLY A 1 339 ? 22.719 -14.082 5.709 1.00 31.69 339 GLY A O 1
ATOM 2646 N N . GLY A 1 340 ? 20.755 -13.300 5.000 1.00 30.03 340 GLY A N 1
ATOM 2647 C CA . GLY A 1 340 ? 21.047 -13.779 3.641 1.00 30.03 340 GLY A CA 1
ATOM 2648 C C . GLY A 1 340 ? 19.967 -13.566 2.590 1.00 30.03 340 GLY A C 1
ATOM 2649 O O . GLY A 1 340 ? 18.959 -14.266 2.573 1.00 30.03 340 GLY A O 1
ATOM 2650 N N . THR A 1 341 ? 20.234 -12.679 1.634 1.00 33.81 341 THR A N 1
ATOM 2651 C CA . THR A 1 341 ? 19.523 -12.617 0.355 1.00 33.81 341 THR A CA 1
ATOM 2652 C C . THR A 1 341 ? 20.088 -13.691 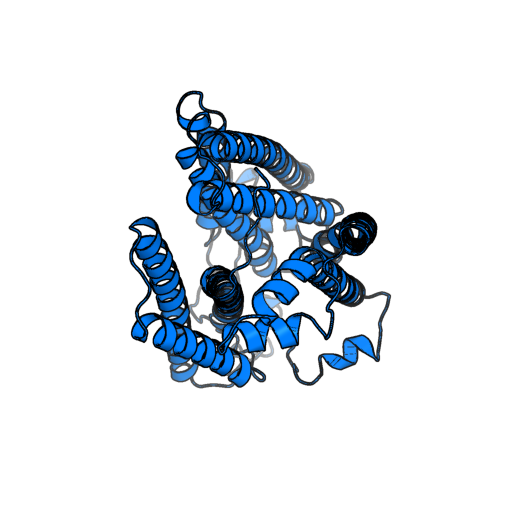-0.580 1.00 33.81 341 THR A C 1
ATOM 2654 O O . THR A 1 341 ? 21.229 -13.622 -1.024 1.00 33.81 341 THR A O 1
ATOM 2657 N N . THR A 1 342 ? 19.311 -14.734 -0.885 1.00 34.34 342 THR A N 1
ATOM 2658 C CA . THR A 1 342 ? 19.632 -15.647 -1.999 1.00 34.34 342 THR A CA 1
ATOM 2659 C C . THR A 1 342 ? 18.712 -15.363 -3.181 1.00 34.34 342 THR A C 1
ATOM 2661 O O . THR A 1 342 ? 17.514 -15.632 -3.129 1.00 34.34 342 THR A O 1
ATOM 2664 N N . ALA A 1 343 ? 19.275 -14.794 -4.245 1.00 32.81 343 ALA A N 1
ATOM 2665 C CA . ALA A 1 343 ? 18.603 -14.672 -5.531 1.00 32.81 343 ALA A CA 1
ATOM 2666 C C . ALA A 1 343 ? 18.407 -16.071 -6.138 1.00 32.81 343 ALA A C 1
ATOM 2668 O O . ALA A 1 343 ? 19.330 -16.889 -6.150 1.00 32.81 343 ALA A O 1
ATOM 2669 N N . LEU A 1 344 ? 17.201 -16.354 -6.625 1.00 30.75 344 LEU A N 1
ATOM 2670 C CA . LEU A 1 344 ? 16.882 -17.597 -7.319 1.00 30.75 344 LEU A CA 1
ATOM 2671 C C . LEU A 1 344 ? 16.962 -17.325 -8.825 1.00 30.75 344 LEU A C 1
ATOM 2673 O O . LEU A 1 344 ? 16.044 -16.742 -9.389 1.00 30.75 344 LEU A O 1
ATOM 2677 N N . ASN A 1 345 ? 18.059 -17.721 -9.476 1.00 36.47 345 ASN A N 1
ATOM 2678 C CA . ASN A 1 345 ? 18.160 -17.648 -10.935 1.00 36.47 345 ASN A CA 1
ATOM 2679 C C . ASN A 1 345 ? 17.573 -18.915 -11.562 1.00 36.47 345 ASN A C 1
ATOM 2681 O O . ASN A 1 345 ? 18.128 -20.009 -11.425 1.00 36.47 345 ASN A O 1
ATOM 2685 N N . ILE A 1 346 ? 16.462 -18.758 -12.280 1.00 33.81 346 ILE A N 1
ATOM 2686 C CA . ILE A 1 346 ? 15.917 -19.794 -13.156 1.00 33.81 346 ILE A CA 1
ATOM 2687 C C . ILE A 1 346 ? 16.819 -19.859 -14.390 1.00 33.81 346 ILE A C 1
ATOM 2689 O O . ILE A 1 346 ? 16.875 -18.929 -15.188 1.00 33.81 346 ILE A O 1
ATOM 2693 N N . THR A 1 347 ? 17.553 -20.961 -14.532 1.00 33.78 347 THR A N 1
ATOM 2694 C CA . THR A 1 347 ? 18.324 -21.267 -15.741 1.00 33.78 347 THR A CA 1
ATOM 2695 C C . THR A 1 347 ? 17.469 -22.141 -16.652 1.00 33.78 347 THR A C 1
ATOM 2697 O O . THR A 1 347 ? 17.302 -23.333 -16.414 1.00 33.78 347 THR A O 1
ATOM 2700 N N . GLY A 1 348 ? 16.912 -21.516 -17.688 1.00 33.81 348 GLY A N 1
ATOM 2701 C CA . GLY A 1 348 ? 16.188 -22.154 -18.783 1.00 33.81 348 GLY A CA 1
ATOM 2702 C C . GLY A 1 348 ? 16.368 -21.316 -20.046 1.00 33.81 348 GLY A C 1
ATOM 2703 O O . GLY A 1 348 ? 15.835 -20.222 -20.159 1.00 33.81 348 GLY A O 1
ATOM 2704 N N . SER A 1 349 ? 17.207 -21.822 -20.937 1.00 46.69 349 SER A N 1
ATOM 2705 C CA . SER A 1 349 ? 17.764 -21.223 -22.148 1.00 46.69 349 SER A CA 1
ATOM 2706 C C . SER A 1 349 ? 16.764 -21.045 -23.298 1.00 46.69 349 SER A C 1
ATOM 2708 O O . SER A 1 349 ? 16.239 -22.043 -23.786 1.00 46.69 349 SER A O 1
ATOM 2710 N N . ALA A 1 350 ? 16.585 -19.801 -23.752 1.00 34.91 350 ALA A N 1
ATOM 2711 C CA . ALA A 1 350 ? 16.328 -19.321 -25.123 1.00 34.91 350 ALA A CA 1
ATOM 2712 C C . ALA A 1 350 ? 15.716 -17.910 -25.011 1.00 34.91 350 ALA A C 1
ATOM 2714 O O . ALA A 1 350 ? 14.868 -17.711 -24.138 1.00 34.91 350 ALA A O 1
ATOM 2715 N N . PRO A 1 351 ? 16.095 -16.932 -25.854 1.00 39.12 351 PRO A N 1
ATOM 2716 C CA . PRO A 1 351 ? 15.409 -15.645 -25.868 1.00 39.12 351 PRO A CA 1
ATOM 2717 C C . PRO A 1 351 ? 13.921 -15.872 -26.152 1.0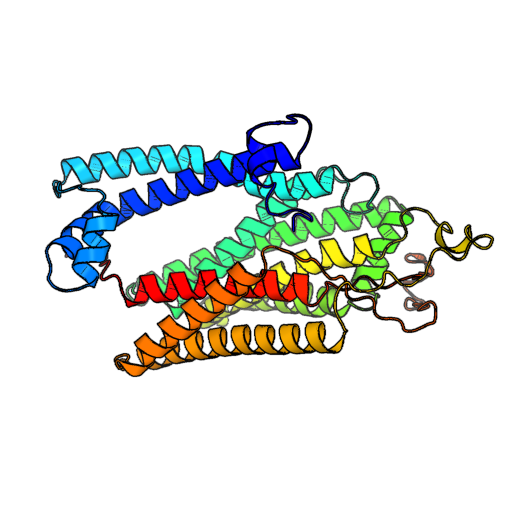0 39.12 351 PRO A C 1
ATOM 2719 O O . PRO A 1 351 ? 13.555 -16.466 -27.171 1.00 39.12 351 PRO A O 1
ATOM 2722 N N . ILE A 1 352 ? 13.055 -15.435 -25.235 1.00 43.09 352 ILE A N 1
ATOM 2723 C CA . ILE A 1 352 ? 11.607 -15.525 -25.433 1.00 43.09 352 ILE A CA 1
ATOM 2724 C C . ILE A 1 352 ? 11.240 -14.449 -26.454 1.00 43.09 352 ILE A C 1
ATOM 2726 O O . ILE A 1 352 ? 11.097 -13.279 -26.105 1.00 43.09 352 ILE A O 1
ATOM 2730 N N . ARG A 1 353 ? 11.106 -14.836 -27.726 1.00 43.28 353 ARG A N 1
ATOM 2731 C CA . ARG A 1 353 ? 10.575 -13.948 -28.765 1.00 43.28 353 ARG A CA 1
ATOM 2732 C C . ARG A 1 353 ? 9.073 -13.806 -28.573 1.00 43.28 353 ARG A C 1
ATOM 2734 O O . ARG A 1 353 ? 8.319 -14.753 -28.792 1.00 43.28 353 ARG A O 1
ATOM 2741 N N . MET A 1 354 ? 8.644 -12.621 -28.163 1.00 51.38 354 MET A N 1
ATOM 2742 C CA . MET A 1 354 ? 7.227 -12.291 -28.040 1.00 51.38 354 MET A CA 1
ATOM 2743 C C . MET A 1 354 ? 6.750 -11.676 -29.342 1.00 51.38 354 MET A C 1
ATOM 2745 O O . MET A 1 354 ? 7.209 -10.608 -29.739 1.00 51.38 354 MET A O 1
ATOM 2749 N N . THR A 1 355 ? 5.825 -12.358 -30.009 1.00 46.66 355 THR A N 1
ATOM 2750 C CA . THR A 1 355 ? 5.119 -11.803 -31.161 1.00 46.66 355 THR A CA 1
ATOM 2751 C C . THR A 1 355 ? 3.881 -11.070 -30.657 1.00 46.66 355 THR A C 1
ATOM 2753 O O . THR A 1 355 ? 2.941 -11.673 -30.142 1.00 46.66 355 THR A O 1
ATOM 2756 N N . VAL A 1 356 ? 3.891 -9.741 -30.765 1.00 51.50 356 VAL A N 1
ATOM 2757 C CA . VAL A 1 356 ? 2.693 -8.919 -30.558 1.00 51.50 356 VAL A CA 1
ATOM 2758 C C . VAL A 1 356 ? 1.700 -9.233 -31.689 1.00 51.50 356 VAL A C 1
ATOM 2760 O O . VAL A 1 356 ? 2.135 -9.392 -32.834 1.00 51.50 356 VAL A O 1
ATOM 2763 N N . PRO A 1 357 ? 0.378 -9.328 -31.430 1.00 46.53 357 PRO A N 1
ATOM 2764 C CA . PRO A 1 357 ? -0.611 -9.499 -32.493 1.00 46.53 357 PRO A CA 1
ATOM 2765 C C . PRO A 1 357 ? -0.399 -8.471 -33.615 1.00 46.53 357 PRO A C 1
ATOM 2767 O O . PRO A 1 357 ? -0.221 -7.289 -33.330 1.00 46.53 357 PRO A O 1
ATOM 2770 N N . ALA A 1 358 ? -0.446 -8.896 -34.882 1.00 45.91 358 ALA A N 1
ATOM 2771 C CA . ALA A 1 358 ? -0.037 -8.084 -36.041 1.00 45.91 358 ALA A CA 1
ATOM 2772 C C . ALA A 1 358 ? -0.719 -6.701 -36.144 1.00 45.91 358 ALA A C 1
ATOM 2774 O O . ALA A 1 358 ? -0.138 -5.767 -36.687 1.00 45.91 358 ALA A O 1
ATOM 2775 N N . VAL A 1 359 ? -1.920 -6.547 -35.573 1.00 45.91 359 VAL A N 1
ATOM 2776 C CA . VAL A 1 359 ? -2.665 -5.275 -35.500 1.00 45.91 359 VAL A CA 1
ATOM 2777 C C . VAL A 1 359 ? -1.985 -4.242 -34.583 1.00 45.91 359 VAL A C 1
ATOM 2779 O O . VAL A 1 359 ? -2.104 -3.044 -34.811 1.00 45.91 359 VAL A O 1
ATOM 2782 N N . LEU A 1 360 ? -1.254 -4.695 -33.562 1.00 46.72 360 LEU A N 1
ATOM 2783 C CA . LEU A 1 360 ? -0.529 -3.863 -32.593 1.00 46.72 360 LEU A CA 1
ATOM 2784 C C . LEU A 1 360 ? 0.995 -3.874 -32.813 1.00 46.72 360 LEU A C 1
ATOM 2786 O O . LEU A 1 360 ? 1.695 -3.041 -32.239 1.00 46.72 360 LEU A O 1
ATOM 2790 N N . GLY A 1 361 ? 1.508 -4.771 -33.662 1.00 44.09 361 GLY A N 1
ATOM 2791 C CA . GLY A 1 361 ? 2.943 -4.930 -33.934 1.00 44.09 361 GLY A CA 1
ATOM 2792 C C . GLY A 1 361 ? 3.621 -3.719 -34.592 1.00 44.09 361 GLY A C 1
ATOM 2793 O O . GLY A 1 361 ? 4.834 -3.576 -34.503 1.00 44.09 361 GLY A O 1
ATOM 2794 N N . GLY A 1 362 ? 2.855 -2.815 -35.216 1.00 50.72 362 GLY A N 1
ATOM 2795 C CA . GLY A 1 362 ? 3.382 -1.542 -35.731 1.00 50.72 362 GLY A CA 1
ATOM 2796 C C . GLY A 1 362 ? 3.632 -0.481 -34.648 1.00 50.72 362 GLY A C 1
ATOM 2797 O O . GLY A 1 362 ? 4.422 0.430 -34.868 1.00 50.72 362 GLY A O 1
ATOM 2798 N N . LEU A 1 363 ? 2.969 -0.602 -33.490 1.00 53.25 363 LEU A N 1
ATOM 2799 C CA . LEU A 1 363 ? 3.108 0.287 -32.325 1.00 53.25 363 LEU A CA 1
ATOM 2800 C C . LEU A 1 363 ? 4.086 -0.276 -31.286 1.00 53.25 363 LEU A C 1
ATOM 2802 O O . LEU A 1 363 ? 4.813 0.474 -30.644 1.00 53.25 363 LEU A O 1
ATOM 2806 N N . PHE A 1 364 ? 4.108 -1.599 -31.125 1.00 56.25 364 PHE A N 1
ATOM 2807 C CA . PHE A 1 364 ? 4.987 -2.307 -30.203 1.00 56.25 364 PHE A CA 1
ATOM 2808 C C . PHE A 1 364 ? 5.834 -3.292 -31.016 1.00 56.25 364 PHE A C 1
ATOM 2810 O O . PHE A 1 364 ? 5.305 -4.289 -31.499 1.00 56.25 364 PHE A O 1
ATOM 2817 N N . GLY A 1 365 ? 7.122 -2.983 -31.201 1.00 58.09 365 GLY A N 1
ATOM 2818 C CA . GLY A 1 365 ? 8.060 -3.796 -31.987 1.00 58.09 365 GLY A CA 1
ATOM 2819 C C . GLY A 1 365 ? 8.369 -5.177 -31.385 1.00 58.09 365 GLY A C 1
ATOM 2820 O O . GLY A 1 365 ? 7.654 -5.683 -30.522 1.00 58.09 365 GLY A O 1
ATOM 2821 N N . GLU A 1 366 ? 9.454 -5.811 -31.833 1.00 57.50 366 GLU A N 1
ATOM 2822 C CA . GLU A 1 366 ? 9.886 -7.109 -31.297 1.00 57.50 366 GLU A CA 1
ATOM 2823 C C . GLU A 1 366 ? 10.640 -6.954 -29.968 1.00 57.50 366 GLU A C 1
ATOM 2825 O O . GLU A 1 366 ? 11.584 -6.172 -29.867 1.00 57.50 366 GLU A O 1
ATOM 2830 N N . THR A 1 367 ? 10.236 -7.717 -28.945 1.00 58.03 367 THR A N 1
ATOM 2831 C CA . THR A 1 367 ? 10.950 -7.778 -27.659 1.00 58.03 367 THR A CA 1
ATOM 2832 C C . THR A 1 367 ? 11.975 -8.899 -27.688 1.00 58.03 367 THR A C 1
ATOM 2834 O O . THR A 1 367 ? 11.622 -10.062 -27.910 1.00 58.03 367 THR A O 1
ATOM 2837 N N . HIS A 1 368 ? 13.220 -8.562 -27.360 1.00 57.50 368 HIS A N 1
ATOM 2838 C CA . HIS A 1 368 ? 14.234 -9.531 -26.978 1.00 57.50 368 HIS A CA 1
ATOM 2839 C C . HIS A 1 368 ? 14.380 -9.526 -25.452 1.00 57.50 368 HIS A C 1
ATOM 2841 O O . HIS A 1 368 ? 14.744 -8.511 -24.869 1.00 57.50 368 HIS A O 1
ATOM 2847 N N . LEU A 1 369 ? 14.057 -10.647 -24.799 1.00 57.28 369 LEU A N 1
ATOM 2848 C CA . LEU A 1 369 ? 14.277 -10.829 -23.361 1.00 57.28 369 LEU A CA 1
ATOM 2849 C C . LEU A 1 369 ? 15.506 -11.715 -23.130 1.00 57.28 369 LEU A C 1
ATOM 2851 O O . LEU A 1 369 ? 15.419 -12.928 -23.352 1.00 57.28 369 LEU A O 1
ATOM 2855 N N . PRO A 1 370 ? 16.631 -11.152 -22.667 1.00 52.62 370 PRO A N 1
ATOM 2856 C CA . PRO A 1 370 ? 17.857 -11.910 -22.430 1.00 52.62 370 PRO A CA 1
ATOM 2857 C C . PRO A 1 370 ? 17.858 -12.626 -21.068 1.00 52.62 370 PRO A C 1
ATOM 2859 O O . PRO A 1 370 ? 18.543 -13.631 -20.889 1.00 52.62 370 PRO A O 1
ATOM 2862 N N . PHE A 1 371 ? 17.084 -12.126 -20.101 1.00 56.22 371 PHE A N 1
ATOM 2863 C CA . PHE A 1 371 ? 16.851 -12.732 -18.793 1.00 56.22 371 PHE A CA 1
ATOM 2864 C C . PHE A 1 371 ? 15.412 -12.458 -18.346 1.00 56.22 371 PHE A C 1
ATOM 2866 O O . PHE A 1 371 ? 14.741 -11.578 -18.883 1.00 56.22 371 PHE A O 1
ATOM 2873 N N . LEU A 1 372 ? 14.941 -13.224 -17.360 1.00 57.50 372 LEU A N 1
ATOM 2874 C CA . LEU A 1 372 ? 13.624 -13.049 -16.760 1.00 57.50 372 LEU A CA 1
ATOM 2875 C C . LEU A 1 372 ? 13.772 -12.836 -15.249 1.00 57.50 372 LEU A C 1
ATOM 2877 O O . LEU A 1 372 ? 13.971 -13.789 -14.496 1.00 57.50 372 LEU A O 1
ATOM 2881 N N . TYR A 1 373 ? 13.677 -11.586 -14.803 1.00 66.81 373 TYR A N 1
ATOM 2882 C CA . TYR A 1 373 ? 13.459 -11.245 -13.406 1.00 66.81 373 TYR A CA 1
ATOM 2883 C C . TYR A 1 373 ? 12.063 -11.701 -12.981 1.00 66.81 373 TYR A C 1
ATOM 2885 O O . TYR A 1 373 ? 11.040 -11.286 -13.536 1.00 66.81 373 TYR A O 1
ATOM 2893 N N . ILE A 1 374 ? 12.053 -12.535 -11.951 1.00 61.03 374 ILE A N 1
ATOM 2894 C CA . ILE A 1 374 ? 10.887 -12.924 -11.168 1.00 61.03 374 ILE A CA 1
ATOM 2895 C C . ILE A 1 374 ? 11.293 -12.679 -9.720 1.00 61.03 374 ILE A C 1
ATOM 2897 O O . ILE A 1 374 ? 12.413 -13.073 -9.370 1.00 61.03 374 ILE A O 1
ATOM 2901 N N . PRO A 1 375 ? 10.434 -12.081 -8.871 1.00 63.75 375 PRO A N 1
ATOM 2902 C CA . PRO A 1 375 ? 10.786 -11.938 -7.474 1.00 63.75 375 PRO A CA 1
ATOM 2903 C C . PRO A 1 375 ? 11.109 -13.319 -6.909 1.00 63.75 375 PRO A C 1
ATOM 2905 O O . PRO A 1 375 ? 10.360 -14.290 -7.074 1.00 63.75 375 PRO A O 1
ATOM 2908 N N . SER A 1 376 ? 12.280 -13.410 -6.303 1.00 61.00 376 SER A N 1
ATOM 2909 C CA . SER A 1 376 ? 12.781 -14.598 -5.649 1.00 61.00 376 SER A CA 1
ATOM 2910 C C . SER A 1 376 ? 11.779 -15.064 -4.593 1.00 61.00 376 SER A C 1
ATOM 2912 O O . SER A 1 376 ? 11.054 -14.248 -4.010 1.00 61.00 376 SER A O 1
ATOM 2914 N N . PRO A 1 377 ? 11.760 -16.366 -4.256 1.00 53.47 377 PRO A N 1
ATOM 2915 C CA . PRO A 1 377 ? 10.979 -16.835 -3.119 1.00 53.47 377 PRO A CA 1
ATOM 2916 C C . PRO A 1 377 ? 11.263 -16.006 -1.866 1.00 53.47 377 PRO A C 1
ATOM 2918 O O . PRO A 1 377 ? 10.365 -15.727 -1.093 1.00 53.47 377 PRO A O 1
ATOM 2921 N N . ASN A 1 378 ? 12.484 -15.510 -1.708 1.00 53.97 378 ASN A N 1
ATOM 2922 C CA . ASN A 1 378 ? 12.870 -14.692 -0.576 1.00 53.97 378 ASN A CA 1
ATOM 2923 C C . ASN A 1 378 ? 12.136 -13.341 -0.488 1.00 53.97 378 ASN A C 1
ATOM 2925 O O . ASN A 1 378 ? 11.649 -12.968 0.583 1.00 53.97 378 ASN A O 1
ATOM 2929 N N . GLU A 1 379 ? 12.004 -12.631 -1.607 1.00 64.25 379 GLU A N 1
ATOM 2930 C CA . GLU A 1 379 ? 11.223 -11.386 -1.696 1.00 64.25 379 GLU A CA 1
ATOM 2931 C C . GLU A 1 379 ? 9.732 -11.650 -1.434 1.00 64.25 379 GLU A C 1
ATOM 2933 O O . GLU A 1 379 ? 9.085 -10.912 -0.685 1.00 64.25 379 GLU A O 1
ATOM 2938 N N . TRP A 1 380 ? 9.196 -12.754 -1.962 1.00 63.62 380 TRP A N 1
ATOM 2939 C CA . TRP A 1 380 ? 7.814 -13.164 -1.703 1.00 63.62 380 TRP A CA 1
ATOM 2940 C C . TRP A 1 380 ? 7.568 -13.484 -0.231 1.00 63.62 380 TRP A C 1
ATOM 2942 O O . TRP A 1 380 ? 6.605 -13.003 0.358 1.00 63.62 380 TRP A O 1
ATOM 2952 N N . LEU A 1 381 ? 8.432 -14.286 0.382 1.00 57.47 381 LEU A N 1
ATOM 2953 C CA . LEU A 1 381 ? 8.239 -14.777 1.745 1.00 57.47 381 LEU A CA 1
ATOM 2954 C C . LEU A 1 381 ? 8.454 -13.695 2.787 1.00 57.47 381 LEU A C 1
ATOM 2956 O O . LEU A 1 381 ? 7.734 -13.676 3.777 1.00 57.47 381 LEU A O 1
ATOM 2960 N N . SER A 1 382 ? 9.411 -12.794 2.576 1.00 63.72 382 SER A N 1
ATOM 2961 C CA . SER A 1 382 ? 9.590 -11.641 3.461 1.00 63.72 382 SER A CA 1
ATOM 2962 C C . SER A 1 382 ? 8.369 -10.719 3.410 1.00 63.72 382 SER A C 1
ATOM 2964 O O . SER A 1 382 ? 7.854 -10.331 4.458 1.00 63.72 382 SER A O 1
ATOM 2966 N N . SER A 1 383 ? 7.831 -10.464 2.214 1.00 69.94 383 SER A N 1
ATOM 2967 C CA . SER A 1 383 ? 6.614 -9.663 2.028 1.00 69.94 383 SER A CA 1
ATOM 2968 C C . SER A 1 383 ? 5.379 -10.329 2.649 1.00 69.94 383 SER A C 1
ATOM 2970 O O . SER A 1 383 ? 4.637 -9.699 3.403 1.00 69.94 383 SER A O 1
ATOM 2972 N N . MET A 1 384 ? 5.177 -11.625 2.388 1.00 68.31 384 MET A N 1
ATOM 2973 C CA . MET A 1 384 ? 4.065 -12.403 2.950 1.00 68.31 384 MET A CA 1
ATOM 2974 C C . MET A 1 384 ? 4.205 -12.608 4.460 1.00 68.31 384 MET A C 1
ATOM 2976 O O . MET A 1 384 ? 3.206 -12.601 5.173 1.00 68.31 384 MET A O 1
ATOM 2980 N N . GLY A 1 385 ? 5.431 -12.771 4.956 1.00 66.31 385 GLY A N 1
ATOM 2981 C CA . GLY A 1 385 ? 5.738 -12.900 6.376 1.00 66.31 385 GLY A CA 1
ATOM 2982 C C . GLY A 1 385 ? 5.434 -11.616 7.135 1.00 66.31 385 GLY A C 1
ATOM 2983 O O . GLY A 1 385 ? 4.783 -11.674 8.175 1.00 66.31 385 GLY A O 1
ATOM 2984 N N . LEU A 1 386 ? 5.819 -10.458 6.588 1.00 69.25 386 LEU A N 1
ATOM 2985 C CA . LEU A 1 386 ? 5.482 -9.157 7.164 1.00 69.25 386 LEU A CA 1
ATOM 2986 C C . LEU A 1 386 ? 3.966 -8.932 7.169 1.00 69.25 386 LEU A C 1
ATOM 2988 O O . LEU A 1 386 ? 3.406 -8.617 8.214 1.00 69.25 386 LEU A O 1
ATOM 2992 N N . LEU A 1 387 ? 3.292 -9.167 6.038 1.00 69.81 387 LEU A N 1
ATOM 2993 C CA . LEU A 1 387 ? 1.835 -9.049 5.938 1.00 69.81 387 LEU A CA 1
ATOM 2994 C C . LEU A 1 387 ? 1.125 -9.978 6.931 1.00 69.81 387 LEU A C 1
ATOM 2996 O O . LEU A 1 387 ? 0.223 -9.554 7.653 1.00 69.81 387 LEU A O 1
ATOM 3000 N N . GLY A 1 388 ? 1.557 -11.239 6.992 1.00 67.81 388 GLY A N 1
ATOM 3001 C CA . GLY A 1 388 ? 1.035 -12.240 7.912 1.00 67.81 388 GLY A CA 1
ATOM 3002 C C . GLY A 1 388 ? 1.234 -11.833 9.369 1.00 67.81 388 GLY A C 1
ATOM 3003 O O . GLY A 1 388 ? 0.287 -11.905 10.147 1.00 67.81 388 GLY A O 1
ATOM 3004 N N . LEU A 1 389 ? 2.423 -11.340 9.729 1.00 72.44 389 LEU A N 1
ATOM 3005 C CA . LEU A 1 389 ? 2.715 -10.826 11.066 1.00 72.44 389 LEU A CA 1
ATOM 3006 C C . LEU A 1 389 ? 1.823 -9.629 11.411 1.00 72.44 389 LEU A C 1
ATOM 3008 O O . LEU A 1 389 ? 1.248 -9.605 12.494 1.00 72.44 389 LEU A O 1
ATOM 3012 N N . THR A 1 390 ? 1.652 -8.669 10.501 1.00 74.00 390 THR A N 1
ATOM 3013 C CA . THR A 1 390 ? 0.776 -7.510 10.713 1.00 74.00 390 THR A CA 1
ATOM 3014 C C . THR A 1 390 ? -0.673 -7.935 10.936 1.00 74.00 390 THR A C 1
ATOM 3016 O O . THR A 1 390 ? -1.286 -7.517 11.918 1.00 74.00 390 THR A O 1
ATOM 3019 N N . VAL A 1 391 ? -1.217 -8.807 10.080 1.00 72.19 391 VAL A N 1
ATOM 3020 C CA . VAL A 1 391 ? -2.585 -9.337 10.223 1.00 72.19 391 VAL A CA 1
ATOM 3021 C C . VAL A 1 391 ? -2.740 -10.100 11.537 1.00 72.19 391 VAL A C 1
ATOM 3023 O O . VAL A 1 391 ? -3.756 -9.967 12.215 1.00 72.19 391 VAL A O 1
ATOM 3026 N N . LEU A 1 392 ? -1.730 -10.877 11.921 1.00 70.44 392 LEU A N 1
ATOM 3027 C CA . LEU A 1 392 ? -1.733 -11.674 13.140 1.00 70.44 392 LEU A CA 1
ATOM 3028 C C . LEU A 1 392 ? -1.667 -10.808 14.401 1.00 70.44 392 LEU A C 1
ATOM 3030 O O . LEU A 1 392 ? -2.448 -11.031 15.322 1.00 70.44 392 LEU A O 1
ATOM 3034 N N . LEU A 1 393 ? -0.787 -9.804 14.438 1.00 75.44 393 LEU A N 1
ATOM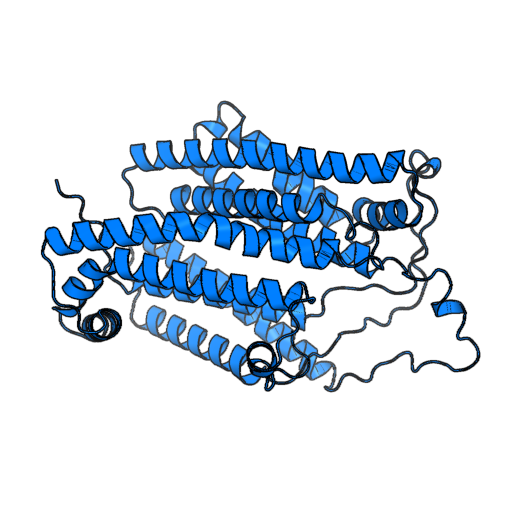 3035 C CA . LEU A 1 393 ? -0.704 -8.836 15.535 1.00 75.44 393 LEU A CA 1
ATOM 3036 C C . LEU A 1 393 ? -1.999 -8.032 15.656 1.00 75.44 393 LEU A C 1
ATOM 3038 O O . LEU A 1 393 ? -2.512 -7.865 16.762 1.00 75.44 393 LEU A O 1
ATOM 3042 N N . PHE A 1 394 ? -2.569 -7.605 14.525 1.00 76.38 394 PHE A N 1
ATOM 3043 C CA . PHE A 1 394 ? -3.868 -6.942 14.491 1.00 76.38 394 PHE A CA 1
ATOM 3044 C C . PHE A 1 394 ? -4.975 -7.849 15.040 1.00 76.38 394 PHE A C 1
ATOM 3046 O O . PHE A 1 394 ? -5.716 -7.449 15.934 1.00 76.38 394 PHE A O 1
ATOM 3053 N N . ALA A 1 395 ? -5.065 -9.094 14.563 1.00 71.25 395 ALA A N 1
ATOM 3054 C CA . ALA A 1 395 ? -6.061 -10.057 15.020 1.00 71.25 395 ALA A CA 1
ATOM 3055 C C . ALA A 1 395 ? -5.893 -10.392 16.510 1.00 71.25 395 ALA A C 1
ATOM 3057 O O . ALA A 1 395 ? -6.887 -10.511 17.230 1.00 71.25 395 ALA A O 1
ATOM 3058 N N . LEU A 1 396 ? -4.655 -10.513 16.998 1.00 71.25 396 LEU A N 1
ATOM 3059 C CA . LEU A 1 396 ? -4.370 -10.728 18.412 1.00 71.25 396 LEU A CA 1
ATOM 3060 C C . LEU A 1 396 ? -4.813 -9.522 19.241 1.00 71.25 396 LEU A C 1
ATOM 3062 O O . LEU A 1 396 ? -5.585 -9.706 20.177 1.00 71.25 396 LEU A O 1
ATOM 3066 N N . GLY A 1 397 ? -4.416 -8.301 18.879 1.00 74.69 397 GLY A N 1
ATOM 3067 C CA . GLY A 1 397 ? -4.877 -7.079 19.547 1.00 74.69 397 GLY A CA 1
ATOM 3068 C C . GLY A 1 397 ? -6.405 -6.983 19.572 1.00 74.69 397 GLY A C 1
ATOM 3069 O O . GLY A 1 397 ? -7.002 -6.847 20.635 1.00 74.69 397 GLY A O 1
ATOM 3070 N N . TRP A 1 398 ? -7.051 -7.195 18.424 1.00 74.12 398 TRP A N 1
ATOM 3071 C CA . TRP A 1 398 ? -8.509 -7.174 18.264 1.00 74.12 398 TRP A CA 1
ATOM 3072 C C . TRP A 1 398 ? -9.261 -8.246 19.073 1.00 74.12 398 TRP A C 1
ATOM 3074 O O . TRP A 1 398 ? -10.435 -8.082 19.426 1.00 74.12 398 TRP A O 1
ATOM 3084 N N . THR A 1 399 ? -8.630 -9.395 19.323 1.00 69.38 399 THR A N 1
ATOM 3085 C CA . THR A 1 399 ? -9.244 -10.508 20.065 1.00 69.38 399 THR A CA 1
ATOM 3086 C C . THR A 1 399 ? -8.945 -10.469 21.554 1.00 69.38 399 THR A C 1
ATOM 3088 O O . THR A 1 399 ? -9.780 -10.929 22.330 1.00 69.38 399 THR A O 1
ATOM 3091 N N . THR A 1 400 ? -7.785 -9.947 21.949 1.00 69.56 400 THR A N 1
ATOM 3092 C CA . THR A 1 400 ? -7.282 -10.041 23.323 1.00 69.56 400 THR A CA 1
ATOM 3093 C C . THR A 1 400 ? -7.443 -8.761 24.125 1.00 69.56 400 THR A C 1
ATOM 3095 O O . THR A 1 400 ? -7.528 -8.860 25.347 1.00 69.56 400 THR A O 1
ATOM 3098 N N . LEU A 1 401 ? -7.507 -7.589 23.487 1.00 72.00 401 LEU A N 1
ATOM 3099 C CA . LEU A 1 401 ? -7.666 -6.322 24.192 1.00 72.00 401 LEU A CA 1
ATOM 3100 C C . LEU A 1 401 ? -9.156 -5.932 24.228 1.00 72.00 401 LEU A C 1
ATOM 3102 O O . LEU A 1 401 ? -9.770 -5.787 23.166 1.00 72.00 401 LEU A O 1
ATOM 3106 N N . PRO A 1 402 ? -9.760 -5.768 25.420 1.00 65.00 402 PRO A N 1
ATOM 3107 C CA . PRO A 1 402 ? -11.148 -5.339 25.581 1.00 65.00 402 PRO A CA 1
ATOM 3108 C C . PRO A 1 402 ? -11.247 -3.815 25.413 1.00 65.00 402 PRO A C 1
ATOM 3110 O O . PRO A 1 402 ? -11.601 -3.094 26.337 1.00 65.00 402 PRO A O 1
ATOM 3113 N N . LEU A 1 403 ? -10.851 -3.317 24.241 1.00 66.00 403 LEU A N 1
ATOM 3114 C CA . LEU A 1 403 ? -10.991 -1.908 23.884 1.00 66.00 403 LEU A CA 1
ATOM 3115 C C . LEU A 1 403 ? -12.428 -1.730 23.397 1.00 66.00 403 LEU A C 1
ATOM 3117 O O . LEU A 1 403 ? -12.763 -2.071 22.258 1.00 66.00 403 LEU A O 1
ATOM 3121 N N . GLU A 1 404 ? -13.306 -1.340 24.310 1.00 58.75 404 GLU A N 1
ATOM 3122 C CA . GLU A 1 404 ? -14.687 -1.010 23.990 1.00 58.75 404 GLU A CA 1
ATOM 3123 C C . GLU A 1 404 ? -14.762 0.454 23.574 1.00 58.75 404 GLU A C 1
ATOM 3125 O O . GLU A 1 404 ? -14.327 1.343 24.296 1.00 58.75 404 GLU A O 1
ATOM 3130 N N . VAL A 1 405 ? -15.362 0.699 22.411 1.00 52.34 405 VAL A N 1
ATOM 3131 C CA . VAL A 1 405 ? -15.956 2.002 22.134 1.00 52.34 405 VAL A CA 1
ATOM 3132 C C . VAL A 1 405 ? -17.209 2.035 23.000 1.00 52.34 405 VAL A C 1
ATOM 3134 O O . VAL A 1 405 ? -18.206 1.407 22.647 1.00 52.34 405 VAL A O 1
ATOM 3137 N N . GLU A 1 406 ? -17.139 2.665 24.173 1.00 44.84 406 GLU A N 1
ATOM 3138 C CA . GLU A 1 406 ? -18.346 3.005 24.925 1.00 44.84 406 GLU A CA 1
ATOM 3139 C C . GLU A 1 406 ? -19.249 3.812 23.983 1.00 44.84 406 GLU A C 1
ATOM 3141 O O . GLU A 1 406 ? -18.961 4.959 23.641 1.00 44.84 406 GLU A O 1
ATOM 3146 N N . HIS A 1 407 ? -20.342 3.201 23.529 1.00 39.75 407 HIS A N 1
ATOM 3147 C CA . HIS A 1 407 ? -21.519 3.978 23.195 1.00 39.75 407 HIS A CA 1
ATOM 3148 C C . HIS A 1 407 ? -22.077 4.447 24.533 1.00 39.75 407 HIS A C 1
ATOM 3150 O O . HIS A 1 407 ? -22.776 3.699 25.214 1.00 39.75 407 HIS A O 1
ATOM 3156 N N . GLU A 1 408 ? -21.702 5.662 24.929 1.00 34.12 408 GLU A N 1
ATOM 3157 C CA . GLU A 1 408 ? -22.503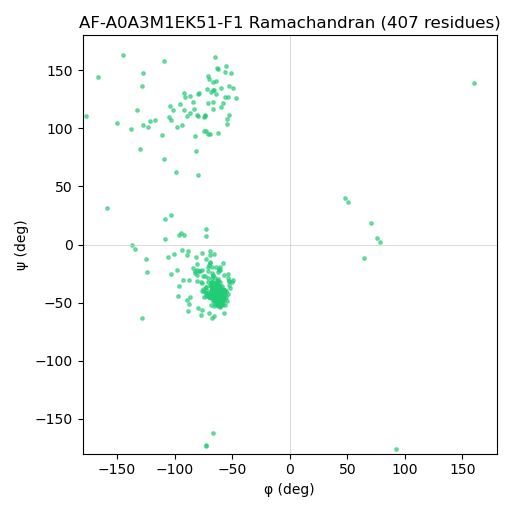 6.434 25.871 1.00 34.12 408 GLU A CA 1
ATOM 3158 C C . GLU A 1 408 ? -23.915 6.521 25.273 1.00 34.12 408 GLU A C 1
ATOM 3160 O O . GLU A 1 408 ? -24.141 7.198 24.268 1.00 34.12 408 GLU A O 1
ATOM 3165 N N . SER A 1 409 ? -24.832 5.729 25.830 1.00 32.28 409 SER A N 1
ATOM 3166 C CA . SER A 1 409 ? -26.276 5.872 25.649 1.00 32.28 409 SER A CA 1
ATOM 3167 C C . SER A 1 409 ? -26.848 6.703 26.780 1.00 32.28 409 SER A C 1
ATOM 3169 O O . SER A 1 409 ? -26.552 6.319 27.939 1.00 32.28 409 SER A O 1
#

Nearest PDB structures (foldseek):
  8x2j-assembly1_C  TM=8.126E-01  e=1.037E-05  Chloroflexus aurantiacus J-10-fl
  6loe-assembly1_C  TM=7.803E-01  e=1.692E-04  Roseiflexus castenholzii DSM 13941

Radius of gyration: 24.42 Å; Cα contacts (8 Å, |Δi|>4): 429; chains: 1; bounding box: 64×46×73 Å

Solvent-accessible surface area (backbone atoms only — not comparable to full-atom values): 22152 Å² total; per-residue (Å²): 136,64,96,56,52,89,52,60,65,47,61,81,72,67,70,52,89,86,37,56,65,55,53,26,54,50,28,45,54,53,42,52,51,46,52,53,50,39,52,46,53,74,42,37,54,45,24,37,57,43,29,71,54,78,65,70,60,10,51,53,23,40,59,72,26,71,79,57,80,78,77,50,69,68,55,52,54,51,40,51,53,50,38,52,53,45,50,62,55,40,52,63,30,49,47,40,33,36,22,28,57,19,39,50,41,25,67,36,75,78,30,54,83,33,47,39,90,58,34,20,55,51,34,39,46,48,46,52,26,36,51,34,13,46,50,12,24,43,42,42,75,69,53,89,58,57,71,69,59,32,37,52,51,18,43,51,36,33,52,53,22,44,54,46,41,54,51,41,52,49,51,51,48,50,56,52,47,52,35,60,76,63,64,40,68,63,36,40,48,28,48,43,34,33,68,67,30,101,56,15,58,42,42,53,47,36,24,43,39,44,18,38,53,50,26,46,48,35,45,71,33,86,70,41,37,74,36,36,63,48,25,12,51,26,12,50,34,29,37,54,8,53,52,27,47,55,48,58,62,48,43,25,38,68,40,45,75,79,53,86,61,56,84,68,69,51,78,87,54,81,67,73,94,60,82,77,55,93,58,62,68,71,56,57,53,50,53,42,51,51,46,52,50,50,43,50,49,47,54,51,50,52,49,50,54,53,50,41,48,78,69,74,49,81,84,51,74,66,56,56,52,51,50,51,50,51,50,50,49,51,49,48,56,58,61,74,57,65,77,75,91,59,75,64,79,86,87,77,94,69,67,59,73,50,82,53,60,78,92,50,32,87,79,36,69,83,49,82,36,92,59,81,68,61,85,24,63,56,59,52,42,54,53,45,48,51,50,45,49,51,55,48,52,50,50,46,48,70,72,65,51,83,71,70,83,76,78,87,122